Protein AF-A0A8J6IB52-F1 (afdb_monomer)

Structure (mmCIF, N/CA/C/O backbone):
data_AF-A0A8J6IB52-F1
#
_entry.id   AF-A0A8J6IB52-F1
#
loop_
_atom_site.group_PDB
_atom_site.id
_atom_site.type_symbol
_atom_site.label_atom_id
_atom_site.label_alt_id
_atom_site.label_comp_id
_atom_site.label_asym_id
_atom_site.label_entity_id
_atom_site.label_seq_id
_atom_site.pdbx_PDB_ins_code
_atom_site.Cartn_x
_atom_site.Cartn_y
_atom_site.Cartn_z
_atom_site.occupancy
_atom_site.B_iso_or_equiv
_atom_site.auth_seq_id
_atom_site.auth_comp_id
_atom_site.auth_asym_id
_atom_site.auth_atom_id
_atom_site.pdbx_PDB_model_num
ATOM 1 N N . MET A 1 1 ? -3.555 -7.331 21.446 1.00 65.62 1 MET A N 1
ATOM 2 C CA . MET A 1 1 ? -4.983 -6.975 21.257 1.00 65.62 1 MET A CA 1
ATOM 3 C C . MET A 1 1 ? -5.755 -6.921 22.577 1.00 65.62 1 MET A C 1
ATOM 5 O O . MET A 1 1 ? -5.400 -7.582 23.539 1.00 65.62 1 MET A O 1
ATOM 9 N N . CYS A 1 2 ? -6.743 -6.045 22.688 1.00 86.12 2 CYS A N 1
ATOM 10 C CA . CYS A 1 2 ? -7.159 -5.443 23.962 1.00 86.12 2 CYS A CA 1
ATOM 11 C C . CYS A 1 2 ? -8.428 -6.087 24.560 1.00 86.12 2 CYS A C 1
ATOM 13 O O . CYS A 1 2 ? -9.019 -6.990 23.967 1.00 86.12 2 CYS A O 1
ATOM 15 N N . ARG A 1 3 ? -8.868 -5.621 25.736 1.00 92.38 3 ARG A N 1
ATOM 16 C CA . ARG A 1 3 ? -10.199 -5.929 26.294 1.00 92.38 3 ARG A CA 1
ATOM 17 C C . ARG A 1 3 ? -10.956 -4.652 26.610 1.00 92.38 3 ARG A C 1
ATOM 19 O O . ARG A 1 3 ? -10.380 -3.710 27.149 1.00 92.38 3 ARG A O 1
ATOM 26 N N . LEU A 1 4 ? -12.233 -4.635 26.248 1.00 95.88 4 LEU A N 1
ATOM 27 C CA . LEU A 1 4 ? -13.137 -3.501 26.386 1.00 95.88 4 LEU A CA 1
ATOM 28 C C . LEU A 1 4 ? -14.213 -3.834 27.416 1.00 95.88 4 LEU A C 1
ATOM 30 O O . LEU A 1 4 ? -14.774 -4.928 27.388 1.00 95.88 4 LEU A O 1
ATOM 34 N N . VAL A 1 5 ? -14.522 -2.873 28.281 1.00 97.25 5 VAL A N 1
ATOM 35 C CA . VAL A 1 5 ? -15.704 -2.877 29.147 1.00 97.25 5 VAL A CA 1
ATOM 36 C C . VAL A 1 5 ? -16.289 -1.475 29.125 1.00 97.25 5 VAL A C 1
ATOM 38 O O . VAL A 1 5 ? -15.558 -0.502 29.265 1.00 97.25 5 VAL A O 1
ATOM 41 N N . GLY A 1 6 ? -17.597 -1.332 28.977 1.00 97.25 6 GLY A N 1
ATOM 42 C CA . GLY A 1 6 ? -18.240 -0.033 29.113 1.00 97.25 6 GLY A CA 1
ATOM 43 C C . GLY A 1 6 ? -19.701 -0.164 29.478 1.00 97.25 6 GLY A C 1
ATOM 44 O O . GLY A 1 6 ? -20.330 -1.174 29.180 1.00 97.25 6 GLY A O 1
ATOM 45 N N . TRP A 1 7 ? -20.244 0.844 30.146 1.00 97.12 7 TRP A N 1
ATOM 46 C CA . TRP A 1 7 ? -21.649 0.846 30.530 1.00 97.12 7 TRP A CA 1
ATOM 47 C C . TRP A 1 7 ? -22.233 2.250 30.540 1.00 97.12 7 TRP A C 1
ATOM 49 O O . TRP A 1 7 ? -21.508 3.243 30.629 1.00 97.12 7 TRP A O 1
ATOM 59 N N . VAL A 1 8 ? -23.562 2.295 30.507 1.00 97.69 8 VAL A N 1
ATOM 60 C CA . VAL A 1 8 ? -24.361 3.456 30.910 1.00 97.69 8 VAL A CA 1
ATOM 61 C C . VAL A 1 8 ? -25.344 3.036 31.997 1.00 97.69 8 VAL A C 1
ATOM 63 O O . VAL A 1 8 ? -25.776 1.883 32.026 1.00 97.69 8 VAL A O 1
ATOM 66 N N . SER A 1 9 ? -25.701 3.950 32.888 1.00 96.50 9 SER A N 1
ATOM 67 C CA . SER A 1 9 ? -26.606 3.714 34.009 1.00 96.50 9 SER A CA 1
ATOM 68 C C . SER A 1 9 ? -27.336 4.993 34.388 1.00 96.50 9 SER A C 1
ATOM 70 O O . SER A 1 9 ? -26.724 6.056 34.416 1.00 96.50 9 SER A O 1
ATOM 72 N N . THR A 1 10 ? -28.617 4.905 34.755 1.00 94.31 10 THR A N 1
ATOM 73 C CA . THR A 1 10 ? -29.342 6.091 35.252 1.00 94.31 10 THR A CA 1
ATOM 74 C C . THR A 1 10 ? -28.927 6.484 36.671 1.00 94.31 10 THR A C 1
ATOM 76 O O . THR A 1 10 ? -29.018 7.650 37.055 1.00 94.31 10 THR A O 1
ATOM 79 N N . THR A 1 11 ? -28.414 5.522 37.440 1.00 94.06 11 THR A N 1
ATOM 80 C CA . THR A 1 11 ? -27.810 5.743 38.753 1.00 94.06 11 THR A CA 1
ATOM 81 C C . THR A 1 11 ? -26.298 5.570 38.645 1.00 94.06 11 THR A C 1
ATOM 83 O O . THR A 1 11 ? -25.849 4.498 38.236 1.00 94.06 11 THR A O 1
ATOM 86 N N . PRO A 1 12 ? -25.477 6.559 39.047 1.00 95.62 12 PRO A N 1
ATOM 87 C CA . PRO A 1 12 ? -24.030 6.403 39.017 1.00 95.62 12 PRO A CA 1
ATOM 88 C C . PRO A 1 12 ? -23.572 5.189 39.829 1.00 95.62 12 PRO A C 1
ATOM 90 O O . PRO A 1 12 ? -23.943 5.050 41.000 1.00 95.62 12 PRO A O 1
ATOM 93 N N . ILE A 1 13 ? -22.741 4.348 39.217 1.00 95.94 13 ILE A N 1
ATOM 94 C CA . ILE A 1 13 ? -22.165 3.129 39.801 1.00 95.94 13 ILE A CA 1
ATOM 95 C C . ILE A 1 13 ? -20.666 3.052 39.502 1.00 95.94 13 ILE A C 1
ATOM 97 O O . ILE A 1 13 ? -20.137 3.775 38.658 1.00 95.94 13 ILE A O 1
ATOM 101 N N . THR A 1 14 ? -19.974 2.204 40.248 1.00 96.69 14 THR A N 1
ATOM 102 C CA . THR A 1 14 ? -18.549 1.896 40.084 1.00 96.69 14 THR A CA 1
ATOM 103 C C . THR A 1 14 ? -18.341 0.683 39.177 1.00 96.69 14 THR A C 1
ATOM 105 O O . THR A 1 14 ? -19.263 -0.107 38.981 1.00 96.69 14 THR A O 1
ATOM 108 N N . VAL A 1 15 ? -17.115 0.481 38.674 1.00 93.56 15 VAL A N 1
ATOM 109 C CA . VAL A 1 15 ? -16.757 -0.738 37.914 1.00 93.56 15 VAL A CA 1
ATOM 110 C C . VAL A 1 15 ? -17.035 -1.993 38.757 1.00 93.56 15 VAL A C 1
ATOM 112 O O . VAL A 1 15 ? -17.578 -2.974 38.255 1.00 93.56 15 VAL A O 1
ATOM 115 N N . ALA A 1 16 ? -16.691 -1.953 40.050 1.00 94.19 16 ALA A N 1
ATOM 116 C CA . ALA A 1 16 ? -16.903 -3.064 40.977 1.00 94.19 16 ALA A CA 1
ATOM 117 C C . ALA A 1 16 ? -18.391 -3.397 41.188 1.00 94.19 16 ALA A C 1
ATOM 119 O O . ALA A 1 16 ? -18.750 -4.567 41.280 1.00 94.19 16 ALA A O 1
ATOM 120 N N . GLU A 1 17 ? -19.262 -2.386 41.245 1.00 94.75 17 GLU A N 1
ATOM 121 C CA . GLU A 1 17 ? -20.716 -2.592 41.315 1.00 94.75 17 GLU A CA 1
ATOM 122 C C . GLU A 1 17 ? -21.280 -3.100 39.981 1.00 94.75 17 GLU A C 1
ATOM 124 O O . GLU A 1 17 ? -22.156 -3.961 39.987 1.00 94.75 17 GLU A O 1
ATOM 129 N N . ALA A 1 18 ? -20.763 -2.600 38.853 1.00 93.44 18 ALA A N 1
ATOM 130 C CA . ALA A 1 18 ? -21.229 -2.963 37.517 1.00 93.44 18 ALA A CA 1
ATOM 131 C C . ALA A 1 18 ? -20.901 -4.417 37.137 1.00 93.44 18 ALA A C 1
ATOM 133 O O . ALA A 1 18 ? -21.725 -5.066 36.505 1.00 93.44 18 ALA A O 1
ATOM 134 N N . LEU A 1 19 ? -19.725 -4.926 37.525 1.00 93.25 19 LEU A N 1
ATOM 135 C CA . LEU A 1 19 ? -19.269 -6.295 37.221 1.00 93.25 19 LEU A CA 1
ATOM 136 C C . LEU A 1 19 ? -19.490 -7.295 38.370 1.00 93.25 19 LEU A C 1
ATOM 138 O O . LEU A 1 19 ? -19.366 -8.510 38.186 1.00 93.25 19 LEU A O 1
ATOM 142 N N . GLY A 1 20 ? -19.733 -6.794 39.583 1.00 93.19 20 GLY A N 1
ATOM 143 C CA . GLY A 1 20 ? -19.617 -7.574 40.812 1.00 93.19 20 GLY A CA 1
ATOM 144 C C . GLY A 1 20 ? -18.170 -7.983 41.130 1.00 93.19 20 GLY A C 1
ATOM 145 O O . GLY A 1 20 ? -17.254 -7.862 40.317 1.00 93.19 20 GLY A O 1
ATOM 146 N N . GLU A 1 21 ? -17.944 -8.512 42.336 1.00 92.88 21 GLU A N 1
ATOM 147 C CA . GLU A 1 21 ? -16.590 -8.886 42.787 1.00 92.88 21 GLU A CA 1
ATOM 148 C C . GLU A 1 21 ? -15.972 -10.020 41.956 1.00 92.88 21 GLU A C 1
ATOM 150 O O . GLU A 1 21 ? -14.768 -10.009 41.707 1.00 92.88 21 GLU A O 1
ATOM 155 N N . SER A 1 22 ? -16.778 -10.984 41.495 1.00 93.12 22 SER A N 1
ATOM 156 C CA . SER A 1 22 ? -16.279 -12.071 40.646 1.00 93.12 22 SER A CA 1
ATOM 157 C C . SER A 1 22 ? -15.894 -11.572 39.253 1.00 93.12 22 SER A C 1
ATOM 159 O O . SER A 1 22 ? -14.798 -11.873 38.795 1.00 93.12 22 SER A O 1
ATOM 161 N N . GLY A 1 23 ? -16.739 -10.752 38.616 1.00 93.06 23 GLY A N 1
ATOM 162 C CA . GLY A 1 23 ? -16.446 -10.190 37.296 1.00 93.06 23 GLY A CA 1
ATOM 163 C C . GLY A 1 23 ? -15.264 -9.223 37.327 1.00 93.06 23 GLY A C 1
ATOM 164 O O . GLY A 1 23 ? -14.441 -9.220 36.414 1.00 93.06 23 GLY A O 1
ATOM 165 N N . LEU A 1 24 ? -15.109 -8.455 38.411 1.00 94.19 24 LEU A N 1
ATOM 166 C CA . LEU A 1 24 ? -13.927 -7.618 38.609 1.00 94.19 24 LEU A CA 1
ATOM 167 C C . LEU A 1 24 ? -12.650 -8.457 38.764 1.00 94.19 24 LEU A C 1
ATOM 169 O O . LEU A 1 24 ? -11.608 -8.085 38.220 1.00 94.19 24 LEU A O 1
ATOM 173 N N . ALA A 1 25 ? -12.709 -9.576 39.492 1.00 92.75 25 ALA A N 1
ATOM 174 C CA . ALA A 1 25 ? -11.572 -10.481 39.627 1.00 92.75 25 ALA A CA 1
ATOM 175 C C . ALA A 1 25 ? -11.190 -11.110 38.277 1.00 92.75 25 ALA A C 1
ATOM 177 O O . ALA A 1 25 ? -10.013 -11.107 37.925 1.00 92.75 25 ALA A O 1
ATOM 178 N N . GLU A 1 26 ? -12.172 -11.567 37.497 1.00 93.88 26 GLU A N 1
ATOM 179 C CA . GLU A 1 26 ? -11.974 -12.109 36.145 1.00 93.88 26 GLU A CA 1
ATOM 180 C C . GLU A 1 26 ? -11.337 -11.072 35.210 1.00 93.88 26 GLU A C 1
ATOM 182 O O . GLU A 1 26 ? -10.291 -11.337 34.617 1.00 93.88 26 GLU A O 1
ATOM 187 N N . LEU A 1 27 ? -11.881 -9.850 35.166 1.00 93.25 27 LEU A N 1
ATOM 188 C CA . LEU A 1 27 ? -11.310 -8.743 34.393 1.00 93.25 27 LEU A CA 1
ATOM 189 C C . LEU A 1 27 ? -9.864 -8.440 34.810 1.00 93.25 27 LEU A C 1
ATOM 191 O O . LEU A 1 27 ? -8.996 -8.200 33.971 1.00 93.25 27 LEU A O 1
ATOM 195 N N . THR A 1 28 ? -9.590 -8.445 36.114 1.00 92.44 28 THR A N 1
ATOM 196 C CA . THR A 1 28 ? -8.244 -8.191 36.637 1.00 92.44 28 THR A CA 1
ATOM 197 C C . THR A 1 28 ? -7.275 -9.291 36.204 1.00 92.44 28 THR A C 1
ATOM 199 O O . THR A 1 28 ? -6.150 -8.989 35.801 1.00 92.44 28 THR A O 1
ATOM 202 N N . GLU A 1 29 ? -7.700 -10.553 36.223 1.00 91.62 29 GLU A N 1
ATOM 203 C CA . GLU A 1 29 ? -6.886 -11.690 35.783 1.00 91.62 29 GLU A CA 1
ATOM 204 C C . GLU A 1 29 ? -6.581 -11.655 34.278 1.00 91.62 29 GLU A C 1
ATOM 206 O O . GLU A 1 29 ? -5.451 -11.964 33.890 1.00 91.62 29 GLU A O 1
ATOM 211 N N . LEU A 1 30 ? -7.497 -11.158 33.434 1.00 89.31 30 LEU A N 1
ATOM 212 C CA . LEU A 1 30 ? -7.218 -10.931 32.006 1.00 89.31 30 LEU A CA 1
ATOM 213 C C . LEU A 1 30 ? -5.992 -10.031 31.794 1.00 89.31 30 LEU A C 1
ATOM 215 O O . LEU A 1 30 ? -5.205 -10.252 30.872 1.00 89.31 30 LEU A O 1
ATOM 219 N N . SER A 1 31 ? -5.741 -9.064 32.680 1.00 90.38 31 SER A N 1
ATOM 220 C CA . SER A 1 31 ? -4.570 -8.181 32.568 1.00 90.38 31 SER A CA 1
ATOM 221 C C . SER A 1 31 ? -3.215 -8.865 32.801 1.00 90.38 31 SER A C 1
ATOM 223 O O . SER A 1 31 ? -2.177 -8.216 32.678 1.00 90.38 31 SER A O 1
ATOM 225 N N . ARG A 1 32 ? -3.176 -10.158 33.157 1.00 86.25 32 ARG A N 1
ATOM 226 C CA . ARG A 1 32 ? -1.926 -10.939 33.111 1.00 86.25 32 ARG A CA 1
ATOM 227 C C . ARG A 1 32 ? -1.480 -11.206 31.681 1.00 86.25 32 ARG A C 1
ATOM 229 O O . ARG A 1 32 ? -0.283 -11.287 31.429 1.00 86.25 32 ARG A O 1
ATOM 236 N N . LEU A 1 33 ? -2.444 -11.342 30.775 1.00 80.25 33 LEU A N 1
ATOM 237 C CA . LEU A 1 33 ? -2.215 -11.455 29.341 1.00 80.25 33 LEU A CA 1
ATOM 238 C C . LEU A 1 33 ? -2.199 -10.067 28.689 1.00 80.25 33 LEU A C 1
ATOM 240 O O . LEU A 1 33 ? -1.290 -9.744 27.933 1.00 80.25 33 LEU A O 1
ATOM 244 N N . HIS A 1 34 ? -3.172 -9.225 29.038 1.00 82.19 34 HIS A N 1
ATOM 245 C CA . HIS A 1 34 ? -3.288 -7.846 28.564 1.00 82.19 34 HIS A CA 1
ATOM 246 C C . HIS A 1 34 ? -2.534 -6.889 29.495 1.00 82.19 34 HIS A C 1
ATOM 248 O O . HIS A 1 34 ? -3.132 -6.102 30.232 1.00 82.19 34 HIS A O 1
ATOM 254 N N . ALA A 1 35 ? -1.209 -7.044 29.521 1.00 83.81 35 ALA A N 1
ATOM 255 C CA . ALA A 1 35 ? -0.340 -6.478 30.548 1.00 83.81 35 ALA A CA 1
ATOM 256 C C . ALA A 1 35 ? 0.307 -5.129 30.177 1.00 83.81 35 ALA A C 1
ATOM 258 O O . ALA A 1 35 ? 1.044 -4.573 30.986 1.00 83.81 35 ALA A O 1
ATOM 259 N N . ASP A 1 36 ? 0.025 -4.564 29.000 1.00 83.94 36 ASP A N 1
ATOM 260 C CA . ASP A 1 36 ? 0.714 -3.362 28.492 1.00 83.94 36 ASP A CA 1
ATOM 261 C C . ASP A 1 36 ? 0.037 -2.045 28.901 1.00 83.94 36 ASP A C 1
ATOM 263 O O . ASP A 1 36 ? 0.214 -1.000 28.266 1.00 83.94 36 ASP A O 1
ATOM 267 N N . GLY A 1 37 ? -0.774 -2.098 29.953 1.00 89.12 37 GLY A N 1
ATOM 268 C CA . GLY A 1 37 ? -1.442 -0.949 30.541 1.00 89.12 37 GLY A CA 1
ATOM 269 C C . GLY A 1 37 ? -2.953 -1.092 30.629 1.00 89.12 37 GLY A C 1
ATOM 270 O O . GLY A 1 37 ? -3.558 -2.066 30.179 1.00 89.12 37 GLY A O 1
ATOM 271 N N . TRP A 1 38 ? -3.569 -0.076 31.214 1.00 94.25 38 TRP A N 1
ATOM 272 C CA . TRP A 1 38 ? -5.014 0.059 31.320 1.00 94.25 38 TRP A CA 1
ATOM 273 C C . TRP A 1 38 ? -5.406 1.530 31.242 1.00 94.25 38 TRP A C 1
ATOM 275 O O . TRP A 1 38 ? -4.598 2.428 31.498 1.00 94.25 38 TRP A O 1
ATOM 285 N N . GLY A 1 39 ? -6.671 1.777 30.940 1.00 95.19 39 GLY A N 1
ATOM 286 C CA . GLY A 1 39 ? -7.246 3.099 31.088 1.00 95.19 39 GLY A CA 1
ATOM 287 C C . GLY A 1 39 ? -8.741 3.058 31.341 1.00 95.19 39 GLY A C 1
ATOM 288 O O . GLY A 1 39 ? -9.422 2.080 31.036 1.00 95.19 39 GLY A O 1
ATOM 289 N N . ILE A 1 40 ? -9.241 4.134 31.931 1.00 97.06 40 ILE A N 1
ATOM 290 C CA . ILE A 1 40 ? -10.653 4.348 32.228 1.00 97.06 40 ILE A CA 1
ATOM 291 C C . ILE A 1 40 ? -11.018 5.783 31.861 1.00 97.06 40 ILE A C 1
ATOM 293 O O . ILE A 1 40 ? -10.273 6.714 32.164 1.00 97.06 40 ILE A O 1
ATOM 297 N N . ALA A 1 41 ? -12.160 5.964 31.212 1.00 97.56 41 ALA A N 1
ATOM 298 C CA . ALA A 1 41 ? -12.778 7.252 30.949 1.00 97.56 41 ALA A CA 1
ATOM 299 C C . ALA A 1 41 ? -14.206 7.248 31.494 1.00 97.56 41 ALA A C 1
ATOM 301 O O . ALA A 1 41 ? -14.907 6.242 31.383 1.00 97.56 41 ALA A O 1
ATOM 302 N N . TRP A 1 42 ? -14.625 8.348 32.112 1.00 97.62 42 TRP A N 1
ATOM 303 C CA . TRP A 1 42 ? -15.931 8.458 32.758 1.00 97.62 42 TRP A CA 1
ATOM 304 C C . TRP A 1 42 ? -16.448 9.889 32.760 1.00 97.62 42 TRP A C 1
ATOM 306 O O . TRP A 1 42 ? -15.673 10.846 32.696 1.00 97.62 42 TRP A O 1
ATOM 316 N N . TRP A 1 43 ? -17.762 10.039 32.892 1.00 96.06 43 TRP A N 1
ATOM 317 C CA . TRP A 1 43 ? -18.381 11.348 33.068 1.00 96.06 43 TRP A CA 1
ATOM 318 C C . TRP A 1 43 ? -18.475 11.737 34.544 1.00 96.06 43 TRP A C 1
ATOM 320 O O . TRP A 1 43 ? -18.956 10.980 35.388 1.00 96.06 43 TRP A O 1
ATOM 330 N N . GLU A 1 44 ? -18.018 12.947 34.858 1.00 93.12 44 GLU A N 1
ATOM 331 C CA . GLU A 1 44 ? -18.155 13.602 36.157 1.00 93.12 44 GLU A CA 1
ATOM 332 C C . GLU A 1 44 ? -18.980 14.882 35.961 1.00 93.12 44 GLU A C 1
ATOM 334 O O . GLU A 1 44 ? -18.454 15.957 35.658 1.00 93.12 44 GLU A O 1
ATOM 339 N N . GLY A 1 45 ? -20.305 14.749 36.066 1.00 87.44 45 GLY A N 1
ATOM 340 C CA . GLY A 1 45 ? -21.228 15.806 35.650 1.00 87.44 45 GLY A CA 1
ATOM 341 C C . GLY A 1 45 ? -21.109 16.067 34.145 1.00 87.44 45 GLY A C 1
ATOM 342 O O . GLY A 1 45 ? -21.254 15.149 33.343 1.00 87.44 45 GLY A O 1
ATOM 343 N N . GLU A 1 46 ? -20.809 17.309 33.762 1.00 87.38 46 GLU A N 1
ATOM 344 C CA . GLU A 1 46 ? -20.635 17.728 32.359 1.00 87.38 46 GLU A CA 1
ATOM 345 C C . GLU A 1 46 ? -19.187 17.613 31.856 1.00 87.38 46 GLU A C 1
ATOM 347 O O . GLU A 1 46 ? -18.858 18.133 30.790 1.00 87.38 46 GLU A O 1
ATOM 352 N N . ARG A 1 47 ? -18.285 16.989 32.623 1.00 92.88 47 ARG A N 1
ATOM 353 C CA . ARG A 1 47 ? -16.878 16.846 32.233 1.00 92.88 47 ARG A CA 1
ATOM 354 C C . ARG A 1 47 ? -16.517 15.391 32.016 1.00 92.88 47 ARG A C 1
ATOM 356 O O . ARG A 1 47 ? -16.680 14.572 32.920 1.00 92.88 47 ARG A O 1
ATOM 363 N N . LEU A 1 48 ? -15.948 15.103 30.852 1.00 96.38 48 LEU A N 1
ATOM 364 C CA . LEU A 1 48 ? -15.291 13.836 30.597 1.00 96.38 48 LEU A CA 1
ATOM 365 C C . LEU A 1 48 ? -13.937 13.819 31.317 1.00 96.38 48 LEU A C 1
ATOM 367 O O . LEU A 1 48 ? -13.145 14.760 31.234 1.00 96.38 48 LEU A O 1
ATOM 371 N N . ARG A 1 49 ? -13.682 12.752 32.066 1.00 96.06 49 ARG A N 1
ATOM 372 C CA . ARG A 1 49 ? -12.425 12.493 32.768 1.00 96.06 49 ARG A CA 1
ATOM 373 C C . ARG A 1 49 ? -11.809 11.218 32.228 1.00 96.06 49 ARG A C 1
ATOM 375 O O . ARG A 1 49 ? -12.526 10.320 31.796 1.00 96.06 49 ARG A O 1
ATOM 382 N N . SER A 1 50 ? -10.489 11.116 32.306 1.00 95.31 50 SER A N 1
ATOM 383 C CA . SER A 1 50 ? -9.795 9.863 32.051 1.00 95.31 50 SER A CA 1
ATOM 384 C C . SER A 1 50 ? -8.592 9.681 32.963 1.00 95.31 50 SER A C 1
ATOM 386 O O . SER A 1 50 ? -8.054 10.631 33.537 1.00 95.31 50 SER A O 1
ATOM 388 N N . GLN A 1 51 ? -8.186 8.426 33.097 1.00 94.56 51 GLN A N 1
ATOM 389 C CA . GLN A 1 51 ? -6.959 8.014 33.747 1.00 94.56 51 GLN A CA 1
ATOM 390 C C . GLN A 1 51 ? -6.379 6.838 32.965 1.00 94.56 51 GLN A C 1
ATOM 392 O O . GLN A 1 51 ? -7.093 5.884 32.663 1.00 94.56 51 GLN A O 1
ATOM 397 N N . THR A 1 52 ? -5.087 6.900 32.655 1.00 92.38 52 THR A N 1
ATOM 398 C CA . THR A 1 52 ? -4.361 5.832 31.960 1.00 92.38 52 THR A CA 1
ATOM 399 C C . THR A 1 52 ? -3.096 5.464 32.728 1.00 92.38 52 THR A C 1
ATOM 401 O O . THR A 1 52 ? -2.520 6.277 33.453 1.00 92.38 52 THR A O 1
ATOM 404 N N . SER A 1 53 ? -2.665 4.214 32.595 1.00 90.31 53 SER A N 1
ATOM 405 C CA . SER A 1 53 ? -1.423 3.704 33.170 1.00 90.31 53 SER A CA 1
ATOM 406 C C . SER A 1 53 ? -0.794 2.685 32.231 1.00 90.31 53 SER A C 1
ATOM 408 O O . SER A 1 53 ? -1.487 1.949 31.535 1.00 90.31 53 SER A O 1
ATOM 410 N N . GLN A 1 54 ? 0.535 2.630 32.220 1.00 88.19 54 GLN A N 1
ATOM 411 C CA . GLN A 1 54 ? 1.298 1.608 31.495 1.00 88.19 54 GLN A CA 1
ATOM 412 C C . GLN A 1 54 ? 1.542 0.357 32.350 1.00 88.19 54 GLN A C 1
ATOM 414 O O . GLN A 1 54 ? 2.072 -0.630 31.854 1.00 88.19 54 GLN A O 1
ATOM 419 N N . GLN A 1 55 ? 1.187 0.388 33.641 1.00 88.88 55 GLN A N 1
ATOM 420 C CA . GLN A 1 55 ? 1.302 -0.787 34.499 1.00 88.88 55 GLN A CA 1
ATOM 421 C C . GLN A 1 55 ? 0.175 -1.786 34.206 1.00 88.88 55 GLN A C 1
ATOM 423 O O . GLN A 1 55 ? -0.960 -1.359 33.986 1.00 88.88 55 GLN A O 1
ATOM 428 N N . PRO A 1 56 ? 0.433 -3.101 34.287 1.00 89.88 56 PRO A N 1
ATOM 429 C CA . PRO A 1 56 ? -0.622 -4.104 34.228 1.00 89.88 56 PRO A CA 1
ATOM 430 C C . PRO A 1 56 ? -1.651 -3.898 35.347 1.00 89.88 56 PRO A C 1
ATOM 432 O O . PRO A 1 56 ? -1.276 -3.690 36.509 1.00 89.88 56 PRO A O 1
ATOM 435 N N . ALA A 1 57 ? -2.942 -4.020 35.026 1.00 91.75 57 ALA A N 1
ATOM 436 C CA . ALA A 1 57 ? -4.029 -3.764 35.976 1.00 91.75 57 ALA A CA 1
ATOM 437 C C . ALA A 1 57 ? -3.946 -4.643 37.242 1.00 91.75 57 ALA A C 1
ATOM 439 O O . ALA A 1 57 ? -4.113 -4.135 38.348 1.00 91.75 57 ALA A O 1
ATOM 440 N N . HIS A 1 58 ? -3.570 -5.921 37.109 1.00 91.81 58 HIS A N 1
ATOM 441 C CA . HIS A 1 58 ? -3.409 -6.867 38.226 1.00 91.81 58 HIS A CA 1
ATOM 442 C C . HIS A 1 58 ? -2.324 -6.474 39.235 1.00 91.81 58 HIS A C 1
ATOM 444 O O . HIS A 1 58 ? -2.294 -7.003 40.345 1.00 91.81 58 HIS A O 1
ATOM 450 N N . SER A 1 59 ? -1.416 -5.577 38.849 1.00 91.94 59 SER A N 1
ATOM 451 C CA . SER A 1 59 ? -0.323 -5.089 39.693 1.00 91.94 59 SER A CA 1
ATOM 452 C C . SER A 1 59 ? -0.429 -3.605 40.042 1.00 91.94 59 SER A C 1
ATOM 454 O O . SER A 1 59 ? 0.425 -3.113 40.772 1.00 91.94 59 SER A O 1
ATOM 456 N N . SER A 1 60 ? -1.450 -2.894 39.545 1.00 94.06 60 SER A N 1
ATOM 457 C CA . SER A 1 60 ? -1.584 -1.442 39.702 1.00 94.06 60 SER A CA 1
ATOM 458 C C . SER A 1 60 ? -2.482 -1.088 40.900 1.00 94.06 60 SER A C 1
ATOM 460 O O . SER A 1 60 ? -3.693 -1.356 40.883 1.00 94.06 60 SER A O 1
ATOM 462 N N . PRO A 1 61 ? -1.935 -0.442 41.949 1.00 92.81 61 PRO A N 1
ATOM 463 C CA . PRO A 1 61 ? -2.740 0.108 43.039 1.00 92.81 61 PRO A CA 1
ATOM 464 C C . PRO A 1 61 ? -3.724 1.173 42.546 1.00 92.81 61 PRO A C 1
ATOM 466 O O . PRO A 1 61 ? -4.837 1.274 43.060 1.00 92.81 61 PRO A O 1
ATOM 469 N N . GLU A 1 62 ? -3.335 1.942 41.527 1.00 94.25 62 GLU A N 1
ATOM 470 C CA . GLU A 1 62 ? -4.172 2.966 40.910 1.00 94.25 62 GLU A CA 1
ATOM 471 C C . GLU A 1 62 ? -5.396 2.350 40.230 1.00 94.25 62 GLU A C 1
ATOM 473 O O . GLU A 1 62 ? -6.492 2.880 40.393 1.00 94.25 62 GLU A O 1
ATOM 478 N N . PHE A 1 63 ? -5.242 1.208 39.546 1.00 95.19 63 PHE A N 1
ATOM 479 C CA . PHE A 1 63 ? -6.371 0.464 38.979 1.00 95.19 63 PHE A CA 1
ATOM 480 C C . PHE A 1 63 ? -7.336 0.022 40.077 1.00 95.19 63 PHE A C 1
ATOM 482 O O . PHE A 1 63 ? -8.530 0.300 40.011 1.00 95.19 63 PHE A O 1
ATOM 489 N N . THR A 1 64 ? -6.798 -0.606 41.128 1.00 93.06 64 THR A N 1
ATOM 490 C CA . THR A 1 64 ? -7.583 -1.108 42.268 1.00 93.06 64 THR A CA 1
ATOM 491 C C . THR A 1 64 ? -8.381 0.010 42.945 1.00 93.06 64 THR A C 1
ATOM 493 O O . THR A 1 64 ? -9.528 -0.196 43.349 1.00 93.06 64 THR A O 1
ATOM 496 N N . GLY A 1 65 ? -7.789 1.202 43.055 1.00 94.38 65 GLY A N 1
ATOM 497 C CA . GLY A 1 65 ? -8.473 2.397 43.537 1.00 94.38 65 GLY A CA 1
ATOM 498 C C . GLY A 1 65 ? -9.547 2.881 42.563 1.00 94.38 65 GLY A C 1
ATOM 499 O O . GLY A 1 65 ? -10.696 3.060 42.964 1.00 94.38 65 GLY A O 1
ATOM 500 N N . ALA A 1 66 ? -9.200 3.051 41.286 1.00 94.44 66 ALA A N 1
ATOM 501 C CA . ALA A 1 66 ? -10.090 3.601 40.266 1.00 94.44 66 ALA A CA 1
ATOM 502 C C . ALA A 1 66 ? -11.375 2.775 40.103 1.00 94.44 66 ALA A C 1
ATOM 504 O O . ALA A 1 66 ? -12.466 3.336 40.169 1.00 94.44 66 ALA A O 1
ATOM 505 N N . VAL A 1 67 ? -11.275 1.444 40.000 1.00 95.56 67 VAL A N 1
ATOM 506 C CA . VAL A 1 67 ? -12.437 0.553 39.794 1.00 95.56 67 VAL A CA 1
ATOM 507 C C . VAL A 1 67 ? -13.443 0.555 40.955 1.00 95.56 67 VAL A C 1
ATOM 509 O O . VAL A 1 67 ? -14.597 0.164 40.772 1.00 95.56 67 VAL A O 1
ATOM 512 N N . ARG A 1 68 ? -13.031 1.012 42.145 1.00 95.94 68 ARG A N 1
ATOM 513 C CA . ARG A 1 68 ? -13.878 1.109 43.348 1.00 95.94 68 ARG A CA 1
ATOM 514 C C . ARG A 1 68 ? -14.278 2.542 43.703 1.00 95.94 68 ARG A C 1
ATOM 516 O O . ARG A 1 68 ? -15.246 2.726 44.433 1.00 95.94 68 ARG A O 1
ATOM 523 N N . ALA A 1 69 ? -13.535 3.543 43.233 1.00 94.88 69 ALA A N 1
ATOM 524 C CA . ALA A 1 69 ? -13.751 4.948 43.578 1.00 94.88 69 ALA A CA 1
ATOM 525 C C . ALA A 1 69 ? -14.465 5.740 42.476 1.00 94.88 69 ALA A C 1
ATOM 527 O O . ALA A 1 69 ? -15.249 6.636 42.786 1.00 94.88 69 ALA A O 1
ATOM 528 N N . VAL A 1 70 ? -14.207 5.427 41.202 1.00 94.88 70 VAL A N 1
ATOM 529 C CA . VAL A 1 70 ? -14.845 6.106 40.070 1.00 94.88 70 VAL A CA 1
ATOM 530 C C . VAL A 1 70 ? -16.307 5.692 40.022 1.00 94.88 70 VAL A C 1
ATOM 532 O O . VAL A 1 70 ? -16.623 4.556 39.675 1.00 94.88 70 VAL A O 1
ATOM 535 N N . ARG A 1 71 ? -17.195 6.620 40.387 1.00 96.44 71 ARG A N 1
ATOM 536 C CA . ARG A 1 71 ? -18.645 6.440 40.346 1.00 96.44 71 ARG A CA 1
ATOM 537 C C . ARG A 1 71 ? -19.227 7.347 39.271 1.00 96.44 71 ARG A C 1
ATOM 539 O O . ARG A 1 71 ? -19.119 8.565 39.381 1.00 96.44 71 ARG A O 1
ATOM 546 N N . SER A 1 72 ? -19.828 6.758 38.245 1.00 96.88 72 SER A N 1
ATOM 547 C CA . SER A 1 72 ? -20.323 7.497 37.082 1.00 96.88 72 SER A CA 1
ATOM 548 C C . SER A 1 72 ? -21.540 6.817 36.461 1.00 96.88 72 SER A C 1
ATOM 550 O O . SER A 1 72 ? -21.771 5.620 36.649 1.00 96.88 72 SER A O 1
ATOM 552 N N . ASP A 1 73 ? -22.336 7.611 35.757 1.00 95.75 73 ASP A N 1
ATOM 553 C CA . ASP A 1 73 ? -23.455 7.175 34.928 1.00 95.75 73 ASP A CA 1
ATOM 554 C C . ASP A 1 73 ? -22.988 6.601 33.583 1.00 95.75 73 ASP A C 1
ATOM 556 O O . ASP A 1 73 ? -23.748 5.885 32.944 1.00 95.75 73 ASP A O 1
ATOM 560 N N . ALA A 1 74 ? -21.752 6.866 33.147 1.00 97.12 74 ALA A N 1
ATOM 561 C CA . ALA A 1 74 ? -21.202 6.261 31.939 1.00 97.12 74 ALA A CA 1
ATOM 562 C C . ALA A 1 74 ? -19.679 6.114 31.997 1.00 97.12 74 ALA A C 1
ATOM 564 O O . ALA A 1 74 ? -18.959 7.063 32.319 1.00 97.12 74 ALA A O 1
ATOM 565 N N . VAL A 1 75 ? -19.190 4.921 31.655 1.00 97.69 75 VAL A N 1
ATOM 566 C CA . VAL A 1 75 ? -17.767 4.569 31.735 1.00 97.69 75 VAL A CA 1
ATOM 567 C C . VAL A 1 75 ? -17.334 3.739 30.535 1.00 97.69 75 VAL A C 1
ATOM 569 O O . VAL A 1 75 ? -18.086 2.908 30.029 1.00 97.69 75 VAL A O 1
ATOM 572 N N . LEU A 1 76 ? -16.082 3.938 30.131 1.00 97.75 76 LEU A N 1
ATOM 573 C CA . LEU A 1 76 ? -15.332 3.101 29.204 1.00 97.75 76 LEU A CA 1
ATOM 574 C C . LEU A 1 76 ? -14.012 2.708 29.879 1.00 97.75 76 LEU A C 1
ATOM 576 O O . LEU A 1 76 ? -13.231 3.567 30.277 1.00 97.75 76 LEU A O 1
ATOM 580 N N . LEU A 1 77 ? -13.756 1.413 29.995 1.00 97.00 77 LEU A N 1
ATOM 581 C CA . LEU A 1 77 ? -12.543 0.819 30.537 1.00 97.00 77 LEU A CA 1
ATOM 582 C C . LEU A 1 77 ? -11.868 -0.061 29.480 1.00 97.00 77 LEU A C 1
ATOM 584 O O . LEU A 1 77 ? -12.519 -0.792 28.732 1.00 97.00 77 LEU A O 1
ATOM 588 N N . HIS A 1 78 ? -10.543 0.020 29.422 1.00 95.56 78 HIS A N 1
ATOM 589 C CA . HIS A 1 78 ? -9.715 -0.647 28.425 1.00 95.56 78 HIS A CA 1
ATOM 590 C C . HIS A 1 78 ? -8.508 -1.314 29.087 1.00 95.56 78 HIS A C 1
ATOM 592 O O . HIS A 1 78 ? -7.805 -0.678 29.873 1.00 95.56 78 HIS A O 1
ATOM 598 N N . LEU A 1 79 ? -8.265 -2.588 28.769 1.00 91.00 79 LEU A N 1
ATOM 599 C CA . LEU A 1 79 ? -7.016 -3.288 29.082 1.00 91.00 79 LEU A CA 1
ATOM 600 C C . LEU A 1 79 ? -6.195 -3.448 27.806 1.00 91.00 79 LEU A C 1
ATOM 602 O O . LEU A 1 79 ? -6.682 -3.988 26.807 1.00 91.00 79 LEU A O 1
ATOM 606 N N . ARG A 1 80 ? -4.939 -3.006 27.841 1.00 83.62 80 ARG A N 1
ATOM 607 C CA . ARG A 1 80 ? -4.073 -2.929 26.667 1.00 83.62 80 ARG A CA 1
ATOM 608 C C . ARG A 1 80 ? -3.185 -4.163 26.539 1.00 83.62 80 ARG A C 1
ATOM 610 O O . ARG A 1 80 ? -2.586 -4.631 27.499 1.00 83.62 80 ARG A O 1
ATOM 617 N N . TRP A 1 81 ? -3.028 -4.626 25.304 1.00 78.75 81 TRP A N 1
ATOM 618 C CA . TRP A 1 81 ? -1.973 -5.562 24.916 1.00 78.75 81 TRP A CA 1
ATOM 619 C C . TRP A 1 81 ? -1.366 -5.062 23.604 1.00 78.75 81 TRP A C 1
ATOM 621 O O . TRP A 1 81 ? -2.045 -5.062 22.571 1.00 78.75 81 TRP A O 1
ATOM 631 N N . ALA A 1 82 ? -0.141 -4.553 23.676 1.00 64.44 82 ALA A N 1
ATOM 632 C CA . ALA A 1 82 ? 0.565 -3.899 22.591 1.00 64.44 82 ALA A CA 1
ATOM 633 C C . ALA A 1 82 ? 1.037 -4.915 21.545 1.00 64.44 82 ALA A C 1
ATOM 635 O O . ALA A 1 82 ? 1.503 -6.008 21.863 1.00 64.44 82 ALA A O 1
ATOM 636 N N . THR A 1 83 ? 0.943 -4.530 20.275 1.00 55.50 83 THR A N 1
ATOM 637 C CA . THR A 1 83 ? 1.526 -5.300 19.177 1.00 55.50 83 THR A CA 1
ATOM 638 C C . THR A 1 83 ? 3.055 -5.307 19.320 1.00 55.50 83 THR A C 1
ATOM 640 O O . THR A 1 83 ? 3.636 -4.241 19.561 1.00 55.50 83 THR A O 1
ATOM 643 N N . PRO A 1 84 ? 3.734 -6.460 19.165 1.00 44.56 84 PRO A N 1
ATOM 644 C CA . PRO A 1 84 ? 5.191 -6.531 19.227 1.00 44.56 84 PRO A CA 1
ATOM 645 C C . PRO A 1 84 ? 5.852 -5.513 18.285 1.00 44.56 84 PRO A C 1
ATOM 647 O O . PRO A 1 84 ? 5.549 -5.484 17.095 1.00 44.56 84 PRO A O 1
ATOM 650 N N . GLY A 1 85 ? 6.751 -4.678 18.815 1.00 40.06 85 GLY A N 1
ATOM 651 C CA . GLY A 1 85 ? 7.476 -3.655 18.046 1.00 40.06 85 GLY A CA 1
ATOM 652 C C . GLY A 1 85 ? 6.927 -2.225 18.148 1.00 40.06 85 GLY A C 1
ATOM 653 O O . GLY A 1 85 ? 7.615 -1.305 17.717 1.00 40.06 85 GLY A O 1
ATOM 654 N N . ILE A 1 86 ? 5.756 -2.004 18.760 1.00 55.28 86 ILE A N 1
ATOM 655 C CA . ILE A 1 86 ? 5.238 -0.652 19.041 1.00 55.28 86 ILE A CA 1
ATOM 656 C C . ILE A 1 86 ? 5.701 -0.191 20.428 1.00 55.28 86 ILE A C 1
ATOM 658 O O . ILE A 1 86 ? 5.543 -0.904 21.419 1.00 55.28 86 ILE A O 1
ATOM 662 N N . THR A 1 87 ? 6.228 1.033 20.522 1.00 50.03 87 THR A N 1
ATOM 663 C CA . THR A 1 87 ? 6.616 1.636 21.805 1.00 50.03 87 THR A CA 1
ATOM 664 C C . THR A 1 87 ? 5.394 1.810 22.713 1.00 50.03 87 THR A C 1
ATOM 666 O O . THR A 1 87 ? 4.425 2.504 22.379 1.00 50.03 87 THR A O 1
ATOM 669 N N . VAL A 1 88 ? 5.442 1.203 23.902 1.00 58.88 88 VAL A N 1
ATOM 670 C CA . VAL A 1 88 ? 4.449 1.426 24.959 1.00 58.88 88 VAL A CA 1
ATOM 671 C C . VAL A 1 88 ? 4.701 2.808 25.564 1.00 58.88 88 VAL A C 1
ATOM 673 O O . VAL A 1 88 ? 5.656 3.019 26.304 1.00 58.88 88 VAL A O 1
ATOM 676 N N . GLY A 1 89 ? 3.857 3.772 25.201 1.00 59.88 89 GLY A N 1
ATOM 677 C CA . GLY A 1 89 ? 3.874 5.136 25.728 1.00 59.88 89 GLY A CA 1
ATOM 678 C C . GLY A 1 89 ? 2.478 5.597 26.139 1.00 59.88 89 GLY A C 1
ATOM 679 O O . GLY A 1 89 ? 1.482 5.022 25.696 1.00 59.88 89 GLY A O 1
ATOM 680 N N . ALA A 1 90 ? 2.408 6.647 26.967 1.00 60.56 90 ALA A N 1
ATOM 681 C CA . ALA A 1 90 ? 1.150 7.218 27.461 1.00 60.56 90 ALA A CA 1
ATOM 682 C C . ALA A 1 90 ? 0.266 7.746 26.320 1.00 60.56 90 ALA A C 1
ATOM 684 O O . ALA A 1 90 ? -0.947 7.590 26.376 1.00 60.56 90 ALA A O 1
ATOM 685 N N . ALA A 1 91 ? 0.889 8.272 25.260 1.00 60.00 91 ALA A N 1
ATOM 686 C CA . ALA A 1 91 ? 0.214 8.722 24.044 1.00 60.00 91 ALA A CA 1
ATOM 687 C C . ALA A 1 91 ? -0.478 7.591 23.263 1.00 60.00 91 ALA A C 1
ATOM 689 O O . ALA A 1 91 ? -1.328 7.879 22.442 1.00 60.00 91 ALA A O 1
ATOM 690 N N . ASN A 1 92 ? -0.152 6.321 23.536 1.00 68.19 92 ASN A N 1
ATOM 691 C CA . ASN A 1 92 ? -0.692 5.158 22.820 1.00 68.19 92 ASN A CA 1
ATOM 692 C C . ASN A 1 92 ? -1.551 4.255 23.729 1.00 68.19 92 ASN A C 1
ATOM 694 O O . ASN A 1 92 ? -1.910 3.141 23.339 1.00 68.19 92 ASN A O 1
ATOM 698 N N . THR A 1 93 ? -1.830 4.682 24.968 1.00 77.56 93 THR A N 1
ATOM 699 C CA . THR A 1 93 ? -2.668 3.934 25.914 1.00 77.56 93 THR A CA 1
ATOM 700 C C . THR A 1 93 ? -4.089 4.473 25.871 1.00 77.56 93 THR A C 1
ATOM 702 O O . THR A 1 93 ? -4.343 5.606 26.263 1.00 77.56 93 THR A O 1
ATOM 705 N N . HIS A 1 94 ? -5.010 3.628 25.420 1.00 80.69 94 HIS A N 1
ATOM 706 C CA . HIS A 1 94 ? -6.439 3.905 25.418 1.00 80.69 94 HIS A CA 1
ATOM 707 C C . HIS A 1 94 ? -6.976 4.143 26.844 1.00 80.69 94 HIS A C 1
ATOM 709 O O . HIS A 1 94 ? -6.424 3.588 27.798 1.00 80.69 94 HIS A O 1
ATOM 715 N N . PRO A 1 95 ? -8.092 4.876 27.001 1.00 89.19 95 PRO A N 1
ATOM 716 C CA . PRO A 1 95 ? -8.920 5.460 25.939 1.00 89.19 95 PRO A CA 1
ATOM 717 C C . PRO A 1 95 ? -8.323 6.733 25.329 1.00 89.19 95 PRO A C 1
ATOM 719 O O . PRO A 1 95 ? -7.783 7.568 26.052 1.00 89.19 95 PRO A O 1
ATOM 722 N N . PHE A 1 96 ? -8.456 6.899 24.011 1.00 89.38 96 PHE A N 1
ATOM 723 C CA . PHE A 1 96 ? -8.137 8.163 23.342 1.00 89.38 96 PHE A CA 1
ATOM 724 C C . PHE A 1 96 ? -9.223 9.195 23.626 1.00 89.38 96 PHE A C 1
ATOM 726 O O . PHE A 1 96 ? -10.395 8.832 23.729 1.00 89.38 96 PHE A O 1
ATOM 733 N N . LEU A 1 97 ? -8.836 10.464 23.759 1.00 90.06 97 LEU A N 1
ATOM 734 C CA . LEU A 1 97 ? -9.760 11.570 23.994 1.00 90.06 97 LEU A CA 1
ATOM 735 C C . LEU A 1 97 ? -9.821 12.493 22.779 1.00 90.06 97 LEU A C 1
ATOM 737 O O . LEU A 1 97 ? -8.787 12.791 22.186 1.00 90.06 97 LEU A O 1
ATOM 741 N N . ALA A 1 98 ? -11.014 12.995 22.464 1.00 86.94 98 ALA A N 1
ATOM 742 C CA . ALA A 1 98 ? -11.211 14.039 21.461 1.00 86.94 98 ALA A CA 1
ATOM 743 C C . ALA A 1 98 ? -12.174 15.125 21.963 1.00 86.94 98 ALA A C 1
ATOM 745 O O . ALA A 1 98 ? -13.238 14.832 22.522 1.00 86.94 98 ALA A O 1
ATOM 746 N N . ASP A 1 99 ? -11.787 16.386 21.749 1.00 82.69 99 ASP A N 1
ATOM 747 C CA . ASP A 1 99 ? -12.545 17.601 22.085 1.00 82.69 99 ASP A CA 1
ATOM 748 C C . ASP A 1 99 ? -13.093 17.658 23.525 1.00 82.69 99 ASP A C 1
ATOM 750 O O . ASP A 1 99 ? -14.157 18.235 23.746 1.00 82.69 99 ASP A O 1
ATOM 754 N N . ASP A 1 100 ? -12.433 17.010 24.495 1.00 83.44 100 ASP A N 1
ATOM 755 C CA . ASP A 1 100 ? -12.902 16.848 25.887 1.00 83.44 100 ASP A CA 1
ATOM 756 C C . ASP A 1 100 ? -14.341 16.296 26.026 1.00 83.44 100 ASP A C 1
ATOM 758 O O . ASP A 1 100 ? -14.981 16.429 27.073 1.00 83.44 100 ASP A O 1
ATOM 762 N N . ARG A 1 101 ? -14.872 15.670 24.969 1.00 90.19 101 ARG A N 1
ATOM 763 C CA . ARG A 1 101 ? -16.263 15.186 24.889 1.00 90.19 101 ARG A CA 1
ATOM 764 C C . ARG A 1 101 ? -16.382 13.728 24.485 1.00 90.19 101 ARG A C 1
ATOM 766 O O . ARG A 1 101 ? -17.435 13.137 24.709 1.00 90.19 101 ARG A O 1
ATOM 773 N N . TRP A 1 102 ? -15.331 13.164 23.902 1.00 93.94 102 TRP A N 1
ATOM 774 C CA . TRP A 1 102 ? -15.338 11.805 23.384 1.00 93.94 102 TRP A CA 1
ATOM 775 C C . TRP A 1 102 ? -14.199 10.996 23.983 1.00 93.94 102 TRP A C 1
ATOM 777 O O . TRP A 1 102 ? -13.069 11.480 24.040 1.00 93.94 102 TRP A O 1
ATOM 787 N N . ALA A 1 103 ? -14.501 9.767 24.401 1.00 96.00 103 ALA A N 1
ATOM 788 C CA . ALA A 1 103 ? -13.505 8.761 24.746 1.00 96.00 103 ALA A CA 1
ATOM 789 C C . ALA A 1 103 ? -13.647 7.548 23.826 1.00 96.00 103 ALA A C 1
ATOM 791 O O . ALA A 1 103 ? -14.762 7.091 23.577 1.00 96.00 103 ALA A O 1
ATOM 792 N N . PHE A 1 104 ? -12.529 6.996 23.363 1.00 96.06 104 PHE A N 1
ATOM 793 C CA . PHE A 1 104 ? -12.526 5.887 22.417 1.00 96.06 104 PHE A CA 1
ATOM 794 C C . PHE A 1 104 ? -11.613 4.747 22.855 1.00 96.06 104 PHE A C 1
ATOM 796 O O . PHE A 1 104 ? -10.450 4.956 23.202 1.00 96.06 104 PHE A O 1
ATOM 803 N N . GLY A 1 105 ? -12.139 3.526 22.814 1.00 95.00 105 GLY A N 1
ATOM 804 C CA . GLY A 1 105 ? -11.415 2.285 23.068 1.00 95.00 105 GLY A CA 1
ATOM 805 C C . GLY A 1 105 ? -11.512 1.362 21.863 1.00 95.00 105 GLY A C 1
ATOM 806 O O . GLY A 1 105 ? -12.622 1.043 21.458 1.00 95.00 105 GLY A O 1
ATOM 807 N N . HIS A 1 106 ? -10.385 0.891 21.329 1.00 93.62 106 HIS A N 1
ATOM 808 C CA . HIS A 1 106 ? -10.342 -0.034 20.194 1.00 93.62 106 HIS A CA 1
ATOM 809 C C . HIS A 1 106 ? -9.752 -1.390 20.604 1.00 93.62 106 HIS A C 1
ATOM 811 O O . HIS A 1 106 ? -8.760 -1.467 21.342 1.00 93.62 106 HIS A O 1
ATOM 817 N N . ASN A 1 107 ? -10.374 -2.467 20.128 1.00 91.44 107 ASN A N 1
ATOM 818 C CA . ASN A 1 107 ? -9.852 -3.827 20.167 1.00 91.44 107 ASN A CA 1
ATOM 819 C C . ASN A 1 107 ? -9.803 -4.369 18.737 1.00 91.44 107 ASN A C 1
ATOM 821 O O . ASN A 1 107 ? -10.728 -5.027 18.260 1.00 91.44 107 ASN A O 1
ATOM 825 N N . GLY A 1 108 ? -8.717 -4.053 18.052 1.00 85.75 108 GLY A N 1
ATOM 826 C CA . GLY A 1 108 ? -8.612 -4.259 16.624 1.00 85.75 108 GLY A CA 1
ATOM 827 C C . GLY A 1 108 ? -7.294 -3.730 16.093 1.00 85.75 108 GLY A C 1
ATOM 828 O O . GLY A 1 108 ? -6.521 -3.111 16.826 1.00 85.75 108 GLY A O 1
ATOM 829 N N . ALA A 1 109 ? -7.031 -4.049 14.834 1.00 81.25 109 ALA A N 1
ATOM 830 C CA . ALA A 1 109 ? -5.918 -3.510 14.084 1.00 81.25 109 ALA A CA 1
ATOM 831 C C . ALA A 1 109 ? -6.404 -3.233 12.665 1.00 81.25 109 ALA A C 1
ATOM 833 O O . ALA A 1 109 ? -6.958 -4.134 12.034 1.00 81.25 109 ALA A O 1
ATOM 834 N N . VAL A 1 110 ? -6.173 -2.026 12.158 1.00 79.38 110 VAL A N 1
ATOM 835 C CA . VAL A 1 110 ? -6.400 -1.671 10.751 1.00 79.38 110 VAL A CA 1
ATOM 836 C C . VAL A 1 110 ? -5.051 -1.558 10.054 1.00 79.38 110 VAL A C 1
ATOM 838 O O . VAL A 1 110 ? -4.151 -0.880 10.550 1.00 79.38 110 VAL A O 1
ATOM 841 N N . ARG A 1 111 ? -4.888 -2.262 8.928 1.00 66.25 111 ARG A N 1
ATOM 842 C CA . ARG A 1 111 ? -3.628 -2.301 8.175 1.00 66.25 111 ARG A CA 1
ATOM 843 C C . ARG A 1 111 ? -3.858 -1.989 6.686 1.00 66.25 111 ARG A C 1
ATOM 845 O O . ARG A 1 111 ? -4.782 -2.578 6.114 1.00 66.25 111 ARG A O 1
ATOM 852 N N . PRO A 1 112 ? -3.007 -1.160 6.056 1.00 64.88 112 PRO A N 1
ATOM 853 C CA . PRO A 1 112 ? -2.014 -0.272 6.676 1.00 64.88 112 PRO A CA 1
ATOM 854 C C . PRO A 1 112 ? -2.686 0.802 7.548 1.00 64.88 112 PRO A C 1
ATOM 856 O O . PRO A 1 112 ? -3.827 1.192 7.306 1.00 64.88 112 PRO A O 1
ATOM 859 N N . ALA A 1 113 ? -2.014 1.245 8.610 1.00 66.75 113 ALA A N 1
ATOM 860 C CA . ALA A 1 113 ? -2.599 2.185 9.570 1.00 66.75 113 ALA A CA 1
ATOM 861 C C . ALA A 1 113 ? -2.612 3.623 9.025 1.00 66.75 113 ALA A C 1
ATOM 863 O O . ALA A 1 113 ? -3.430 4.444 9.435 1.00 66.75 113 ALA A O 1
ATOM 864 N N . GLU A 1 114 ? -1.659 3.937 8.157 1.00 71.44 114 GLU A N 1
ATOM 865 C CA . GLU A 1 114 ? -1.437 5.211 7.486 1.00 71.44 114 GLU A CA 1
ATOM 866 C C . GLU A 1 114 ? -2.519 5.525 6.454 1.00 71.44 114 GLU A C 1
ATOM 868 O O . GLU A 1 114 ? -2.899 6.684 6.313 1.00 71.44 114 GLU A O 1
ATOM 873 N N . ASP A 1 115 ? -3.103 4.509 5.825 1.00 71.06 115 ASP A N 1
ATOM 874 C CA . ASP A 1 115 ? -4.134 4.694 4.803 1.00 71.06 115 ASP A CA 1
ATOM 875 C C . ASP A 1 115 ? -5.450 5.208 5.407 1.00 71.06 115 ASP A C 1
ATOM 877 O O . ASP A 1 115 ? -6.247 5.859 4.731 1.00 71.06 115 ASP A O 1
ATOM 881 N N . LEU A 1 116 ? -5.642 5.054 6.727 1.00 75.12 116 LEU A N 1
ATOM 882 C CA . LEU A 1 116 ? -6.727 5.734 7.439 1.00 75.12 116 LEU A CA 1
ATOM 883 C C . LEU A 1 116 ? -6.638 7.266 7.316 1.00 75.12 116 LEU A C 1
ATOM 885 O O . LEU A 1 116 ? -7.663 7.940 7.411 1.00 75.12 116 LEU A O 1
ATOM 889 N N . LEU A 1 117 ? -5.446 7.831 7.069 1.00 74.31 117 LEU A N 1
ATOM 890 C CA . LEU A 1 117 ? -5.263 9.271 6.858 1.00 74.31 117 LEU A CA 1
ATOM 891 C C . LEU A 1 117 ? -5.978 9.765 5.601 1.00 74.31 117 LEU A C 1
ATOM 893 O O . LEU A 1 117 ? -6.408 10.918 5.591 1.00 74.31 117 LEU A O 1
ATOM 897 N N . ALA A 1 118 ? -6.138 8.928 4.570 1.00 68.38 118 ALA A N 1
ATOM 898 C CA . ALA A 1 118 ? -6.846 9.300 3.345 1.00 68.38 118 ALA A CA 1
ATOM 899 C C . ALA A 1 118 ? -8.304 9.697 3.630 1.00 68.38 118 ALA A C 1
ATOM 901 O O . ALA A 1 118 ? -8.843 10.596 2.984 1.00 68.38 118 ALA A O 1
ATOM 902 N N . PHE A 1 119 ? -8.907 9.108 4.666 1.00 67.62 119 PHE A N 1
ATOM 903 C CA . PHE A 1 119 ? -10.274 9.405 5.082 1.00 67.62 119 PHE A CA 1
ATOM 904 C C . PHE A 1 119 ? -10.398 10.603 6.038 1.00 67.62 119 PHE A C 1
ATOM 906 O O . PHE A 1 119 ? -11.517 11.007 6.360 1.00 67.62 119 PHE A O 1
ATOM 913 N N . LEU A 1 120 ? -9.278 11.170 6.503 1.00 74.38 120 LEU A N 1
ATOM 914 C CA . LEU A 1 120 ? -9.259 12.308 7.424 1.00 74.38 120 LEU A CA 1
ATOM 915 C C . LEU A 1 120 ? -9.031 13.628 6.681 1.00 74.38 120 LEU A C 1
ATOM 917 O O . LEU A 1 120 ? -8.177 13.743 5.792 1.00 74.38 120 LEU A O 1
ATOM 921 N N . THR A 1 121 ? -9.748 14.666 7.103 1.00 73.31 121 THR A N 1
ATOM 922 C CA . THR A 1 121 ? -9.516 16.047 6.652 1.00 73.31 121 THR A CA 1
ATOM 923 C C . THR A 1 121 ? -8.181 16.588 7.175 1.00 73.31 121 THR A C 1
ATOM 925 O O . THR A 1 121 ? -7.608 16.058 8.128 1.00 73.31 121 THR A O 1
ATOM 928 N N . GLN A 1 122 ? -7.670 17.664 6.571 1.00 71.31 122 GLN A N 1
ATOM 929 C CA . GLN A 1 122 ? -6.395 18.271 6.971 1.00 71.31 122 GLN A CA 1
ATOM 930 C C . GLN A 1 122 ? -6.374 18.689 8.453 1.00 71.31 122 GLN A C 1
ATOM 932 O O . GLN A 1 122 ? -5.396 18.414 9.147 1.00 71.31 122 GLN A O 1
ATOM 937 N N . ASP A 1 123 ? -7.464 19.277 8.950 1.00 69.75 123 ASP A N 1
ATOM 938 C CA . ASP A 1 123 ? -7.582 19.702 10.351 1.00 69.75 123 ASP A CA 1
ATOM 939 C C . ASP A 1 123 ? -7.556 18.509 11.315 1.00 69.75 123 ASP A C 1
ATOM 941 O O . ASP A 1 123 ? -6.962 18.574 12.387 1.00 69.75 123 ASP A O 1
ATOM 945 N N . GLN A 1 124 ? -8.137 17.378 10.910 1.00 69.69 124 GLN A N 1
ATOM 946 C CA . GLN A 1 124 ? -8.138 16.151 11.709 1.00 69.69 124 GLN A CA 1
ATOM 947 C C . GLN A 1 124 ? -6.766 15.497 11.747 1.00 69.69 124 GLN A C 1
ATOM 949 O O . GLN A 1 124 ? -6.350 15.036 12.803 1.00 69.69 124 GLN A O 1
ATOM 954 N N . ARG A 1 125 ? -6.034 15.507 10.627 1.00 78.25 125 ARG A N 1
ATOM 955 C CA . ARG A 1 125 ? -4.642 15.035 10.601 1.00 78.25 125 ARG A CA 1
ATOM 956 C C . ARG A 1 125 ? -3.757 15.871 11.525 1.00 78.25 125 ARG A C 1
ATOM 958 O O . ARG A 1 125 ? -2.876 15.317 12.168 1.00 78.25 125 ARG A O 1
ATOM 965 N N . ALA A 1 126 ? -4.011 17.177 11.617 1.00 77.44 126 ALA A N 1
ATOM 966 C CA . ALA A 1 126 ? -3.289 18.075 12.516 1.00 77.44 126 ALA A CA 1
ATOM 967 C C . ALA A 1 126 ? -3.646 17.882 14.004 1.00 77.44 126 ALA A C 1
ATOM 969 O O . ALA A 1 126 ? -2.862 18.275 14.864 1.00 77.44 126 ALA A O 1
ATOM 970 N N . ALA A 1 127 ? -4.808 17.292 14.305 1.00 73.25 127 ALA A N 1
ATOM 971 C CA . ALA A 1 127 ? -5.275 17.023 15.666 1.00 73.25 127 ALA A CA 1
ATOM 972 C C . ALA A 1 127 ? -4.814 15.663 16.230 1.00 73.25 127 ALA A C 1
ATOM 974 O O . ALA A 1 127 ? -5.033 15.404 17.413 1.00 73.25 127 ALA A O 1
ATOM 975 N N . LEU A 1 128 ? -4.188 14.809 15.409 1.00 80.12 128 LEU A N 1
ATOM 976 C CA . LEU A 1 128 ? -3.634 13.527 15.849 1.00 80.12 128 LEU A CA 1
ATOM 977 C C . LEU A 1 128 ? -2.458 13.753 16.809 1.00 80.12 128 LEU A C 1
ATOM 979 O O . LEU A 1 128 ? -1.530 14.503 16.504 1.00 80.12 128 LEU A O 1
ATOM 983 N N . ASN A 1 129 ? -2.479 13.075 17.954 1.00 73.00 129 ASN A N 1
ATOM 984 C CA . ASN A 1 129 ? -1.408 13.124 18.950 1.00 73.00 129 ASN A CA 1
ATOM 985 C C . ASN A 1 129 ? -0.394 11.985 18.779 1.00 73.00 129 ASN A C 1
ATOM 987 O O . ASN A 1 129 ? 0.730 12.083 19.278 1.00 73.00 129 ASN A O 1
ATOM 991 N N . GLY A 1 130 ? -0.779 10.912 18.093 1.00 71.00 130 GLY A N 1
ATOM 992 C CA . GLY A 1 130 ? 0.033 9.740 17.814 1.00 71.00 130 GLY A CA 1
ATOM 993 C C . GLY A 1 130 ? -0.131 9.224 16.385 1.00 71.00 130 GLY A C 1
ATOM 994 O O . GLY A 1 130 ? -0.701 9.858 15.497 1.00 71.00 130 GLY A O 1
ATOM 995 N N . ASP A 1 131 ? 0.439 8.046 16.150 1.00 70.81 131 ASP A N 1
ATOM 996 C CA . ASP A 1 131 ? 0.520 7.388 14.847 1.00 70.81 131 ASP A CA 1
ATOM 997 C C . ASP A 1 131 ? -0.225 6.045 14.810 1.00 70.81 131 ASP A C 1
ATOM 999 O O . ASP A 1 131 ? -0.055 5.253 13.877 1.00 70.81 131 ASP A O 1
ATOM 1003 N N . THR A 1 132 ? -1.065 5.790 15.815 1.00 80.50 132 THR A N 1
ATOM 1004 C CA . THR A 1 132 ? -1.814 4.537 15.920 1.00 80.50 132 THR A CA 1
ATOM 1005 C C . THR A 1 132 ? -2.999 4.516 14.958 1.00 80.50 132 THR A C 1
ATOM 1007 O O . THR A 1 132 ? -3.689 5.514 14.749 1.00 80.50 132 THR A O 1
ATOM 1010 N N . ASP A 1 133 ? -3.273 3.341 14.398 1.00 81.31 133 ASP A N 1
ATOM 1011 C CA . ASP A 1 133 ? -4.490 3.058 13.633 1.00 81.31 133 ASP A CA 1
ATOM 1012 C C . ASP A 1 133 ? -5.765 3.396 14.422 1.00 81.31 133 ASP A C 1
ATOM 1014 O O . ASP A 1 133 ? -6.733 3.923 13.884 1.00 81.31 133 ASP A O 1
ATOM 1018 N N . SER A 1 134 ? -5.732 3.140 15.725 1.00 87.44 134 SER A N 1
ATOM 1019 C CA . SER A 1 134 ? -6.849 3.286 16.646 1.00 87.44 134 SER A CA 1
ATOM 1020 C C . SER A 1 134 ? -7.254 4.752 16.844 1.00 87.44 134 SER A C 1
ATOM 1022 O O . SER A 1 134 ? -8.442 5.070 16.831 1.00 87.44 134 SER A O 1
ATOM 1024 N N . GLU A 1 135 ? -6.287 5.666 16.967 1.00 87.69 135 GLU A N 1
ATOM 1025 C CA . GLU A 1 135 ? -6.567 7.106 17.030 1.00 87.69 135 GLU A CA 1
ATOM 1026 C C . GLU A 1 135 ? -7.117 7.622 15.692 1.00 87.69 135 GLU A C 1
ATOM 1028 O O . GLU A 1 135 ? -8.103 8.360 15.660 1.00 87.69 135 GLU A O 1
ATOM 1033 N N . ARG A 1 136 ? -6.553 7.173 14.565 1.00 88.56 136 ARG A N 1
ATOM 1034 C CA . ARG A 1 136 ? -7.059 7.547 13.234 1.00 88.56 136 ARG A CA 1
ATOM 1035 C C . ARG A 1 136 ? -8.490 7.050 13.010 1.00 88.56 136 ARG A C 1
ATOM 1037 O O . ARG A 1 136 ? -9.324 7.806 12.511 1.00 88.56 136 ARG A O 1
ATOM 1044 N N . LEU A 1 137 ? -8.798 5.823 13.435 1.00 90.25 137 LEU A N 1
ATOM 1045 C CA . LEU A 1 137 ? -10.146 5.254 13.388 1.00 90.25 137 LEU A CA 1
ATOM 1046 C C . LEU A 1 137 ? -11.133 6.055 14.253 1.00 90.25 137 LEU A C 1
ATOM 1048 O O . LEU A 1 137 ? -12.255 6.301 13.810 1.00 90.25 137 LEU A O 1
ATOM 1052 N N . MET A 1 138 ? -10.719 6.518 15.442 1.00 92.50 138 MET A N 1
ATOM 1053 C CA . MET A 1 138 ? -11.537 7.405 16.283 1.00 92.50 138 MET A CA 1
ATOM 1054 C C . MET A 1 138 ? -11.941 8.668 15.521 1.00 92.50 138 MET A C 1
ATOM 1056 O O . MET A 1 138 ? -13.126 8.999 15.453 1.00 92.50 138 MET A O 1
ATOM 1060 N N . HIS A 1 139 ? -10.970 9.373 14.934 1.00 89.44 139 HIS A N 1
ATOM 1061 C CA . HIS A 1 139 ? -11.251 10.603 14.197 1.00 89.44 139 HIS A CA 1
ATOM 1062 C C . HIS A 1 139 ? -12.137 10.344 12.980 1.00 89.44 139 HIS A C 1
ATOM 1064 O O . HIS A 1 139 ? -13.060 11.120 12.729 1.00 89.44 139 HIS A O 1
ATOM 1070 N N . LEU A 1 140 ? -11.931 9.236 12.266 1.00 88.62 140 LEU A N 1
ATOM 1071 C CA . LEU A 1 140 ? -12.776 8.850 11.139 1.00 88.62 140 LEU A CA 1
ATOM 1072 C C . LEU A 1 140 ? -14.236 8.649 11.566 1.00 88.62 140 LEU A C 1
ATOM 1074 O O . LEU A 1 140 ? -15.145 9.218 10.954 1.00 88.62 140 LEU A O 1
ATOM 1078 N N . LEU A 1 141 ? -14.452 7.896 12.648 1.00 91.12 141 LEU A N 1
ATOM 1079 C CA . LEU A 1 141 ? -15.776 7.658 13.215 1.00 91.12 141 LEU A CA 1
ATOM 1080 C C . LEU A 1 141 ? -16.447 8.971 13.614 1.00 91.12 141 LEU A C 1
ATOM 1082 O O . LEU A 1 141 ? -17.550 9.240 13.150 1.00 91.12 141 LEU A O 1
ATOM 1086 N N . LEU A 1 142 ? -15.774 9.817 14.399 1.00 90.94 142 LEU A N 1
ATOM 1087 C CA . LEU A 1 142 ? -16.311 11.112 14.836 1.00 90.94 142 LEU A CA 1
ATOM 1088 C C . LEU A 1 142 ? -16.672 12.027 13.661 1.00 90.94 142 LEU A C 1
ATOM 1090 O O . LEU A 1 142 ? -17.683 12.727 13.693 1.00 90.94 142 LEU A O 1
ATOM 1094 N N . THR A 1 143 ? -15.868 11.999 12.599 1.00 85.38 143 THR A N 1
ATOM 1095 C CA . THR A 1 143 ? -16.122 12.778 11.382 1.00 85.38 143 THR A CA 1
ATOM 1096 C C . THR A 1 143 ? -17.400 12.331 10.702 1.00 85.38 143 THR A C 1
ATOM 1098 O O . THR A 1 143 ? -18.266 13.145 10.385 1.00 85.38 143 THR A O 1
ATOM 1101 N N . ARG A 1 144 ? -17.518 11.025 10.463 1.00 86.25 144 ARG A N 1
ATOM 1102 C CA . ARG A 1 144 ? -18.619 10.461 9.688 1.00 86.25 144 ARG A CA 1
ATOM 1103 C C . ARG A 1 144 ? -19.919 10.502 10.465 1.00 86.25 144 ARG A C 1
ATOM 1105 O O . ARG A 1 144 ? -20.946 10.843 9.887 1.00 86.25 144 ARG A O 1
ATOM 1112 N N . THR A 1 145 ? -19.879 10.226 11.765 1.00 89.38 145 THR A N 1
ATOM 1113 C CA . THR A 1 145 ? -21.062 10.335 12.625 1.00 89.38 145 THR A CA 1
ATOM 1114 C C . THR A 1 145 ? -21.492 11.789 12.799 1.00 89.38 145 THR A C 1
ATOM 1116 O O . THR A 1 145 ? -22.688 12.072 12.787 1.00 89.38 145 THR A O 1
ATOM 1119 N N . GLY A 1 146 ? -20.545 12.731 12.858 1.00 85.38 146 GLY A N 1
ATOM 1120 C CA . GLY A 1 146 ? -20.840 14.164 12.856 1.00 85.38 146 GLY A CA 1
ATOM 1121 C C . GLY A 1 146 ? -21.446 14.664 11.538 1.00 85.38 146 GLY A C 1
ATOM 1122 O O . GLY A 1 146 ? -22.349 15.497 11.559 1.00 85.38 146 GLY A O 1
ATOM 1123 N N . ALA A 1 147 ? -20.982 14.151 10.394 1.00 78.50 147 ALA A N 1
ATOM 1124 C CA . ALA A 1 147 ? -21.425 14.587 9.068 1.00 78.50 147 ALA A CA 1
ATOM 1125 C C . ALA A 1 147 ? -22.729 13.921 8.592 1.00 78.50 147 ALA A C 1
ATOM 1127 O O . ALA A 1 147 ? -23.536 14.564 7.921 1.00 78.50 147 ALA A O 1
ATOM 1128 N N . HIS A 1 148 ? -22.935 12.644 8.923 1.00 79.31 148 HIS A N 1
ATOM 1129 C CA . HIS A 1 148 ? -24.024 11.820 8.384 1.00 79.31 148 HIS A CA 1
ATOM 1130 C C . HIS A 1 148 ? -25.016 11.339 9.453 1.00 79.31 148 HIS A C 1
ATOM 1132 O O . HIS A 1 148 ? -26.007 10.696 9.123 1.00 79.31 148 HIS A O 1
ATOM 1138 N N . GLY A 1 149 ? -24.784 11.664 10.727 1.00 90.25 149 GLY A N 1
ATOM 1139 C CA . GLY A 1 149 ? -25.490 11.054 11.851 1.00 90.25 149 GLY A CA 1
ATOM 1140 C C . GLY A 1 149 ? -24.858 9.720 12.253 1.00 90.25 149 GLY A C 1
ATOM 1141 O O . GLY A 1 149 ? -24.110 9.112 11.487 1.00 90.25 149 GLY A O 1
ATOM 1142 N N . LEU A 1 150 ? -25.142 9.264 13.477 1.00 91.31 150 LEU A N 1
ATOM 1143 C CA . LEU A 1 150 ? -24.478 8.098 14.065 1.00 91.31 150 LEU A CA 1
ATOM 1144 C C . LEU A 1 150 ? -24.594 6.843 13.184 1.00 91.31 150 LEU A C 1
ATOM 1146 O O . LEU A 1 150 ? -23.581 6.254 12.824 1.00 91.31 150 LEU A O 1
ATOM 1150 N N . ASP A 1 151 ? -25.815 6.451 12.818 1.00 91.19 151 ASP A N 1
ATOM 1151 C CA . ASP A 1 151 ? -26.072 5.180 12.131 1.00 91.19 151 ASP A CA 1
ATOM 1152 C C . ASP A 1 151 ? -25.390 5.114 10.763 1.00 91.19 151 ASP A C 1
ATOM 1154 O O . ASP A 1 151 ? -24.689 4.148 10.456 1.00 91.19 151 ASP A O 1
ATOM 1158 N N . ASP A 1 152 ? -25.568 6.154 9.950 1.00 84.44 152 ASP A N 1
ATOM 1159 C CA . ASP A 1 152 ? -24.980 6.208 8.613 1.00 84.44 152 ASP A CA 1
ATOM 1160 C C . ASP A 1 152 ? -23.470 6.430 8.680 1.00 84.44 152 ASP A C 1
ATOM 1162 O O . ASP A 1 152 ? -22.729 5.828 7.907 1.00 84.44 152 ASP A O 1
ATOM 1166 N N . GLY A 1 153 ? -22.986 7.200 9.657 1.00 88.69 153 GLY A N 1
ATOM 1167 C CA . GLY A 1 153 ? -21.558 7.362 9.899 1.00 88.69 153 GLY A CA 1
ATOM 1168 C C . GLY A 1 153 ? -20.862 6.043 10.246 1.00 88.69 153 GLY A C 1
ATOM 1169 O O . GLY A 1 153 ? -19.789 5.755 9.709 1.00 88.69 153 GLY A O 1
ATOM 1170 N N . LEU A 1 154 ? -21.488 5.207 11.081 1.00 92.12 154 LEU A N 1
ATOM 1171 C CA . LEU A 1 154 ? -20.996 3.868 11.413 1.00 92.12 154 LEU A CA 1
ATOM 1172 C C . LEU A 1 154 ? -20.986 2.953 10.184 1.00 92.12 154 LEU A C 1
ATOM 1174 O O . LEU A 1 154 ? -19.952 2.356 9.886 1.00 92.12 154 LEU A O 1
ATOM 1178 N N . ARG A 1 155 ? -22.102 2.883 9.442 1.00 89.56 155 ARG A N 1
ATOM 1179 C CA . ARG A 1 155 ? -22.215 2.074 8.213 1.00 89.56 155 ARG A CA 1
ATOM 1180 C C . ARG A 1 155 ? -21.168 2.453 7.183 1.00 89.56 155 ARG A C 1
ATOM 1182 O O . ARG A 1 155 ? -20.485 1.578 6.664 1.00 89.56 155 ARG A O 1
ATOM 1189 N N . LEU A 1 156 ? -21.023 3.749 6.909 1.00 80.69 156 LEU A N 1
ATOM 1190 C CA . LEU A 1 156 ? -20.023 4.245 5.972 1.00 80.69 156 LEU A CA 1
ATOM 1191 C C . LEU A 1 156 ? -18.630 3.832 6.434 1.00 80.69 156 LEU A C 1
ATOM 1193 O O . LEU A 1 156 ? -17.853 3.329 5.632 1.00 80.69 156 LEU A O 1
ATOM 1197 N N . THR A 1 157 ? -18.304 4.031 7.718 1.00 87.94 157 THR A N 1
ATOM 1198 C CA . THR A 1 157 ? -16.990 3.658 8.275 1.00 87.94 157 THR A CA 1
ATOM 1199 C C . THR A 1 157 ? -16.692 2.180 8.071 1.00 87.94 157 THR A C 1
ATOM 1201 O O . THR A 1 157 ? -15.646 1.854 7.521 1.00 87.94 157 THR A O 1
ATOM 1204 N N . VAL A 1 158 ? -17.614 1.295 8.454 1.00 88.38 158 VAL A N 1
ATOM 1205 C CA . VAL A 1 158 ? -17.449 -0.155 8.276 1.00 88.38 158 VAL A CA 1
ATOM 1206 C C . VAL A 1 158 ? -17.321 -0.521 6.797 1.00 88.38 158 VAL A C 1
ATOM 1208 O O . VAL A 1 158 ? -16.450 -1.313 6.447 1.00 88.38 158 VAL A O 1
ATOM 1211 N N . ALA A 1 159 ? -18.143 0.073 5.931 1.00 78.38 159 ALA A N 1
ATOM 1212 C CA . ALA A 1 159 ? -18.136 -0.213 4.503 1.00 78.38 159 ALA A CA 1
ATOM 1213 C C . ALA A 1 159 ? -16.832 0.214 3.819 1.00 78.38 159 ALA A C 1
ATOM 1215 O O . ALA A 1 159 ? -16.285 -0.568 3.053 1.00 78.38 159 ALA A O 1
ATOM 1216 N N . ASP A 1 160 ? -16.328 1.419 4.085 1.00 72.81 160 ASP A N 1
ATOM 1217 C CA . ASP A 1 160 ? -15.130 1.924 3.403 1.00 72.81 160 ASP A CA 1
ATOM 1218 C C . ASP A 1 160 ? -13.850 1.341 4.001 1.00 72.81 160 ASP A C 1
ATOM 1220 O O . ASP A 1 160 ? -13.002 0.854 3.264 1.00 72.81 160 ASP A O 1
ATOM 1224 N N . VAL A 1 161 ? -13.733 1.270 5.334 1.00 80.88 161 VAL A N 1
ATOM 1225 C CA . VAL A 1 161 ? -12.575 0.612 5.967 1.00 80.88 161 VAL A CA 1
ATOM 1226 C C . VAL A 1 161 ? -12.536 -0.874 5.602 1.00 80.88 161 VAL A C 1
ATOM 1228 O O . VAL A 1 161 ? -11.465 -1.430 5.395 1.00 80.88 161 VAL A O 1
ATOM 1231 N N . GLY A 1 162 ? -13.698 -1.519 5.488 1.00 71.75 162 GLY A N 1
ATOM 1232 C CA . GLY A 1 162 ? -13.808 -2.909 5.057 1.00 71.75 162 GLY A CA 1
ATOM 1233 C C . GLY A 1 162 ? -13.596 -3.145 3.558 1.00 71.75 162 GLY A C 1
ATOM 1234 O O . GLY A 1 162 ? -13.290 -4.273 3.175 1.00 71.75 162 GLY A O 1
ATOM 1235 N N . ARG A 1 163 ? -13.778 -2.119 2.715 1.00 64.56 163 ARG A N 1
ATOM 1236 C CA . ARG A 1 163 ? -13.541 -2.182 1.264 1.00 64.56 163 ARG A CA 1
ATOM 1237 C C . ARG A 1 163 ? -12.078 -1.921 0.932 1.00 64.56 163 ARG A C 1
ATOM 1239 O O . ARG A 1 163 ? -11.495 -2.663 0.149 1.00 64.56 163 ARG A O 1
ATOM 1246 N N . ASP A 1 164 ? -11.520 -0.877 1.531 1.00 57.00 164 ASP A N 1
ATOM 1247 C CA . ASP A 1 164 ? -10.273 -0.270 1.076 1.00 57.00 164 ASP A CA 1
ATOM 1248 C C . ASP A 1 164 ? -9.073 -0.702 1.939 1.00 57.00 164 ASP A C 1
ATOM 1250 O O . ASP A 1 164 ? -7.934 -0.606 1.491 1.00 57.00 164 ASP A O 1
ATOM 1254 N N . LEU A 1 165 ? -9.306 -1.219 3.157 1.00 72.44 165 LEU A N 1
ATOM 1255 C CA . LEU A 1 165 ? -8.263 -1.612 4.117 1.00 72.44 165 LEU A CA 1
ATOM 1256 C C . LEU A 1 165 ? -8.415 -3.065 4.595 1.00 72.44 165 LEU A C 1
ATOM 1258 O O . LEU A 1 165 ? -9.379 -3.764 4.287 1.00 72.44 165 LEU A O 1
ATOM 1262 N N . THR A 1 166 ? -7.446 -3.540 5.388 1.00 71.44 166 THR A N 1
ATOM 1263 C CA . THR A 1 166 ? -7.464 -4.889 5.982 1.00 71.44 166 THR A CA 1
ATOM 1264 C C . THR A 1 166 ? -7.574 -4.852 7.512 1.00 71.44 166 THR A C 1
ATOM 1266 O O . THR A 1 166 ? -6.572 -5.008 8.217 1.00 71.44 166 THR A O 1
ATOM 1269 N N . PRO A 1 167 ? -8.780 -4.632 8.071 1.00 79.31 167 PRO A N 1
ATOM 1270 C CA . PRO A 1 167 ? -8.990 -4.702 9.511 1.00 79.31 167 PRO A CA 1
ATOM 1271 C C . PRO A 1 167 ? -9.041 -6.152 10.023 1.00 79.31 167 PRO A C 1
ATOM 1273 O O . PRO A 1 167 ? -9.726 -7.000 9.453 1.00 79.31 167 PRO A O 1
ATOM 1276 N N . SER A 1 168 ? -8.366 -6.445 11.140 1.00 80.19 168 SER A N 1
ATOM 1277 C CA . SER A 1 168 ? -8.612 -7.681 11.907 1.00 80.19 168 SER A CA 1
ATOM 1278 C C . SER A 1 168 ? -9.922 -7.588 12.695 1.00 80.19 168 SER A C 1
ATOM 1280 O O . SER A 1 168 ? -10.696 -8.541 12.778 1.00 80.19 168 SER A O 1
ATOM 1282 N N . SER A 1 169 ? -10.185 -6.405 13.241 1.00 89.44 169 SER A N 1
ATOM 1283 C CA . SER A 1 169 ? -11.389 -6.039 13.972 1.00 89.44 169 SER A CA 1
ATOM 1284 C C . SER A 1 169 ? -11.507 -4.518 13.982 1.00 89.44 169 SER A C 1
ATOM 1286 O O . SER A 1 169 ? -10.492 -3.826 14.020 1.00 89.44 169 SER A O 1
ATOM 1288 N N . LEU A 1 170 ? -12.739 -4.018 13.937 1.00 92.69 170 LEU A N 1
ATOM 1289 C CA . LEU A 1 170 ? -13.117 -2.622 14.173 1.00 92.69 170 LEU A CA 1
ATOM 1290 C C . LEU A 1 170 ? -13.828 -2.460 15.522 1.00 92.69 170 LEU A C 1
ATOM 1292 O O . LEU A 1 170 ? -14.437 -1.418 15.790 1.00 92.69 170 LEU A O 1
ATOM 1296 N N . ASN A 1 171 ? -13.784 -3.494 16.372 1.00 95.31 171 ASN A N 1
ATOM 1297 C CA . ASN A 1 171 ? -14.477 -3.478 17.646 1.00 95.31 171 ASN A CA 1
ATOM 1298 C C . ASN A 1 171 ? -14.041 -2.290 18.479 1.00 95.31 171 ASN A C 1
ATOM 1300 O O . ASN A 1 171 ? -12.861 -2.137 18.809 1.00 95.31 171 ASN A O 1
ATOM 1304 N N . SER A 1 172 ? -15.005 -1.469 18.858 1.00 96.62 172 SER A N 1
ATOM 1305 C CA . SER A 1 172 ? -14.700 -0.250 19.577 1.00 96.62 172 SER A CA 1
ATOM 1306 C C . SER A 1 172 ? -15.835 0.203 20.473 1.00 96.62 172 SER A C 1
ATOM 1308 O O . SER A 1 172 ? -17.005 -0.085 20.231 1.00 96.62 172 SER A O 1
ATOM 1310 N N . LEU A 1 173 ? -15.456 0.912 21.530 1.00 98.06 173 LEU A N 1
ATOM 1311 C CA . LEU A 1 173 ? -16.355 1.663 22.387 1.00 98.06 173 LEU A CA 1
ATOM 1312 C C . LEU A 1 173 ? -16.108 3.151 22.140 1.00 98.06 173 LEU A C 1
ATOM 1314 O O . LEU A 1 173 ? -14.970 3.607 22.246 1.00 98.06 173 LEU A O 1
ATOM 1318 N N . LEU A 1 174 ? -17.165 3.896 21.837 1.00 97.38 174 LEU A N 1
ATOM 1319 C CA . LEU A 1 174 ? -17.154 5.348 21.700 1.00 97.38 174 LEU A CA 1
ATOM 1320 C C . LEU A 1 174 ? -18.094 5.945 22.748 1.00 97.38 174 LEU A C 1
ATOM 1322 O O . LEU A 1 174 ? -19.315 5.855 22.623 1.00 97.38 174 LEU A O 1
ATOM 1326 N N . LEU A 1 175 ? -17.517 6.522 23.799 1.00 97.69 175 LEU A N 1
ATOM 1327 C CA . LEU A 1 175 ? -18.240 7.188 24.876 1.00 97.69 175 LEU A CA 1
ATOM 1328 C C . LEU A 1 175 ? -18.381 8.676 24.552 1.00 97.69 175 LEU A C 1
ATOM 1330 O O . LEU A 1 175 ? -17.379 9.383 24.466 1.00 97.69 175 LEU A O 1
ATOM 1334 N N . GLY A 1 176 ? -19.619 9.136 24.399 1.00 95.81 176 GLY A N 1
ATOM 1335 C CA . GLY A 1 176 ? -19.968 10.525 24.122 1.00 95.81 176 GLY A CA 1
ATOM 1336 C C . GLY A 1 176 ? -20.810 11.180 25.220 1.00 95.81 176 GLY A C 1
ATOM 1337 O O . GLY A 1 176 ? -21.052 10.580 26.274 1.00 95.81 176 GLY A O 1
ATOM 1338 N N . PRO A 1 177 ? -21.279 12.419 24.983 1.00 94.38 177 PRO A N 1
ATOM 1339 C CA . PRO A 1 177 ? -22.105 13.162 25.931 1.00 94.38 177 PRO A CA 1
ATOM 1340 C C . PRO A 1 177 ? -23.502 12.566 26.119 1.00 94.38 177 PRO A C 1
ATOM 1342 O O . PRO A 1 177 ? -24.029 12.637 27.222 1.00 94.38 177 PRO A O 1
ATOM 1345 N N . ASP A 1 178 ? -24.077 11.921 25.109 1.00 94.94 178 ASP A N 1
ATOM 1346 C CA . ASP A 1 178 ? -25.464 11.439 25.180 1.00 94.94 178 ASP A CA 1
ATOM 1347 C C . ASP A 1 178 ? -25.570 9.909 25.201 1.00 94.94 178 ASP A C 1
ATOM 1349 O O . ASP A 1 178 ? -26.584 9.352 25.628 1.00 94.94 178 ASP A O 1
ATOM 1353 N N . GLU A 1 179 ? -24.520 9.208 24.772 1.00 96.19 179 GLU A N 1
ATOM 1354 C CA . GLU A 1 179 ? -24.556 7.764 24.550 1.00 96.19 179 GLU A CA 1
ATOM 1355 C C . GLU A 1 179 ? -23.170 7.110 24.614 1.00 96.19 179 GLU A C 1
ATOM 1357 O O . GLU A 1 179 ? -22.133 7.760 24.463 1.00 96.19 179 GLU A O 1
ATOM 1362 N N . LEU A 1 180 ? -23.175 5.794 24.818 1.00 98.06 180 LEU A N 1
ATOM 1363 C CA . LEU A 1 180 ? -22.044 4.901 24.601 1.00 98.06 180 LEU A CA 1
ATOM 1364 C C . LEU A 1 180 ? -22.361 4.019 23.389 1.00 98.06 180 LEU A C 1
ATOM 1366 O O . LEU A 1 180 ? -23.347 3.285 23.393 1.00 98.06 180 LEU A O 1
ATOM 1370 N N . THR A 1 181 ? -21.521 4.063 22.363 1.00 98.25 181 THR A N 1
ATOM 1371 C CA . THR A 1 181 ? -21.658 3.198 21.186 1.00 98.25 181 THR A CA 1
ATOM 1372 C C . THR A 1 181 ? -20.649 2.062 21.256 1.00 98.25 181 THR A C 1
ATOM 1374 O O . THR A 1 181 ? -19.456 2.311 21.397 1.00 98.25 181 THR A O 1
ATOM 1377 N N . ALA A 1 182 ? -21.116 0.824 21.132 1.00 98.19 182 ALA A N 1
ATOM 1378 C CA . ALA A 1 182 ? -20.298 -0.375 21.038 1.00 98.19 182 ALA A CA 1
ATOM 1379 C C . ALA A 1 182 ? -20.396 -0.978 19.637 1.00 98.19 182 ALA A C 1
ATOM 1381 O O . ALA A 1 182 ? -21.385 -1.631 19.309 1.00 98.19 182 ALA A O 1
ATOM 1382 N N . LEU A 1 183 ? -19.375 -0.764 18.812 1.00 97.62 183 LEU A N 1
ATOM 1383 C CA . LEU A 1 183 ? -19.269 -1.345 17.478 1.00 97.62 183 LEU A CA 1
ATOM 1384 C C . LEU A 1 183 ? -18.720 -2.771 17.591 1.00 97.62 183 LEU A C 1
ATOM 1386 O O . LEU A 1 183 ? -17.618 -2.954 18.101 1.00 97.62 183 LEU A O 1
ATOM 1390 N N . CYS A 1 184 ? -19.469 -3.766 17.111 1.00 96.19 184 CYS A N 1
ATOM 1391 C CA . CYS A 1 184 ? -19.029 -5.151 16.956 1.00 96.19 184 CYS A CA 1
ATOM 1392 C C . CYS A 1 184 ? -18.913 -5.469 15.464 1.00 96.19 184 CYS A C 1
ATOM 1394 O O . CYS A 1 184 ? -19.909 -5.743 14.792 1.00 96.19 184 CYS A O 1
ATOM 1396 N N . CYS A 1 185 ? -17.700 -5.387 14.927 1.00 93.25 185 CYS A N 1
ATOM 1397 C CA . CYS A 1 185 ? -17.436 -5.722 13.535 1.00 93.25 185 CYS A CA 1
ATOM 1398 C C . CYS A 1 185 ? -16.012 -6.252 13.402 1.00 93.25 185 CYS A C 1
ATOM 1400 O O . CYS A 1 185 ? -15.047 -5.502 13.538 1.00 93.25 185 CYS A O 1
ATOM 1402 N N . HIS A 1 186 ? -15.877 -7.551 13.173 1.00 89.25 186 HIS A N 1
ATOM 1403 C CA . HIS A 1 186 ? -14.589 -8.223 13.113 1.00 89.25 186 HIS A CA 1
ATOM 1404 C C . HIS A 1 186 ? -14.562 -9.328 12.064 1.00 89.25 186 HIS A C 1
ATOM 1406 O O . HIS A 1 186 ? -15.594 -9.805 11.581 1.00 89.25 186 HIS A O 1
ATOM 1412 N N . TYR A 1 187 ? -13.347 -9.741 11.720 1.00 76.31 187 TYR A N 1
ATOM 1413 C CA . TYR A 1 187 ? -13.131 -10.826 10.784 1.00 76.31 187 TYR A CA 1
ATOM 1414 C C . TYR A 1 187 ? -13.591 -12.171 11.371 1.00 76.31 187 TYR A C 1
ATOM 1416 O O . TYR A 1 187 ? -13.105 -12.598 12.416 1.00 76.31 187 TYR A O 1
ATOM 1424 N N . VAL A 1 188 ? -14.481 -12.870 10.655 1.00 71.06 188 VAL A N 1
ATOM 1425 C CA . VAL A 1 188 ? -14.866 -14.258 10.954 1.00 71.06 188 VAL A CA 1
ATOM 1426 C C . VAL A 1 188 ? -14.378 -15.174 9.824 1.00 71.06 188 VAL A C 1
ATOM 1428 O O . VAL A 1 188 ? -14.768 -14.970 8.669 1.00 71.06 188 VAL A O 1
ATOM 1431 N N . PRO A 1 189 ? -13.529 -16.180 10.111 1.00 58.66 189 PRO A N 1
ATOM 1432 C CA . PRO A 1 189 ? -13.075 -17.129 9.101 1.00 58.66 189 PRO A CA 1
ATOM 1433 C C . PRO A 1 189 ? -14.241 -17.974 8.554 1.00 58.66 189 PRO A C 1
ATOM 1435 O O . PRO A 1 189 ? -15.172 -18.292 9.299 1.00 58.66 189 PRO A O 1
ATOM 1438 N N . PRO A 1 190 ? -14.213 -18.372 7.268 1.00 57.38 190 PRO A N 1
ATOM 1439 C CA . PRO A 1 190 ? -15.245 -19.224 6.683 1.00 57.38 190 PRO A CA 1
ATOM 1440 C C . PRO A 1 190 ? -15.448 -20.551 7.436 1.00 57.38 190 PRO A C 1
ATOM 1442 O O . PRO A 1 190 ? -14.508 -21.112 8.007 1.00 57.38 190 PRO A O 1
ATOM 1445 N N . PRO A 1 191 ? -16.654 -21.141 7.388 1.00 52.78 191 PRO A N 1
ATOM 1446 C CA . PRO A 1 191 ? -16.873 -22.483 7.913 1.00 52.78 191 PRO A CA 1
ATOM 1447 C C . PRO A 1 191 ? -15.946 -23.498 7.221 1.00 52.78 191 PRO A C 1
ATOM 1449 O O . PRO A 1 191 ? -15.940 -23.599 5.996 1.00 52.78 191 PRO A O 1
ATOM 1452 N N . GLY A 1 192 ? -15.176 -24.268 7.995 1.00 51.81 192 GLY A N 1
ATOM 1453 C CA . GLY A 1 192 ? -14.290 -25.318 7.473 1.00 51.81 192 GLY A CA 1
ATOM 1454 C C . GLY A 1 192 ? -12.840 -24.896 7.204 1.00 51.81 192 GLY A C 1
ATOM 1455 O O . GLY A 1 192 ? -12.020 -25.763 6.911 1.00 51.81 192 GLY A O 1
ATOM 1456 N N . THR A 1 193 ? -12.485 -23.615 7.360 1.00 51.53 193 THR A N 1
ATOM 1457 C CA . THR A 1 193 ? -11.072 -23.220 7.474 1.00 51.53 193 THR A CA 1
ATOM 1458 C C . THR A 1 193 ? -10.571 -23.503 8.884 1.00 51.53 193 THR A C 1
ATOM 1460 O O . THR A 1 193 ? -11.007 -22.867 9.840 1.00 51.53 193 THR A O 1
ATOM 1463 N N . THR A 1 194 ? -9.649 -24.454 9.022 1.00 44.31 194 THR A N 1
ATOM 1464 C CA . THR A 1 194 ? -8.877 -24.625 10.255 1.00 44.31 194 THR A CA 1
ATOM 1465 C C . THR A 1 194 ? -7.764 -23.578 10.231 1.00 44.31 194 THR A C 1
ATOM 1467 O O . THR A 1 194 ? -6.877 -23.698 9.379 1.00 44.31 194 THR A O 1
ATOM 1470 N N . PRO A 1 195 ? -7.781 -22.539 11.087 1.00 46.50 195 PRO A N 1
ATOM 1471 C CA . PRO A 1 195 ? -6.618 -21.672 11.208 1.00 46.50 195 PRO A CA 1
ATOM 1472 C C . PRO A 1 195 ? -5.405 -22.543 11.550 1.00 46.50 195 PRO A C 1
ATOM 1474 O O . PRO A 1 195 ? -5.516 -23.504 12.321 1.00 46.50 195 PRO A O 1
ATOM 1477 N N . ALA A 1 196 ? -4.256 -22.252 10.935 1.00 40.88 196 ALA A N 1
ATOM 1478 C CA . ALA A 1 196 ? -3.007 -22.873 11.355 1.00 40.88 196 ALA A CA 1
ATOM 1479 C C . ALA A 1 196 ? -2.861 -22.659 12.872 1.00 40.88 196 ALA A C 1
ATOM 1481 O O . ALA A 1 196 ? -3.249 -21.592 13.353 1.00 40.88 196 ALA A O 1
ATOM 1482 N N . PRO A 1 197 ? -2.358 -23.641 13.640 1.00 40.19 197 PRO A N 1
ATOM 1483 C CA . PRO A 1 197 ? -2.182 -23.473 15.074 1.00 40.19 197 PRO A CA 1
ATOM 1484 C C . PRO A 1 197 ? -1.252 -22.283 15.326 1.00 40.19 197 PRO A C 1
ATOM 1486 O O . PRO A 1 197 ? -0.035 -22.385 15.181 1.00 40.19 197 PRO A O 1
ATOM 1489 N N . SER A 1 198 ? -1.849 -21.147 15.669 1.00 45.62 198 SER A N 1
ATOM 1490 C CA . SER A 1 198 ? -1.152 -19.958 16.120 1.00 45.62 198 SER A CA 1
ATOM 1491 C C . SER A 1 198 ? -1.122 -19.960 17.639 1.00 45.62 198 SER A C 1
ATOM 1493 O O . SER A 1 198 ? -2.070 -20.373 18.309 1.00 45.62 198 SER A O 1
ATOM 1495 N N . LEU A 1 199 ? 0.003 -19.513 18.186 1.00 43.81 199 LEU A N 1
ATOM 1496 C CA . LEU A 1 199 ? 0.190 -19.335 19.622 1.00 43.81 199 LEU A CA 1
ATOM 1497 C C . LEU A 1 199 ? -0.329 -17.971 20.104 1.00 43.81 199 LEU A C 1
ATOM 1499 O O . LEU A 1 199 ? -0.256 -17.693 21.301 1.00 43.81 199 LEU A O 1
ATOM 1503 N N . LEU A 1 200 ? -0.820 -17.112 19.203 1.00 53.72 200 LEU A N 1
ATOM 1504 C CA . LEU A 1 200 ? -1.298 -15.779 19.552 1.00 53.72 200 LEU A CA 1
ATOM 1505 C C . LEU A 1 200 ? -2.777 -15.823 19.981 1.00 53.72 200 LEU A C 1
ATOM 1507 O O . LEU A 1 200 ? -3.611 -16.364 19.258 1.00 53.72 200 LEU A O 1
ATOM 1511 N N . PRO A 1 201 ? -3.130 -15.232 21.139 1.00 58.25 201 PRO A N 1
ATOM 1512 C CA . PRO A 1 201 ? -4.509 -15.157 21.620 1.00 58.25 201 PRO A CA 1
ATOM 1513 C C . PRO A 1 201 ? -5.536 -14.624 20.610 1.00 58.25 201 PRO A C 1
ATOM 1515 O O . PRO A 1 201 ? -6.666 -15.098 20.612 1.00 58.25 201 PRO A O 1
ATOM 1518 N N . GLU A 1 202 ? -5.156 -13.673 19.750 1.00 61.62 202 GLU A N 1
ATOM 1519 C CA . GLU A 1 202 ? -6.046 -13.063 18.744 1.00 61.62 202 GLU A CA 1
ATOM 1520 C C . GLU A 1 202 ? -6.510 -14.019 17.637 1.00 61.62 202 GLU A C 1
ATOM 1522 O O . GLU A 1 202 ? -7.513 -13.748 16.983 1.00 61.62 202 GLU A O 1
ATOM 1527 N N . ASP A 1 203 ? -5.832 -15.157 17.476 1.00 60.03 203 ASP A N 1
ATOM 1528 C CA . ASP A 1 203 ? -6.191 -16.198 16.512 1.00 60.03 203 ASP A CA 1
ATOM 1529 C C . ASP A 1 203 ? -7.161 -17.243 17.098 1.00 60.03 203 ASP A C 1
ATOM 1531 O O . ASP A 1 203 ? -7.567 -18.183 16.407 1.00 60.03 203 ASP A O 1
ATOM 1535 N N . GLN A 1 204 ? -7.541 -17.110 18.377 1.00 65.75 204 GLN A N 1
ATOM 1536 C CA . GLN A 1 204 ? -8.531 -17.990 18.994 1.00 65.75 204 GLN A CA 1
ATOM 1537 C C . GLN A 1 204 ? -9.957 -17.631 18.536 1.00 65.75 204 GLN A C 1
ATOM 1539 O O . GLN A 1 204 ? -10.316 -16.451 18.496 1.00 65.75 204 GLN A O 1
ATOM 1544 N N . PRO A 1 205 ? -10.813 -18.627 18.232 1.00 67.12 205 PRO A N 1
ATOM 1545 C CA . PRO A 1 205 ? -12.216 -18.383 17.910 1.00 67.12 205 PRO A CA 1
ATOM 1546 C C . PRO A 1 205 ? -12.924 -17.583 19.009 1.00 67.12 205 PRO A C 1
ATOM 1548 O O . PRO A 1 205 ? -12.780 -17.893 20.190 1.00 67.12 205 PRO A O 1
ATOM 1551 N N . GLY A 1 206 ? -13.697 -16.571 18.612 1.00 74.94 206 GLY A N 1
ATOM 1552 C CA . GLY A 1 206 ? -14.458 -15.719 19.531 1.00 74.94 206 GLY A CA 1
ATOM 1553 C C . GLY A 1 206 ? -13.633 -14.654 20.261 1.00 74.94 206 GLY A C 1
ATOM 1554 O O . GLY A 1 206 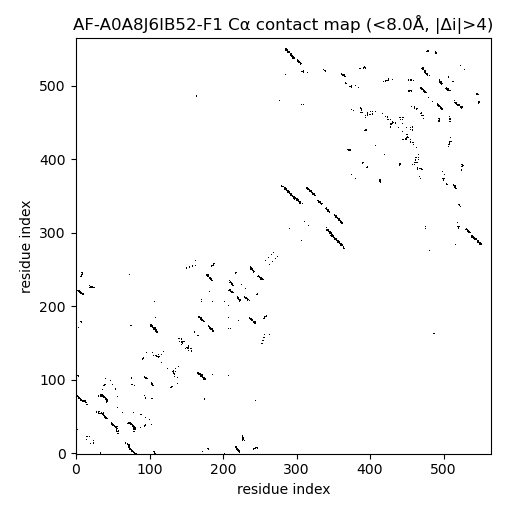? -14.166 -13.933 21.096 1.00 74.94 206 GLY A O 1
ATOM 1555 N N . TYR A 1 207 ? -12.341 -14.493 19.946 1.00 82.75 207 TYR A N 1
ATOM 1556 C CA . TYR A 1 207 ? -11.497 -13.483 20.598 1.00 82.75 207 TYR A CA 1
ATOM 1557 C C . TYR A 1 207 ? -12.010 -12.039 20.435 1.00 82.75 207 TYR A C 1
ATOM 1559 O O . TYR A 1 207 ? -11.797 -11.199 21.315 1.00 82.75 207 TYR A O 1
ATOM 1567 N N . PHE A 1 208 ? -12.652 -11.749 19.300 1.00 88.75 208 PHE A N 1
ATOM 1568 C CA . PHE A 1 208 ? -13.269 -10.459 18.987 1.00 88.75 208 PHE A CA 1
ATOM 1569 C C . PHE A 1 208 ? -14.787 -10.465 19.193 1.00 88.75 208 PHE A C 1
ATOM 1571 O O . PHE A 1 208 ? -15.471 -9.563 18.714 1.00 88.75 208 PHE A O 1
ATOM 1578 N N . ASP A 1 209 ? -15.351 -11.435 19.904 1.00 91.38 209 ASP A N 1
ATOM 1579 C CA . ASP A 1 209 ? -16.759 -11.328 20.264 1.00 91.38 209 ASP A CA 1
ATOM 1580 C C . ASP A 1 209 ? -16.960 -10.135 21.210 1.00 91.38 209 ASP A C 1
ATOM 1582 O O . ASP A 1 209 ? -16.071 -9.738 21.967 1.00 91.38 209 ASP A O 1
ATOM 1586 N N . LEU A 1 210 ? -18.136 -9.519 21.136 1.00 96.25 210 LEU A N 1
ATOM 1587 C CA . LEU A 1 210 ? -18.614 -8.610 22.168 1.00 96.25 210 LEU A CA 1
ATOM 1588 C C . LEU A 1 210 ? -19.914 -9.176 22.724 1.00 96.25 210 LEU A C 1
ATOM 1590 O O . LEU A 1 210 ? -20.692 -9.820 22.020 1.00 96.25 210 LEU A O 1
ATOM 1594 N N . CYS A 1 211 ? -20.171 -8.908 23.992 1.00 96.94 211 CYS A N 1
ATOM 1595 C CA . CYS A 1 211 ? -21.403 -9.284 24.660 1.00 96.94 211 CYS A CA 1
ATOM 1596 C C . CYS A 1 211 ? -21.941 -8.101 25.455 1.00 96.94 211 CYS A C 1
ATOM 1598 O O . CYS A 1 211 ? -21.203 -7.178 25.803 1.00 96.94 211 CYS A O 1
ATOM 1600 N N . TRP A 1 212 ? -23.238 -8.115 25.726 1.00 98.06 212 TRP A N 1
ATOM 1601 C CA . TRP A 1 212 ? -23.894 -7.096 26.527 1.00 98.06 212 TRP A CA 1
ATOM 1602 C C . TRP A 1 212 ? -24.834 -7.725 27.552 1.00 98.06 212 TRP A C 1
ATOM 1604 O O . TRP A 1 212 ? -25.246 -8.873 27.406 1.00 98.06 212 TRP A O 1
ATOM 1614 N N . ALA A 1 213 ? -25.154 -6.989 28.610 1.00 97.12 213 ALA A N 1
ATOM 1615 C CA . ALA A 1 213 ? -26.098 -7.422 29.628 1.00 97.12 213 ALA A CA 1
ATOM 1616 C C . ALA A 1 213 ? -26.891 -6.239 30.191 1.00 97.12 213 ALA A C 1
ATOM 1618 O O . ALA A 1 213 ? -26.449 -5.085 30.187 1.00 97.12 213 ALA A O 1
ATOM 1619 N N . ARG A 1 214 ? -28.075 -6.548 30.725 1.00 95.44 214 ARG A N 1
ATOM 1620 C CA . ARG A 1 214 ? -28.916 -5.614 31.478 1.00 95.44 214 ARG A CA 1
ATOM 1621 C C . ARG A 1 214 ? -28.693 -5.816 32.978 1.00 95.44 214 ARG A C 1
ATOM 1623 O O . ARG A 1 214 ? -28.869 -6.922 33.485 1.00 95.44 214 ARG A O 1
ATOM 1630 N N . LEU A 1 215 ? -28.368 -4.743 33.696 1.00 89.81 215 LEU A N 1
ATOM 1631 C CA . LEU A 1 215 ? -28.185 -4.741 35.149 1.00 89.81 215 LEU A CA 1
ATOM 1632 C C . LEU A 1 215 ? -29.091 -3.681 35.776 1.00 89.81 215 LEU A C 1
ATOM 1634 O O . LEU A 1 215 ? -28.682 -2.541 35.953 1.00 89.81 215 LEU A O 1
ATOM 1638 N N .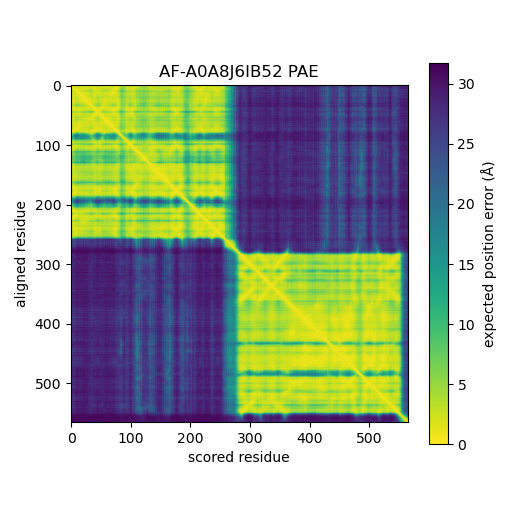 GLY A 1 216 ? -30.333 -4.044 36.101 1.00 88.94 216 GLY A N 1
ATOM 1639 C CA . GLY A 1 216 ? -31.291 -3.085 36.658 1.00 88.94 216 GLY A CA 1
ATOM 1640 C C . GLY A 1 216 ? -31.489 -1.888 35.724 1.00 88.94 216 GLY A C 1
ATOM 1641 O O . GLY A 1 216 ? -32.008 -2.050 34.619 1.00 88.94 216 GLY A O 1
ATOM 1642 N N . ASP A 1 217 ? -31.053 -0.710 36.166 1.00 92.38 217 ASP A N 1
ATOM 1643 C CA . ASP A 1 217 ? -31.091 0.555 35.430 1.00 92.38 217 ASP A CA 1
ATOM 1644 C C . ASP A 1 217 ? -29.813 0.861 34.619 1.00 92.38 217 ASP A C 1
ATOM 1646 O O . ASP A 1 217 ? -29.647 1.977 34.125 1.00 92.38 217 ASP A O 1
ATOM 1650 N N . ALA A 1 218 ? -28.932 -0.131 34.448 1.00 94.81 218 ALA A N 1
ATOM 1651 C CA . ALA A 1 218 ? -27.703 -0.050 33.666 1.00 94.81 218 ALA A CA 1
ATOM 1652 C C . ALA A 1 218 ? -27.685 -1.026 32.478 1.00 94.81 218 ALA A C 1
ATOM 1654 O O . ALA A 1 218 ? -28.261 -2.116 32.528 1.00 94.81 218 ALA A O 1
ATOM 1655 N N . ALA A 1 219 ? -26.982 -0.651 31.411 1.00 97.38 219 ALA A N 1
ATOM 1656 C CA . ALA A 1 219 ? -26.622 -1.521 30.294 1.00 97.38 219 ALA A CA 1
ATOM 1657 C C . ALA A 1 219 ? -25.099 -1.581 30.185 1.00 97.38 219 ALA A C 1
ATOM 1659 O O . ALA A 1 219 ? -24.452 -0.536 30.138 1.00 97.38 219 ALA A O 1
ATOM 1660 N N . ILE A 1 220 ? -24.540 -2.788 30.136 1.00 97.62 220 ILE A N 1
ATOM 1661 C CA . ILE A 1 220 ? -23.094 -3.024 30.088 1.00 97.62 220 ILE A CA 1
ATOM 1662 C C . ILE A 1 220 ? -22.718 -3.808 28.835 1.00 97.62 220 ILE A C 1
ATOM 1664 O O . ILE A 1 220 ? -23.463 -4.684 28.408 1.00 97.62 220 ILE A O 1
ATOM 1668 N N . VAL A 1 221 ? -21.558 -3.495 28.264 1.00 97.94 221 VAL A N 1
ATOM 1669 C CA . VAL A 1 221 ? -20.917 -4.190 27.146 1.00 97.94 221 VAL A CA 1
ATOM 1670 C C . VAL A 1 221 ? -19.510 -4.607 27.563 1.00 97.94 221 VAL A C 1
ATOM 1672 O O . VAL A 1 221 ? -18.801 -3.837 28.214 1.00 97.94 221 VAL A O 1
ATOM 1675 N N . ALA A 1 222 ? -19.088 -5.806 27.170 1.00 97.00 222 ALA A N 1
ATOM 1676 C CA . ALA A 1 222 ? -17.745 -6.315 27.417 1.00 97.00 222 ALA A CA 1
ATOM 1677 C C . ALA A 1 222 ? -17.231 -7.179 26.254 1.00 97.00 222 ALA A C 1
ATOM 1679 O O . ALA A 1 222 ? -18.012 -7.731 25.479 1.00 97.00 222 ALA A O 1
ATOM 1680 N N . SER A 1 223 ? -15.906 -7.313 26.143 1.00 94.31 223 SER A N 1
ATOM 1681 C CA . SER A 1 223 ? -15.264 -8.231 25.183 1.00 94.31 223 SER A CA 1
ATOM 1682 C C . SER A 1 223 ? -15.454 -9.711 25.505 1.00 94.31 223 SER A C 1
ATOM 1684 O O . SER A 1 223 ? -15.236 -10.552 24.648 1.00 94.31 223 SER A O 1
ATOM 1686 N N . GLU A 1 224 ? -15.842 -10.044 26.729 1.00 92.38 224 GLU A N 1
ATOM 1687 C CA . GLU A 1 224 ? -16.189 -11.406 27.116 1.00 92.38 224 GLU A CA 1
ATOM 1688 C C . GLU A 1 224 ? -17.159 -11.371 28.303 1.00 92.38 224 GLU A C 1
ATOM 1690 O O . GLU A 1 224 ? -17.202 -10.361 29.015 1.00 92.38 224 GLU A O 1
ATOM 1695 N N . PRO A 1 225 ? -17.962 -12.427 28.514 1.00 93.50 225 PRO A N 1
ATOM 1696 C CA . PRO A 1 225 ? -18.836 -12.519 29.674 1.00 93.50 225 PRO A CA 1
ATOM 1697 C C . PRO A 1 225 ? -18.029 -12.445 30.972 1.00 93.50 225 PRO A C 1
ATOM 1699 O O . PRO A 1 225 ? -17.154 -13.273 31.207 1.00 93.50 225 PRO A O 1
ATOM 1702 N N . LEU A 1 226 ? -18.348 -11.468 31.819 1.00 92.25 226 LEU A N 1
ATOM 1703 C CA . LEU A 1 226 ? -17.713 -11.269 33.122 1.00 92.25 226 LEU A CA 1
ATOM 1704 C C . LEU A 1 226 ? -18.740 -11.424 34.246 1.00 92.25 226 LEU A C 1
ATOM 1706 O O . LEU A 1 226 ? -19.852 -10.894 34.177 1.00 92.25 226 LEU A O 1
ATOM 1710 N N . GLY A 1 227 ? -18.371 -12.128 35.308 1.00 91.06 227 GLY A N 1
ATOM 1711 C CA . GLY A 1 227 ? -19.205 -12.333 36.482 1.00 91.06 227 GLY A CA 1
ATOM 1712 C C . GLY A 1 227 ? -20.451 -13.178 36.201 1.00 91.06 227 GLY A C 1
ATOM 1713 O O . GLY A 1 227 ? -20.438 -14.115 35.410 1.00 91.06 227 GLY A O 1
ATOM 1714 N N . GLN A 1 228 ? -21.544 -12.877 36.906 1.00 87.25 228 GLN A N 1
ATOM 1715 C CA . GLN A 1 228 ? -22.765 -13.702 36.901 1.00 87.25 228 GLN A CA 1
ATOM 1716 C C . GLN A 1 228 ? -23.937 -13.070 36.140 1.00 87.25 228 GLN A C 1
ATOM 1718 O O . GLN A 1 228 ? -25.086 -13.479 36.319 1.00 87.25 228 GLN A O 1
ATOM 1723 N N . HIS A 1 229 ? -23.674 -12.057 35.315 1.00 90.81 229 HIS A N 1
ATOM 1724 C CA . HIS A 1 229 ? -24.726 -11.432 34.521 1.00 90.81 229 HIS A CA 1
ATOM 1725 C C . HIS A 1 229 ? -25.240 -12.385 33.434 1.00 90.81 229 HIS A C 1
ATOM 1727 O O . HIS A 1 229 ? -24.538 -13.288 32.975 1.00 90.81 229 HIS A O 1
ATOM 1733 N N . GLN A 1 230 ? -26.485 -12.173 33.010 1.00 93.38 230 GLN A N 1
ATOM 1734 C CA . GLN A 1 230 ? -27.031 -12.837 31.830 1.00 93.38 230 GLN A CA 1
ATOM 1735 C C . GLN A 1 230 ? -26.534 -12.094 30.591 1.00 93.38 230 GLN A C 1
ATOM 1737 O O . GLN A 1 230 ? -27.123 -11.096 30.184 1.00 93.38 230 GLN A O 1
ATOM 1742 N N . TRP A 1 231 ? -25.405 -12.555 30.058 1.00 96.00 231 TRP A N 1
ATOM 1743 C CA . TRP A 1 231 ? -24.777 -11.977 28.877 1.00 96.00 231 TRP A CA 1
ATOM 1744 C C . TRP A 1 231 ? -25.429 -12.481 27.595 1.00 96.00 231 TRP A C 1
ATOM 1746 O O . TRP A 1 231 ? -25.628 -13.682 27.406 1.00 96.00 231 TRP A O 1
ATOM 1756 N N . GLU A 1 232 ? -25.702 -11.550 26.695 1.00 96.81 232 GLU A N 1
ATOM 1757 C CA . GLU A 1 232 ? -26.166 -11.800 25.341 1.00 96.81 232 GLU A CA 1
ATOM 1758 C C . GLU A 1 232 ? -25.051 -11.427 24.352 1.00 96.81 232 GLU A C 1
ATOM 1760 O O . GLU A 1 232 ? -24.436 -10.365 24.495 1.00 96.81 232 GLU A O 1
ATOM 1765 N N . PRO A 1 233 ? -24.754 -12.267 23.346 1.00 96.69 233 PRO A N 1
ATOM 1766 C CA . PRO A 1 233 ? -23.767 -11.922 22.332 1.00 96.69 233 PRO A CA 1
ATOM 1767 C C . PRO A 1 233 ? -24.271 -10.759 21.472 1.00 96.69 233 PRO A C 1
ATOM 1769 O O . PRO A 1 233 ? -25.439 -10.719 21.081 1.00 96.69 233 PRO A O 1
ATOM 1772 N N . ILE A 1 234 ? -23.378 -9.830 21.140 1.00 96.81 234 ILE A N 1
ATOM 1773 C CA . ILE A 1 234 ? -23.631 -8.818 20.115 1.00 96.81 234 ILE A CA 1
ATOM 1774 C C . ILE A 1 234 ? -23.325 -9.469 18.761 1.00 96.81 234 ILE A C 1
ATOM 1776 O O . ILE A 1 234 ? -22.199 -9.930 18.563 1.00 96.81 234 ILE A O 1
ATOM 1780 N N . PRO A 1 235 ? -24.285 -9.540 17.821 1.00 95.38 235 PRO A N 1
ATOM 1781 C CA . PRO A 1 235 ? -24.020 -10.127 16.515 1.00 95.38 235 PRO A CA 1
ATOM 1782 C C . PRO A 1 235 ? -22.935 -9.349 15.765 1.00 95.38 235 PRO A C 1
ATOM 1784 O O . PRO A 1 235 ? -22.966 -8.117 15.727 1.00 95.38 235 PRO A O 1
ATOM 1787 N N . ASN A 1 236 ? -22.009 -10.060 15.120 1.00 93.38 236 ASN A N 1
ATOM 1788 C CA . ASN A 1 236 ? -21.007 -9.428 14.265 1.00 93.38 236 ASN A CA 1
ATOM 1789 C C . ASN A 1 236 ? -21.684 -8.607 13.149 1.00 93.38 236 ASN A C 1
ATOM 1791 O O . ASN A 1 236 ? -22.657 -9.060 12.545 1.00 93.38 236 ASN A O 1
ATOM 1795 N N . GLY A 1 237 ? -21.171 -7.408 12.883 1.00 93.75 237 GLY A N 1
ATOM 1796 C CA . GLY A 1 237 ? -21.774 -6.436 11.971 1.00 93.75 237 GLY A CA 1
ATOM 1797 C C . GLY A 1 237 ? -22.895 -5.600 12.594 1.00 93.75 237 GLY A C 1
ATOM 1798 O O . GLY A 1 237 ? -23.755 -5.073 11.880 1.00 93.75 237 GLY A O 1
ATOM 1799 N N . THR A 1 238 ? -22.881 -5.459 13.921 1.00 97.25 238 THR A N 1
ATOM 1800 C CA . THR A 1 238 ? -23.857 -4.675 14.690 1.00 97.25 238 THR A CA 1
ATOM 1801 C C . THR A 1 238 ? -23.148 -3.661 15.578 1.00 97.25 238 THR A C 1
ATOM 1803 O O . THR A 1 238 ? -22.137 -3.969 16.202 1.00 97.25 238 THR A O 1
ATOM 1806 N N . ALA A 1 239 ? -23.707 -2.460 15.698 1.00 97.81 239 ALA A N 1
ATOM 1807 C CA . ALA A 1 239 ? -23.369 -1.531 16.768 1.00 97.81 239 ALA A CA 1
ATOM 1808 C C . ALA A 1 239 ? -24.516 -1.447 17.783 1.00 97.81 239 ALA A C 1
ATOM 1810 O O . ALA A 1 239 ? -25.672 -1.282 17.396 1.00 97.81 239 ALA A O 1
ATOM 1811 N N . LEU A 1 240 ? -24.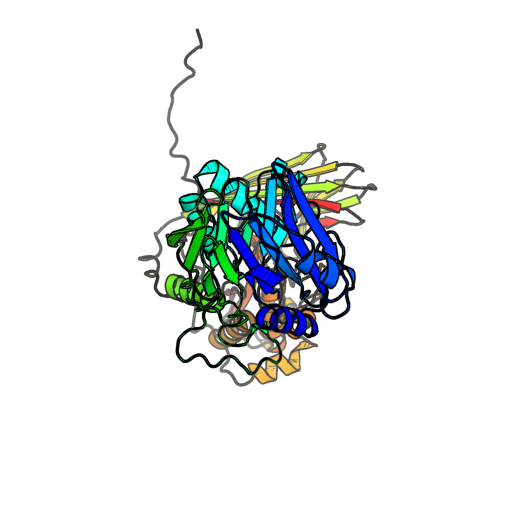215 -1.544 19.079 1.00 98.31 240 LEU A N 1
ATOM 1812 C CA . LEU A 1 240 ? -25.171 -1.215 20.136 1.00 98.31 240 LEU A CA 1
ATOM 1813 C C . LEU A 1 240 ? -24.986 0.229 20.574 1.00 98.31 240 LEU A C 1
ATOM 1815 O O . LEU A 1 240 ? -23.874 0.658 20.861 1.00 98.31 240 LEU A O 1
ATOM 1819 N N . VAL A 1 241 ? -26.087 0.962 20.663 1.00 98.12 241 VAL A N 1
ATOM 1820 C CA . VAL A 1 241 ? -26.112 2.357 21.096 1.00 98.12 241 VAL A CA 1
ATOM 1821 C C . VAL A 1 241 ? -26.867 2.419 22.413 1.00 98.12 241 VAL A C 1
ATOM 1823 O O . VAL A 1 241 ? -28.061 2.117 22.472 1.00 98.12 241 VAL A O 1
ATOM 1826 N N . LEU A 1 242 ? -26.135 2.757 23.469 1.00 98.06 242 LEU A N 1
ATOM 1827 C CA . LEU A 1 242 ? -26.586 2.810 24.853 1.00 98.06 242 LEU A CA 1
ATOM 1828 C C . LEU A 1 242 ? -26.821 4.273 25.227 1.00 98.06 242 LEU A C 1
ATOM 1830 O O . LEU A 1 242 ? -25.862 5.018 25.431 1.00 98.06 242 LEU A O 1
ATOM 1834 N N . ARG A 1 243 ? -28.081 4.703 25.326 1.00 97.06 243 ARG A N 1
ATOM 1835 C CA . ARG A 1 243 ? -28.410 6.094 25.664 1.00 97.06 243 ARG A CA 1
ATOM 1836 C C . ARG A 1 243 ? -28.196 6.350 27.155 1.00 97.06 243 ARG A C 1
ATOM 1838 O O . ARG A 1 243 ? -28.682 5.600 27.996 1.00 97.06 243 ARG A O 1
ATOM 1845 N N . ARG A 1 244 ? -27.514 7.439 27.508 1.00 94.88 244 ARG A N 1
ATOM 1846 C CA . ARG A 1 244 ? -27.190 7.762 28.908 1.00 94.88 244 ARG A CA 1
ATOM 1847 C C . ARG A 1 244 ? -28.400 8.163 29.751 1.00 94.88 244 ARG A C 1
ATOM 1849 O O . ARG A 1 244 ? -28.422 7.879 30.940 1.00 94.88 244 ARG A O 1
ATOM 1856 N N . SER A 1 245 ? -29.408 8.805 29.158 1.00 94.12 245 SER A N 1
ATOM 1857 C CA . SER A 1 245 ? -30.543 9.363 29.911 1.00 94.12 245 SER A CA 1
ATOM 1858 C C . SER A 1 245 ? -31.452 8.315 30.559 1.00 94.12 245 SER A C 1
ATOM 1860 O O . SER A 1 245 ? -32.102 8.609 31.558 1.00 94.12 245 SER A O 1
ATOM 1862 N N . ASP A 1 246 ? -31.541 7.122 29.974 1.00 94.88 246 ASP A N 1
ATOM 1863 C CA . ASP A 1 246 ? -32.495 6.069 30.355 1.00 94.88 246 ASP A CA 1
ATOM 1864 C C . ASP A 1 246 ? -31.914 4.645 30.252 1.00 94.88 246 ASP A C 1
ATOM 1866 O O . ASP A 1 246 ? -32.624 3.669 30.501 1.00 94.88 246 ASP A O 1
ATOM 1870 N N . ALA A 1 247 ? -30.633 4.514 29.890 1.00 95.44 247 ALA A N 1
ATOM 1871 C CA . ALA A 1 247 ? -29.972 3.251 29.579 1.00 95.44 247 ALA A CA 1
ATOM 1872 C C . ALA A 1 247 ? -30.676 2.429 28.479 1.00 95.44 247 ALA A C 1
ATOM 1874 O O . ALA A 1 247 ? -30.494 1.207 28.403 1.00 95.44 247 ALA A O 1
ATOM 1875 N N . GLU A 1 248 ? -31.483 3.050 27.614 1.00 96.50 248 GLU A N 1
ATOM 1876 C CA . GLU A 1 248 ? -32.094 2.356 26.483 1.00 96.50 248 GLU A CA 1
ATOM 1877 C C . GLU A 1 248 ? -30.998 1.851 25.532 1.00 96.50 248 GLU A C 1
ATOM 1879 O O . GLU A 1 248 ? -30.039 2.560 25.223 1.00 96.50 248 GLU A O 1
ATOM 1884 N N . VAL A 1 249 ? -31.134 0.602 25.084 1.00 97.44 249 VAL A N 1
ATOM 1885 C CA . VAL A 1 249 ? -30.217 -0.028 24.128 1.00 97.44 249 VAL A CA 1
ATOM 1886 C C . VAL A 1 249 ? -30.953 -0.182 22.814 1.00 97.44 249 VAL A C 1
ATOM 1888 O O . VAL A 1 249 ? -32.015 -0.804 22.771 1.00 97.44 249 VAL A O 1
ATOM 1891 N N . ARG A 1 250 ? -30.363 0.324 21.735 1.00 97.06 250 ARG A N 1
ATOM 1892 C CA . ARG A 1 250 ? -30.800 0.011 20.372 1.00 97.06 250 ARG A CA 1
ATOM 1893 C C . ARG A 1 250 ? -29.655 -0.595 19.578 1.00 97.06 250 ARG A C 1
ATOM 1895 O O . ARG A 1 250 ? -28.498 -0.242 19.785 1.00 97.06 250 ARG A O 1
ATOM 1902 N N . ALA A 1 251 ? -29.994 -1.475 18.648 1.00 97.12 251 ALA A N 1
ATOM 1903 C CA . ALA A 1 251 ? -29.044 -2.051 17.709 1.00 97.12 251 ALA A CA 1
ATOM 1904 C C . ALA A 1 251 ? -29.086 -1.301 16.373 1.00 97.12 251 ALA A C 1
ATOM 1906 O O . ALA A 1 251 ? -30.155 -0.908 15.900 1.00 97.12 251 ALA A O 1
ATOM 1907 N N . VAL A 1 252 ? -27.919 -1.137 15.763 1.00 95.75 252 VAL A N 1
ATOM 1908 C CA . VAL A 1 252 ? -27.728 -0.600 14.417 1.00 95.75 252 VAL A CA 1
ATOM 1909 C C . VAL A 1 252 ? -27.007 -1.653 13.601 1.00 95.75 252 VAL A C 1
ATOM 1911 O O . VAL A 1 252 ? -25.890 -2.044 13.931 1.00 95.75 252 VAL A O 1
ATOM 1914 N N . GLU A 1 253 ? -27.634 -2.104 12.523 1.00 95.31 253 GLU A N 1
ATOM 1915 C CA . GLU A 1 253 ? -26.967 -2.956 11.546 1.00 95.31 253 GLU A CA 1
ATOM 1916 C C . GLU A 1 253 ? -25.983 -2.108 10.732 1.00 95.31 253 GLU A C 1
ATOM 1918 O O . GLU A 1 253 ? -26.373 -1.122 10.089 1.00 95.31 253 GLU A O 1
ATOM 1923 N N . VAL A 1 254 ? -24.704 -2.477 10.811 1.00 90.81 254 VAL A N 1
ATOM 1924 C CA . VAL A 1 254 ? -23.588 -1.766 10.167 1.00 90.81 254 VAL A CA 1
ATOM 1925 C C . VAL A 1 254 ? -22.947 -2.571 9.035 1.00 90.81 254 VAL A C 1
ATOM 1927 O O . VAL A 1 254 ? -22.152 -2.022 8.278 1.00 90.81 254 VAL A O 1
ATOM 1930 N N . GLY A 1 255 ? -23.331 -3.842 8.889 1.00 85.94 255 GLY A N 1
ATOM 1931 C CA . GLY A 1 255 ? -22.767 -4.768 7.911 1.00 85.94 255 GLY A CA 1
ATOM 1932 C C . GLY A 1 255 ? -21.450 -5.389 8.377 1.00 85.94 255 GLY A C 1
ATOM 1933 O O . GLY A 1 255 ? -20.901 -5.032 9.417 1.00 85.94 255 GLY A O 1
ATOM 1934 N N . THR A 1 256 ? -20.947 -6.346 7.604 1.00 82.88 256 THR A N 1
ATOM 1935 C CA . THR A 1 256 ? -19.652 -6.999 7.831 1.00 82.88 256 THR A CA 1
ATOM 1936 C C . THR A 1 256 ? -18.724 -6.748 6.648 1.00 82.88 256 THR A C 1
ATOM 1938 O O . THR A 1 256 ? -19.169 -6.374 5.562 1.00 82.88 256 THR A O 1
ATOM 1941 N N . PHE A 1 257 ? -17.427 -6.964 6.852 1.00 66.62 257 PHE A N 1
ATOM 1942 C CA . PHE A 1 257 ? -16.432 -6.964 5.784 1.00 66.62 257 PHE A CA 1
ATOM 1943 C C . PHE A 1 257 ? -15.926 -8.391 5.525 1.00 66.62 257 PHE A C 1
ATOM 1945 O O . PHE A 1 257 ? -15.826 -9.188 6.467 1.00 66.62 257 PHE A O 1
ATOM 1952 N N . PRO A 1 258 ? -15.644 -8.758 4.259 1.00 51.72 258 PRO A N 1
ATOM 1953 C CA . PRO A 1 258 ? -15.134 -10.080 3.941 1.00 51.72 258 PRO A CA 1
ATOM 1954 C C . PRO A 1 258 ? -13.731 -10.286 4.542 1.00 51.72 258 PRO A C 1
ATOM 1956 O O . PRO A 1 258 ? -13.011 -9.323 4.811 1.00 51.72 258 PRO A O 1
ATOM 1959 N N . PRO A 1 259 ? -13.308 -11.543 4.752 1.00 50.19 259 PRO A N 1
ATOM 1960 C CA . PRO A 1 259 ? -11.972 -11.867 5.262 1.00 50.19 259 PRO A CA 1
ATOM 1961 C C . PRO A 1 259 ? -10.879 -11.168 4.461 1.00 50.19 259 PRO A C 1
ATOM 1963 O O . PRO A 1 259 ? -10.962 -11.204 3.247 1.00 50.19 259 PRO A O 1
ATOM 1966 N N . ALA A 1 260 ? -9.802 -10.645 5.054 1.00 44.19 260 ALA A N 1
ATOM 1967 C CA . ALA A 1 260 ? -8.714 -10.021 4.277 1.00 44.19 260 ALA A CA 1
ATOM 1968 C C . ALA A 1 260 ? -8.166 -10.934 3.148 1.00 44.19 260 ALA A C 1
ATOM 1970 O O . ALA A 1 260 ? -7.751 -10.461 2.093 1.00 44.19 260 ALA A O 1
ATOM 1971 N N . ALA A 1 261 ? -8.229 -12.259 3.329 1.00 38.72 261 ALA A N 1
ATOM 1972 C CA . ALA A 1 261 ? -7.912 -13.251 2.301 1.00 38.72 261 ALA A CA 1
ATOM 1973 C C . ALA A 1 261 ? -9.047 -13.494 1.281 1.00 38.72 261 ALA A C 1
ATOM 1975 O O . ALA A 1 261 ? -8.746 -13.731 0.118 1.00 38.72 261 ALA A O 1
ATOM 1976 N N . LEU A 1 262 ? -10.325 -13.389 1.667 1.00 38.25 262 LEU A N 1
ATOM 1977 C CA . LEU A 1 262 ? -11.487 -13.476 0.765 1.00 38.25 262 LEU A CA 1
ATOM 1978 C C . LEU A 1 262 ? -11.852 -12.142 0.121 1.00 38.25 262 LEU A C 1
ATOM 1980 O O . LEU A 1 262 ? -12.458 -12.181 -0.922 1.00 38.25 262 LEU A O 1
ATOM 1984 N N . ALA A 1 263 ? -11.458 -10.984 0.635 1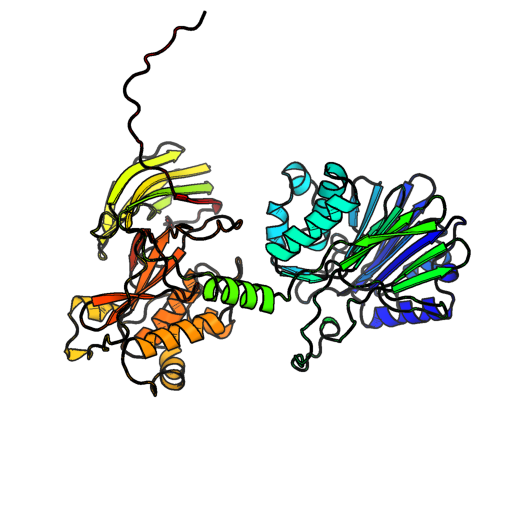.00 39.97 263 ALA A N 1
ATOM 1985 C CA . ALA A 1 263 ? -11.463 -9.730 -0.105 1.00 39.97 263 ALA A CA 1
ATOM 1986 C C . ALA A 1 263 ? -10.447 -9.831 -1.248 1.00 39.97 263 ALA A C 1
ATOM 1988 O O . ALA A 1 263 ? -10.744 -9.441 -2.368 1.00 39.97 263 ALA A O 1
ATOM 1989 N N . ARG A 1 264 ? -9.291 -10.471 -1.005 1.00 45.09 264 ARG A N 1
ATOM 1990 C CA . ARG A 1 264 ? -8.297 -10.815 -2.036 1.00 45.09 264 ARG A CA 1
ATOM 1991 C C . ARG A 1 264 ? -8.774 -11.936 -2.962 1.00 45.09 264 ARG A C 1
ATOM 1993 O O . ARG A 1 264 ? -8.521 -11.867 -4.156 1.00 45.09 264 ARG A O 1
ATOM 2000 N N . GLU A 1 265 ? -9.467 -12.957 -2.453 1.00 35.91 265 GLU A N 1
ATOM 2001 C CA . GLU A 1 265 ? -9.975 -14.084 -3.249 1.00 35.91 265 GLU A CA 1
ATOM 2002 C C . GLU A 1 265 ? -11.289 -13.761 -3.974 1.00 35.91 265 GLU A C 1
ATOM 2004 O O . GLU A 1 265 ? -11.473 -14.248 -5.075 1.00 35.91 265 GLU A O 1
ATOM 2009 N N . GLN A 1 266 ? -12.174 -12.928 -3.420 1.00 35.66 266 GLN A N 1
ATOM 2010 C CA . GLN A 1 266 ? -13.354 -12.354 -4.078 1.00 35.66 266 GLN A CA 1
ATOM 2011 C C . GLN A 1 266 ? -12.936 -11.241 -5.011 1.00 35.66 266 GLN A C 1
ATOM 2013 O O . GLN A 1 266 ? -13.407 -11.282 -6.120 1.00 35.66 266 GLN A O 1
ATOM 2018 N N . SER A 1 267 ? -11.989 -10.356 -4.687 1.00 38.00 267 SER A N 1
ATOM 2019 C CA . SER A 1 267 ? -11.436 -9.455 -5.711 1.00 38.00 267 SER A CA 1
ATOM 2020 C C . SER A 1 267 ? -10.737 -10.251 -6.811 1.00 38.00 267 SER A C 1
ATOM 2022 O O . SER A 1 267 ? -10.929 -9.934 -7.970 1.00 38.00 267 SER A O 1
ATOM 2024 N N . ARG A 1 268 ? -10.014 -11.348 -6.513 1.00 41.66 268 ARG A N 1
ATOM 2025 C CA . ARG A 1 268 ? -9.481 -12.268 -7.544 1.00 41.66 268 ARG A CA 1
ATOM 2026 C C . ARG A 1 268 ? -10.573 -13.008 -8.302 1.00 41.66 268 ARG A C 1
ATOM 2028 O O . ARG A 1 268 ? -10.422 -13.183 -9.498 1.00 41.66 268 ARG A O 1
ATOM 2035 N N . ARG A 1 269 ? -11.631 -13.486 -7.643 1.00 35.59 269 ARG A N 1
ATOM 2036 C CA . ARG A 1 269 ? -12.746 -14.223 -8.262 1.00 35.59 269 ARG A CA 1
ATOM 2037 C C . ARG A 1 269 ? -13.715 -13.293 -8.963 1.00 35.59 269 ARG A C 1
ATOM 2039 O O . ARG A 1 269 ? -14.343 -13.745 -9.889 1.00 35.59 269 ARG A O 1
ATOM 2046 N N . GLU A 1 270 ? -13.831 -12.035 -8.584 1.00 35.84 270 GLU A N 1
ATOM 2047 C CA . GLU A 1 270 ? -14.604 -10.991 -9.251 1.00 35.84 270 GLU A CA 1
ATOM 2048 C C . GLU A 1 270 ? -13.759 -10.352 -10.352 1.00 35.84 270 GLU A C 1
ATOM 2050 O O . GLU A 1 270 ? -14.324 -10.030 -11.377 1.00 35.84 270 GLU A O 1
ATOM 2055 N N . LEU A 1 271 ? -12.422 -10.298 -10.261 1.00 36.84 271 LEU A N 1
ATOM 2056 C CA . LEU A 1 271 ? -11.550 -10.070 -11.427 1.00 36.84 271 LEU A CA 1
ATOM 2057 C C . LEU A 1 271 ? -11.563 -11.270 -12.391 1.00 36.84 271 LEU A C 1
ATOM 2059 O O . LEU A 1 271 ? -11.517 -11.076 -13.601 1.00 36.84 271 LEU A O 1
ATOM 2063 N N . ALA A 1 272 ? -11.616 -12.505 -11.879 1.00 35.75 272 ALA A N 1
ATOM 2064 C CA . ALA A 1 272 ? -11.592 -13.728 -12.689 1.00 35.75 272 ALA A CA 1
ATOM 2065 C C . ALA A 1 272 ? -12.979 -14.165 -13.199 1.00 35.75 272 ALA A C 1
ATOM 2067 O O . ALA A 1 272 ? -13.054 -14.884 -14.194 1.00 35.75 272 ALA A O 1
ATOM 2068 N N . ALA A 1 273 ? -14.064 -13.762 -12.528 1.00 31.98 273 ALA A N 1
ATOM 2069 C CA . ALA A 1 273 ? -15.461 -14.046 -12.876 1.00 31.98 273 ALA A CA 1
ATOM 2070 C C . ALA A 1 273 ? -16.265 -12.791 -13.235 1.00 31.98 273 ALA A C 1
ATOM 2072 O O . ALA A 1 273 ? -17.418 -12.928 -13.655 1.00 31.98 273 ALA A O 1
ATOM 2073 N N . ALA A 1 274 ? -15.675 -11.588 -13.167 1.00 29.33 274 ALA A N 1
ATOM 2074 C CA . ALA A 1 274 ? -16.089 -10.523 -14.070 1.00 29.33 274 ALA A CA 1
ATOM 2075 C C . ALA A 1 274 ? -16.090 -11.142 -15.466 1.00 29.33 274 ALA A C 1
ATOM 2077 O O . ALA A 1 274 ? -15.153 -11.879 -15.808 1.00 29.33 274 ALA A O 1
ATOM 2078 N N . PRO A 1 275 ? -17.141 -10.914 -16.270 1.00 28.62 275 PRO A N 1
ATOM 2079 C CA . PRO A 1 275 ? -17.066 -11.302 -17.661 1.00 28.62 275 PRO A CA 1
ATOM 2080 C C . PRO A 1 275 ? -15.750 -10.740 -18.192 1.00 28.62 275 PRO A C 1
ATOM 2082 O O . PRO A 1 275 ? -15.491 -9.544 -18.034 1.00 28.62 275 PRO A O 1
ATOM 2085 N N . HIS A 1 276 ? -14.909 -11.613 -18.763 1.00 35.38 276 HIS A N 1
ATOM 2086 C CA . HIS A 1 276 ? -13.792 -11.171 -19.591 1.00 35.38 276 HIS A CA 1
ATOM 2087 C C . HIS A 1 276 ? -14.295 -9.989 -20.419 1.00 35.38 276 HIS A C 1
ATOM 2089 O O . HIS A 1 276 ? -15.408 -10.115 -20.957 1.00 35.38 276 HIS A O 1
ATOM 2095 N N . PRO A 1 277 ? -13.549 -8.868 -20.504 1.00 33.25 277 PRO A N 1
ATOM 2096 C CA . PRO A 1 277 ? -13.955 -7.749 -21.337 1.00 33.25 277 PRO A CA 1
ATOM 2097 C C . PRO A 1 277 ? -14.430 -8.321 -22.668 1.00 33.25 277 PRO A C 1
ATOM 2099 O O . PRO A 1 277 ? -13.742 -9.122 -23.308 1.00 33.25 277 PRO A O 1
ATOM 2102 N N . THR A 1 278 ? -15.694 -8.041 -22.969 1.00 36.22 278 THR A N 1
ATOM 2103 C CA . THR A 1 278 ? -16.446 -8.598 -24.087 1.00 36.22 278 THR A CA 1
ATOM 2104 C C . THR A 1 278 ? -15.744 -8.229 -25.381 1.00 36.22 278 THR A C 1
ATOM 2106 O O . THR A 1 278 ? -16.050 -7.189 -25.947 1.00 36.22 278 THR A O 1
ATOM 2109 N N . ALA A 1 279 ? -14.810 -9.074 -25.824 1.00 41.28 279 ALA A N 1
ATOM 2110 C CA . ALA A 1 279 ? -13.829 -8.771 -26.862 1.00 41.28 279 ALA A CA 1
ATOM 2111 C C . ALA A 1 279 ? -12.997 -7.491 -26.570 1.00 41.28 279 ALA A C 1
ATOM 2113 O O . ALA A 1 279 ? -13.477 -6.534 -25.963 1.00 41.28 279 ALA A O 1
ATOM 2114 N N . PRO A 1 280 ? -11.725 -7.418 -26.998 1.00 44.94 280 PRO A N 1
ATOM 2115 C CA . PRO A 1 280 ? -11.015 -6.144 -26.994 1.00 44.94 280 PRO A CA 1
ATOM 2116 C C . PRO A 1 280 ? -11.837 -5.132 -27.797 1.00 44.94 280 PRO A C 1
ATOM 2118 O O . PRO A 1 280 ? -12.184 -5.398 -28.949 1.00 44.94 280 PRO A O 1
ATOM 2121 N N . THR A 1 281 ? -12.164 -3.982 -27.200 1.00 48.19 281 THR A N 1
ATOM 2122 C CA . THR A 1 281 ? -12.762 -2.880 -27.961 1.00 48.19 281 THR A CA 1
ATOM 2123 C C . THR A 1 281 ? -11.728 -2.468 -29.012 1.00 48.19 281 THR A C 1
ATOM 2125 O O . THR A 1 281 ? -10.636 -2.044 -28.628 1.00 48.19 281 THR A O 1
ATOM 2128 N N . PRO A 1 2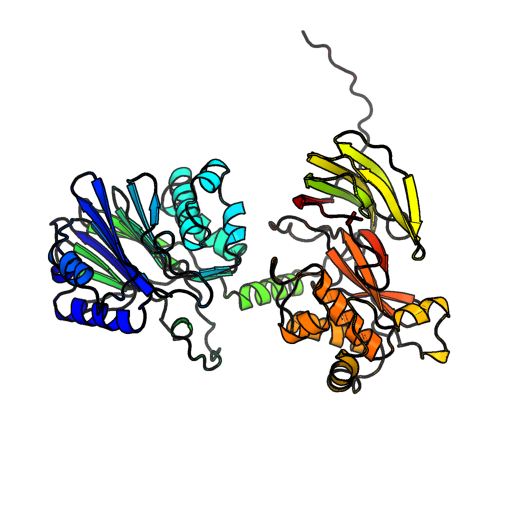82 ? -11.996 -2.615 -30.323 1.00 58.34 282 PRO A N 1
ATOM 2129 C CA . PRO A 1 282 ? -11.015 -2.263 -31.339 1.00 58.34 282 PRO A CA 1
ATOM 2130 C C . PRO A 1 282 ? -10.673 -0.773 -31.250 1.00 58.34 282 PRO A C 1
ATOM 2132 O O . PRO A 1 282 ? -11.572 0.059 -31.139 1.00 58.34 282 PRO A O 1
ATOM 2135 N N . GLY A 1 283 ? -9.386 -0.437 -31.338 1.00 82.31 283 GLY A N 1
ATOM 2136 C CA . GLY A 1 283 ? -8.913 0.946 -31.408 1.00 82.31 283 GLY A CA 1
ATOM 2137 C C . GLY A 1 283 ? -7.910 1.321 -30.320 1.00 82.31 283 GLY A C 1
ATOM 2138 O O . GLY A 1 283 ? -7.312 0.470 -29.657 1.00 82.31 283 GLY A O 1
ATOM 2139 N N . THR A 1 284 ? -7.714 2.626 -30.178 1.00 88.38 284 THR A N 1
ATOM 2140 C CA . THR A 1 284 ? -6.802 3.237 -29.214 1.00 88.38 284 THR A CA 1
ATOM 2141 C C . THR A 1 284 ? -7.580 3.977 -28.123 1.00 88.38 284 THR A C 1
ATOM 2143 O O . THR A 1 284 ? -8.747 4.333 -28.301 1.00 88.38 284 THR A O 1
ATOM 2146 N N . ALA A 1 285 ? -6.947 4.173 -26.973 1.00 89.88 285 ALA A N 1
ATOM 2147 C CA . ALA A 1 285 ? -7.395 5.049 -25.898 1.00 89.88 285 ALA A CA 1
ATOM 2148 C C . ALA A 1 285 ? -6.360 6.156 -25.688 1.00 89.88 285 ALA A C 1
ATOM 2150 O O . ALA A 1 285 ? -5.172 5.950 -25.938 1.00 89.88 285 ALA A O 1
ATOM 2151 N N . HIS A 1 286 ? -6.812 7.324 -25.236 1.00 92.88 286 HIS A N 1
ATOM 2152 C CA . HIS A 1 286 ? -5.936 8.413 -24.812 1.00 92.88 286 HIS A CA 1
ATOM 2153 C C . HIS A 1 286 ? -5.896 8.421 -23.291 1.00 92.88 286 HIS A C 1
ATOM 2155 O O . HIS A 1 286 ? -6.938 8.406 -22.640 1.00 92.88 286 HIS A O 1
ATOM 2161 N N . ILE A 1 287 ? -4.694 8.406 -22.733 1.00 93.38 287 ILE A N 1
ATOM 2162 C CA . ILE A 1 287 ? -4.453 8.355 -21.295 1.00 93.38 287 ILE A CA 1
ATOM 2163 C C . ILE A 1 287 ? -3.674 9.606 -20.919 1.00 93.38 287 ILE A C 1
ATOM 2165 O O . ILE A 1 287 ? -2.621 9.879 -21.499 1.00 93.38 287 ILE A O 1
ATOM 2169 N N . ARG A 1 288 ? -4.188 10.367 -19.956 1.00 94.25 288 ARG A N 1
ATOM 2170 C CA . ARG A 1 288 ? -3.452 11.447 -19.317 1.00 94.25 288 ARG A CA 1
ATOM 2171 C C . ARG A 1 288 ? -2.596 10.863 -18.206 1.00 94.25 288 ARG A C 1
ATOM 2173 O O . ARG A 1 288 ? -3.128 10.407 -17.200 1.00 94.25 288 ARG A O 1
ATOM 2180 N N . VAL A 1 289 ? -1.286 10.899 -18.385 1.00 95.94 289 VAL A N 1
ATOM 2181 C CA . VAL A 1 289 ? -0.315 10.437 -17.392 1.00 95.94 289 VAL A CA 1
ATOM 2182 C C . VAL A 1 289 ? 0.507 11.596 -16.870 1.00 95.94 289 VAL A C 1
ATOM 2184 O O . VAL A 1 289 ? 0.722 12.581 -17.578 1.00 95.94 289 VAL A O 1
ATOM 2187 N N . GLY A 1 290 ? 0.996 11.477 -15.648 1.00 94.81 290 GLY A N 1
ATOM 2188 C CA . GLY A 1 290 ? 1.897 12.476 -15.109 1.00 94.81 290 GLY A CA 1
ATOM 2189 C C . GLY A 1 290 ? 2.249 12.256 -13.654 1.00 94.81 290 GLY A C 1
ATOM 2190 O O . GLY A 1 290 ? 1.779 11.314 -13.013 1.00 94.81 290 GLY A O 1
ATOM 2191 N N . CYS A 1 291 ? 3.115 13.128 -13.155 1.00 95.62 291 CYS A N 1
ATOM 2192 C CA . CYS A 1 291 ? 3.556 13.097 -11.776 1.00 95.62 291 CYS A CA 1
ATOM 2193 C C . CYS A 1 291 ? 3.955 14.477 -11.253 1.00 95.62 291 CYS A C 1
ATOM 2195 O O . CYS A 1 291 ? 4.474 15.318 -11.993 1.00 95.62 291 CYS A O 1
ATOM 2197 N N . ASP A 1 292 ? 3.797 14.643 -9.943 1.00 91.94 292 ASP A N 1
ATOM 2198 C CA . ASP A 1 292 ? 4.365 15.727 -9.156 1.00 91.94 292 ASP A CA 1
ATOM 2199 C C . ASP A 1 292 ? 5.374 15.158 -8.164 1.00 91.94 292 ASP A C 1
ATOM 2201 O O . ASP A 1 292 ? 5.043 14.281 -7.364 1.00 91.94 292 ASP A O 1
ATOM 2205 N N . PHE A 1 293 ? 6.589 15.700 -8.170 1.00 93.06 293 PHE A N 1
ATOM 2206 C CA . PHE A 1 293 ? 7.565 15.472 -7.111 1.00 93.06 293 PHE A CA 1
ATOM 2207 C C . PHE A 1 293 ? 7.903 16.786 -6.422 1.00 93.06 293 PHE A C 1
ATOM 2209 O O . PHE A 1 293 ? 8.170 17.786 -7.086 1.00 93.06 293 PHE A O 1
ATOM 2216 N N . VAL A 1 294 ? 7.964 16.771 -5.093 1.00 90.94 294 VAL A N 1
ATOM 2217 C CA . VAL A 1 294 ? 8.453 17.885 -4.276 1.00 90.94 294 VAL A CA 1
ATOM 2218 C C . VAL A 1 294 ? 9.617 17.393 -3.438 1.00 90.94 294 VAL A C 1
ATOM 2220 O O . VAL A 1 294 ? 9.481 16.449 -2.664 1.00 90.94 294 VAL A O 1
ATOM 2223 N N . PHE A 1 295 ? 10.748 18.068 -3.565 1.00 91.44 295 PHE A N 1
ATOM 2224 C CA . PHE A 1 295 ? 11.980 17.790 -2.851 1.00 91.44 295 PHE A CA 1
ATOM 2225 C C . PHE A 1 295 ? 12.374 18.974 -1.973 1.00 91.44 295 PHE A C 1
ATOM 2227 O O . PHE A 1 295 ? 12.131 20.134 -2.313 1.00 91.44 295 PHE A O 1
ATOM 2234 N N . ASN A 1 296 ? 13.065 18.680 -0.880 1.00 92.25 296 ASN A N 1
ATOM 2235 C CA . ASN A 1 296 ? 13.887 19.644 -0.170 1.00 92.25 296 ASN A CA 1
ATOM 2236 C C . ASN A 1 296 ? 15.363 19.333 -0.447 1.00 92.25 296 ASN A C 1
ATOM 2238 O O . ASN A 1 296 ? 15.844 18.234 -0.166 1.00 92.25 296 ASN A O 1
ATOM 2242 N N . VAL A 1 297 ? 16.074 20.300 -1.029 1.00 94.88 297 VAL A N 1
ATOM 2243 C CA . VAL A 1 297 ? 17.453 20.131 -1.495 1.00 94.88 297 VAL A CA 1
ATOM 2244 C C . VAL A 1 297 ? 18.393 20.920 -0.574 1.00 94.88 297 VAL A C 1
ATOM 2246 O O . VAL A 1 297 ? 18.416 22.148 -0.630 1.00 94.88 297 VAL A O 1
ATOM 2249 N N . PRO A 1 298 ? 19.169 20.269 0.311 1.00 90.88 298 PRO A N 1
ATOM 2250 C CA . PRO A 1 298 ? 19.985 20.974 1.305 1.00 90.88 298 PRO A CA 1
ATOM 2251 C C . PRO A 1 298 ? 21.241 21.630 0.710 1.00 90.88 298 PRO A C 1
ATOM 2253 O O . PRO A 1 298 ? 21.700 22.662 1.198 1.00 90.88 298 PRO A O 1
ATOM 2256 N N . VAL A 1 299 ? 21.810 21.034 -0.338 1.00 93.88 299 VAL A N 1
ATOM 2257 C CA . VAL A 1 299 ? 23.017 21.497 -1.043 1.00 93.88 299 VAL A CA 1
ATOM 2258 C C . VAL A 1 299 ? 22.835 21.296 -2.547 1.00 93.88 299 VAL A C 1
ATOM 2260 O O . VAL A 1 299 ? 22.019 20.456 -2.921 1.00 93.88 299 VAL A O 1
ATOM 2263 N N . PRO A 1 300 ? 23.568 22.020 -3.419 1.00 95.56 300 PRO A N 1
ATOM 2264 C CA . PRO A 1 300 ? 23.412 21.848 -4.858 1.00 95.56 300 PRO A CA 1
ATOM 2265 C C . PRO A 1 300 ? 23.633 20.385 -5.252 1.00 95.56 300 PRO A C 1
ATOM 2267 O O . PRO A 1 300 ? 24.631 19.789 -4.836 1.00 95.56 300 PRO A O 1
ATOM 2270 N N . VAL A 1 301 ? 22.719 19.816 -6.037 1.00 96.69 301 VAL A N 1
ATOM 2271 C CA . VAL A 1 301 ? 22.774 18.405 -6.434 1.00 96.69 301 VAL A CA 1
ATOM 2272 C C . VAL A 1 301 ? 22.580 18.260 -7.935 1.00 96.69 301 VAL A C 1
ATOM 2274 O O . VAL A 1 301 ? 21.701 18.893 -8.512 1.00 96.69 301 VAL A O 1
ATOM 2277 N N . ALA A 1 302 ? 23.366 17.395 -8.571 1.00 97.19 302 ALA A N 1
ATOM 2278 C CA . ALA A 1 302 ? 23.042 16.932 -9.914 1.00 97.19 302 ALA A CA 1
ATOM 2279 C C . ALA A 1 302 ? 21.959 15.850 -9.812 1.00 97.19 302 ALA A C 1
ATOM 2281 O O . ALA A 1 302 ? 22.053 14.953 -8.965 1.00 97.19 302 ALA A O 1
ATOM 2282 N N . ALA A 1 303 ? 20.946 15.917 -10.669 1.00 97.19 303 ALA A N 1
ATOM 2283 C CA . ALA A 1 303 ? 19.851 14.958 -10.704 1.00 97.19 303 ALA A CA 1
ATOM 2284 C C . ALA A 1 303 ? 19.559 14.492 -12.134 1.00 97.19 303 ALA A C 1
ATOM 2286 O O . ALA A 1 303 ? 19.700 15.248 -13.098 1.00 97.19 303 ALA A O 1
ATOM 2287 N N . VAL A 1 304 ? 19.139 13.235 -12.258 1.00 97.31 304 VAL A N 1
ATOM 2288 C CA . VAL A 1 304 ? 18.625 12.635 -13.492 1.00 97.31 304 VAL A CA 1
ATOM 2289 C C . VAL A 1 304 ? 17.223 12.116 -13.216 1.00 97.31 304 VAL A C 1
ATOM 2291 O O . VAL A 1 304 ? 17.032 11.355 -12.272 1.00 97.31 304 VAL A O 1
ATOM 2294 N N . PHE A 1 305 ? 16.266 12.508 -14.047 1.00 96.69 305 PHE A N 1
ATOM 2295 C CA . PHE A 1 305 ? 14.871 12.096 -13.968 1.00 96.69 305 PHE A CA 1
ATOM 2296 C C . PHE A 1 305 ? 14.491 11.224 -15.166 1.00 96.69 305 PHE A C 1
ATOM 2298 O O . PHE A 1 305 ? 14.846 11.537 -16.307 1.00 96.69 305 PHE A O 1
ATOM 2305 N N . GLN A 1 306 ? 13.735 10.162 -14.895 1.00 96.56 306 GLN A N 1
ATOM 2306 C CA . GLN A 1 306 ? 13.085 9.300 -15.880 1.00 96.56 306 GLN A CA 1
ATOM 2307 C C . GLN A 1 306 ? 11.599 9.190 -15.517 1.00 96.56 306 GLN A C 1
ATOM 2309 O O . GLN A 1 306 ? 11.196 8.336 -14.738 1.00 96.56 306 GLN A O 1
ATOM 2314 N N . VAL A 1 307 ? 10.783 10.101 -16.045 1.00 96.00 307 VAL A N 1
ATOM 2315 C CA . VAL A 1 307 ? 9.322 10.136 -15.805 1.00 96.00 307 VAL A CA 1
ATOM 2316 C C . VAL A 1 307 ? 8.510 10.238 -17.097 1.00 96.00 307 VAL A C 1
ATOM 2318 O O . VAL A 1 307 ? 7.285 10.121 -17.089 1.00 96.00 307 VAL A O 1
ATOM 2321 N N . GLU A 1 308 ? 9.203 10.466 -18.213 1.00 95.25 308 GLU A N 1
ATOM 2322 C CA . GLU A 1 308 ? 8.615 10.746 -19.517 1.00 95.25 308 GLU A CA 1
ATOM 2323 C C . GLU A 1 308 ? 8.440 9.427 -20.293 1.00 95.25 308 GLU A C 1
ATOM 2325 O O . GLU A 1 308 ? 9.440 8.737 -20.517 1.00 95.25 308 GLU A O 1
ATOM 2330 N N . PRO A 1 309 ? 7.219 9.058 -20.727 1.00 95.12 309 PRO A N 1
ATOM 2331 C CA . PRO A 1 309 ? 6.989 7.888 -21.559 1.00 95.12 309 PRO A CA 1
ATOM 2332 C C . PRO A 1 309 ? 7.834 7.872 -22.833 1.00 95.12 309 PRO A C 1
ATOM 2334 O O . PRO A 1 309 ? 8.145 8.916 -23.416 1.00 95.12 309 PRO A O 1
ATOM 2337 N N . GLN A 1 310 ? 8.153 6.663 -23.289 1.00 88.06 310 GLN A N 1
ATOM 2338 C CA . GLN A 1 310 ? 8.757 6.442 -24.602 1.00 88.06 310 GLN A CA 1
ATOM 2339 C C . GLN A 1 310 ? 7.746 6.701 -25.733 1.00 88.06 310 GLN A C 1
ATOM 2341 O O . GLN A 1 310 ? 6.535 6.619 -25.532 1.00 88.06 310 GLN A O 1
ATOM 2346 N N . ASP A 1 311 ? 8.242 6.985 -26.935 1.00 87.31 311 ASP A N 1
ATOM 2347 C CA . ASP A 1 311 ? 7.434 6.983 -28.159 1.00 87.31 311 ASP A CA 1
ATOM 2348 C C . ASP A 1 311 ? 7.805 5.726 -28.959 1.00 87.31 311 ASP A C 1
ATOM 2350 O O . ASP A 1 311 ? 8.921 5.612 -29.470 1.00 87.31 311 ASP A O 1
ATOM 2354 N N . GLU A 1 312 ? 6.918 4.728 -28.985 1.00 88.06 312 GLU A N 1
ATOM 2355 C CA . GLU A 1 312 ? 7.195 3.401 -29.551 1.00 88.06 312 GLU A CA 1
ATOM 2356 C C . GLU A 1 312 ? 5.927 2.759 -30.156 1.00 88.06 312 GLU A C 1
ATOM 2358 O O . GLU A 1 312 ? 4.821 3.238 -29.934 1.00 88.06 312 GLU A O 1
ATOM 2363 N N . PRO A 1 313 ? 6.003 1.662 -30.938 1.00 84.94 313 PRO A N 1
ATOM 2364 C CA . PRO A 1 313 ? 4.850 1.176 -31.711 1.00 84.94 313 PRO A CA 1
ATOM 2365 C C . PRO A 1 313 ? 3.560 0.894 -30.919 1.00 84.94 313 PRO A C 1
ATOM 2367 O O . PRO A 1 313 ? 2.475 0.932 -31.496 1.00 84.94 313 PRO A O 1
ATOM 2370 N N . ARG A 1 314 ? 3.663 0.599 -29.615 1.00 87.19 314 ARG A N 1
ATOM 2371 C CA . ARG A 1 314 ? 2.520 0.324 -28.726 1.00 87.19 314 ARG A CA 1
ATOM 2372 C C . ARG A 1 314 ? 2.114 1.509 -27.837 1.00 87.19 314 ARG A C 1
ATOM 2374 O O . ARG A 1 314 ? 1.184 1.354 -27.055 1.00 87.19 314 ARG A O 1
ATOM 2381 N N . GLN A 1 315 ? 2.755 2.670 -27.962 1.00 93.12 315 GLN A N 1
ATOM 2382 C CA . GLN A 1 315 ? 2.369 3.903 -27.269 1.00 93.12 315 GLN A CA 1
ATOM 2383 C C . GLN A 1 315 ? 2.855 5.135 -28.036 1.00 93.12 315 GLN A C 1
ATOM 2385 O O . GLN A 1 315 ? 4.032 5.251 -28.360 1.00 93.12 315 GLN A O 1
ATOM 2390 N N . ARG A 1 316 ? 1.964 6.087 -28.298 1.00 94.75 316 ARG A N 1
ATOM 2391 C CA . ARG A 1 316 ? 2.307 7.305 -29.034 1.00 94.75 316 ARG A CA 1
ATOM 2392 C C . ARG A 1 316 ? 2.127 8.529 -28.156 1.00 94.75 316 ARG A C 1
ATOM 2394 O O . ARG A 1 316 ? 1.019 8.798 -27.691 1.00 94.75 316 ARG A O 1
ATOM 2401 N N . LEU A 1 317 ? 3.201 9.282 -27.941 1.00 93.88 317 LEU A N 1
ATOM 2402 C CA . LEU A 1 317 ? 3.162 10.499 -27.129 1.00 93.88 317 LEU A CA 1
ATOM 2403 C C . LEU A 1 317 ? 2.518 11.637 -27.939 1.00 93.88 317 LEU A C 1
ATOM 2405 O O . LEU A 1 317 ? 3.091 12.112 -28.917 1.00 93.88 317 LEU A O 1
ATOM 2409 N N . LEU A 1 318 ? 1.308 12.060 -27.567 1.00 92.62 318 LEU A N 1
ATOM 2410 C CA . LEU A 1 318 ? 0.550 13.069 -28.320 1.00 92.62 318 LEU A CA 1
ATOM 2411 C C . LEU A 1 318 ? 0.887 14.495 -27.887 1.00 92.62 318 LEU A C 1
ATOM 2413 O O . LEU A 1 318 ? 1.034 15.388 -28.719 1.00 92.62 318 LEU A O 1
ATOM 2417 N N . ALA A 1 319 ? 0.986 14.7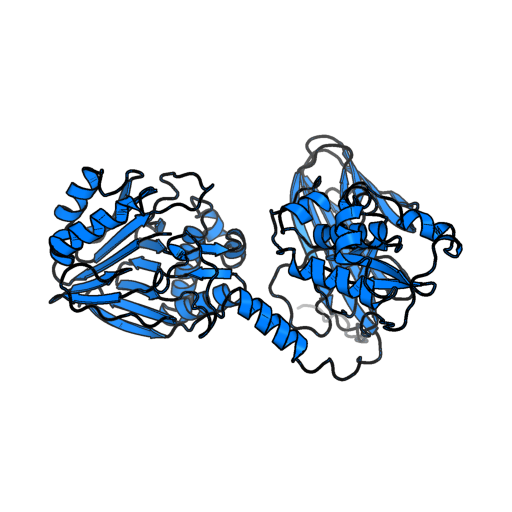05 -26.578 1.00 90.19 319 ALA A N 1
ATOM 2418 C CA . ALA A 1 319 ? 1.340 15.976 -25.967 1.00 90.19 319 ALA A CA 1
ATOM 2419 C C . ALA A 1 319 ? 2.059 15.697 -24.651 1.00 90.19 319 ALA A C 1
ATOM 2421 O O . ALA A 1 319 ? 1.721 14.734 -23.969 1.00 90.19 319 ALA A O 1
ATOM 2422 N N . HIS A 1 320 ? 3.031 16.529 -24.288 1.00 94.12 320 HIS A N 1
ATOM 2423 C CA . HIS A 1 320 ? 3.667 16.452 -22.980 1.00 94.12 320 HIS A CA 1
ATOM 2424 C C . HIS A 1 320 ? 4.252 17.796 -22.558 1.00 94.12 320 HIS A C 1
ATOM 2426 O O . HIS A 1 320 ? 4.590 18.640 -23.391 1.00 94.12 320 HIS A O 1
ATOM 2432 N N . SER A 1 321 ? 4.412 17.967 -21.252 1.00 91.88 321 SER A N 1
ATOM 2433 C CA . SER A 1 321 ? 5.140 19.072 -20.648 1.00 91.88 321 SER A CA 1
ATOM 2434 C C . SER A 1 321 ? 5.923 18.577 -19.442 1.00 91.88 321 SER A C 1
ATOM 2436 O O . SER A 1 321 ? 5.394 17.835 -18.620 1.00 91.88 321 SER A O 1
ATOM 2438 N N . LEU A 1 322 ? 7.177 19.009 -19.344 1.00 94.88 322 LEU A N 1
ATOM 2439 C CA . LEU A 1 322 ? 8.022 18.834 -18.171 1.00 94.88 322 LEU A CA 1
ATOM 2440 C C . LEU A 1 322 ? 8.403 20.224 -17.672 1.00 94.88 322 LEU A C 1
ATOM 2442 O O . LEU A 1 322 ? 8.918 21.041 -18.439 1.00 94.88 322 LEU A O 1
ATOM 2446 N N . SER A 1 323 ? 8.129 20.503 -16.404 1.00 91.44 323 SER A N 1
ATOM 2447 C CA . SER A 1 323 ? 8.399 21.803 -15.800 1.00 91.44 323 SER A CA 1
ATOM 2448 C C . SER A 1 323 ? 8.973 21.659 -14.398 1.00 91.44 323 SER A C 1
ATOM 2450 O O . SER A 1 323 ? 8.753 20.660 -13.715 1.00 91.44 323 SER A O 1
ATOM 2452 N N . PHE A 1 324 ? 9.729 22.675 -13.990 1.00 93.12 324 PHE A N 1
ATOM 2453 C CA . PHE A 1 324 ? 10.430 22.704 -12.714 1.00 93.12 324 PHE A CA 1
ATOM 2454 C C . PHE A 1 324 ? 10.124 23.997 -11.967 1.00 93.12 324 PHE A C 1
ATOM 2456 O O . PHE A 1 324 ? 9.985 25.058 -12.586 1.00 93.12 324 PHE A O 1
ATOM 2463 N N . LEU A 1 325 ? 10.055 23.916 -10.641 1.00 90.50 325 LEU A N 1
ATOM 2464 C CA . LEU A 1 325 ? 9.892 25.066 -9.761 1.00 90.50 325 LEU A CA 1
ATOM 2465 C C . LEU A 1 325 ? 10.909 25.002 -8.606 1.00 90.50 325 LEU A C 1
ATOM 2467 O O . LEU A 1 325 ? 10.847 24.061 -7.824 1.00 90.50 325 LEU A O 1
ATOM 2471 N N . PRO A 1 326 ? 11.803 25.993 -8.435 1.00 90.75 326 PRO A N 1
ATOM 2472 C CA . PRO A 1 326 ? 12.082 27.104 -9.344 1.00 90.75 326 PRO A CA 1
ATOM 2473 C C . PRO A 1 326 ? 12.443 26.640 -10.759 1.00 90.75 326 PRO A C 1
ATOM 2475 O O . PRO A 1 326 ? 12.923 25.524 -10.950 1.00 90.75 326 PRO A O 1
ATOM 2478 N N . ALA A 1 327 ? 12.208 27.505 -11.747 1.00 92.62 327 ALA A N 1
ATOM 2479 C CA . ALA A 1 327 ? 12.544 27.202 -13.132 1.00 92.62 327 ALA A CA 1
ATOM 2480 C C . ALA A 1 327 ? 14.036 26.853 -13.251 1.00 92.62 327 ALA A C 1
ATOM 2482 O O . ALA A 1 327 ? 14.894 27.630 -12.828 1.00 92.62 327 ALA A O 1
ATOM 2483 N N . ALA A 1 328 ? 14.319 25.690 -13.831 1.00 90.88 328 ALA A N 1
ATOM 2484 C CA . ALA A 1 328 ? 15.662 25.163 -14.012 1.00 90.88 328 ALA A CA 1
ATOM 2485 C C . ALA A 1 328 ? 15.864 24.730 -15.466 1.00 90.88 328 ALA A C 1
ATOM 2487 O O . ALA A 1 328 ? 14.961 24.171 -16.097 1.00 90.88 328 ALA A O 1
ATOM 2488 N N . GLU A 1 329 ? 17.055 24.991 -16.000 1.00 93.38 329 GLU A N 1
ATOM 2489 C CA . GLU A 1 329 ? 17.458 24.434 -17.287 1.00 93.38 329 GLU A CA 1
ATOM 2490 C C . GLU A 1 329 ? 17.810 22.955 -17.121 1.00 93.38 329 GLU A C 1
ATOM 2492 O O . GLU A 1 329 ? 18.407 22.548 -16.125 1.00 93.38 329 GLU A O 1
ATOM 2497 N N . HIS A 1 330 ? 17.455 22.147 -18.116 1.00 95.94 330 HIS A N 1
ATOM 2498 C CA . HIS A 1 330 ? 17.781 20.728 -18.148 1.00 95.94 330 HIS A CA 1
ATOM 2499 C C . HIS A 1 330 ? 18.256 20.331 -19.544 1.00 95.94 330 HIS A C 1
ATOM 2501 O O . HIS A 1 330 ? 17.976 20.997 -20.540 1.00 95.94 330 HIS A O 1
ATOM 2507 N N . THR A 1 331 ? 18.991 19.227 -19.618 1.00 96.94 331 THR A N 1
ATOM 2508 C CA . THR A 1 331 ? 19.380 18.585 -20.876 1.00 96.94 331 THR A CA 1
ATOM 2509 C C . THR A 1 331 ? 18.750 17.204 -20.945 1.00 96.94 331 THR A C 1
ATOM 2511 O O . THR A 1 331 ? 18.825 16.446 -19.981 1.00 96.94 331 THR A O 1
ATOM 2514 N N . THR A 1 332 ? 18.195 16.837 -22.094 1.00 95.75 332 THR A N 1
ATOM 2515 C CA . THR A 1 332 ? 17.697 15.479 -22.335 1.00 95.75 332 THR A CA 1
ATOM 2516 C C . THR A 1 332 ? 18.741 14.631 -23.067 1.00 95.75 332 THR A C 1
ATOM 2518 O O . THR A 1 332 ? 19.472 15.139 -23.918 1.00 95.75 332 THR A O 1
ATOM 2521 N N . TYR A 1 333 ? 18.808 13.337 -22.762 1.00 95.44 333 TYR A N 1
ATOM 2522 C CA . TYR A 1 333 ? 19.613 12.349 -23.487 1.00 95.44 333 TYR A CA 1
ATOM 2523 C C . TYR A 1 333 ? 18.910 10.983 -23.525 1.00 95.44 333 TYR A C 1
ATOM 2525 O O . TYR A 1 333 ? 17.909 10.787 -22.839 1.00 95.44 333 TYR A O 1
ATOM 2533 N N . GLN A 1 334 ? 19.428 10.053 -24.333 1.00 95.31 334 GLN A N 1
ATOM 2534 C CA . GLN A 1 334 ? 19.041 8.641 -24.288 1.00 95.31 334 GLN A CA 1
ATOM 2535 C C . GLN A 1 334 ? 20.155 7.820 -23.642 1.00 95.31 334 GLN A C 1
ATOM 2537 O O . GLN A 1 334 ? 21.329 8.010 -23.975 1.00 95.31 334 GLN A O 1
ATOM 2542 N N . ASP A 1 335 ? 19.805 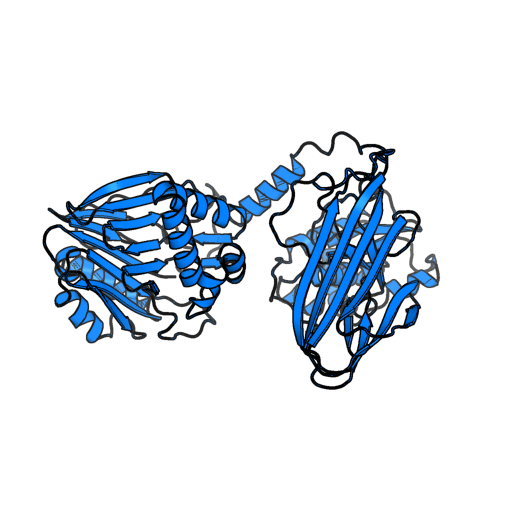6.952 -22.698 1.00 94.94 335 ASP A N 1
ATOM 2543 C CA . ASP A 1 335 ? 20.764 6.044 -22.071 1.00 94.94 335 ASP A CA 1
ATOM 2544 C C . ASP A 1 335 ? 21.103 4.837 -22.971 1.00 94.94 335 ASP A C 1
ATOM 2546 O O . ASP A 1 335 ? 20.651 4.720 -24.111 1.00 94.94 335 ASP A O 1
ATOM 2550 N N . THR A 1 336 ? 21.928 3.918 -22.466 1.00 93.88 336 THR A N 1
ATOM 2551 C CA . THR A 1 336 ? 22.359 2.723 -23.211 1.00 93.88 336 THR A CA 1
ATOM 2552 C C . THR A 1 336 ? 21.248 1.705 -23.468 1.00 93.88 336 THR A C 1
ATOM 2554 O O . THR A 1 336 ? 21.438 0.814 -24.291 1.00 93.88 336 THR A O 1
ATOM 2557 N N . PHE A 1 337 ? 20.117 1.810 -22.770 1.00 94.19 337 PHE A N 1
ATOM 2558 C CA . PHE A 1 337 ? 18.934 0.973 -22.966 1.00 94.19 337 PHE A CA 1
ATOM 2559 C C . PHE A 1 337 ? 17.881 1.658 -23.851 1.00 94.19 337 PHE A C 1
ATOM 2561 O O . PHE A 1 337 ? 16.853 1.054 -24.154 1.00 94.19 337 PHE A O 1
ATOM 2568 N N . GLY A 1 338 ? 18.154 2.889 -24.298 1.00 92.81 338 GLY A N 1
ATOM 2569 C CA . GLY A 1 338 ? 17.254 3.694 -25.116 1.00 92.81 338 GLY A CA 1
ATOM 2570 C C . GLY A 1 338 ? 16.249 4.514 -24.309 1.00 92.81 338 GLY A C 1
ATOM 2571 O O . GLY A 1 338 ? 15.352 5.100 -24.908 1.00 92.81 338 GLY A O 1
ATOM 2572 N N . ASN A 1 339 ? 16.381 4.590 -22.980 1.00 95.25 339 ASN A N 1
ATOM 2573 C CA . ASN A 1 339 ? 15.461 5.360 -22.145 1.00 95.25 339 ASN A CA 1
ATOM 2574 C C . ASN A 1 339 ? 15.749 6.852 -22.258 1.00 95.25 339 ASN A C 1
ATOM 2576 O O . ASN A 1 339 ? 16.903 7.283 -22.281 1.00 95.25 339 ASN A O 1
ATOM 2580 N N . ARG A 1 340 ? 14.684 7.649 -22.273 1.00 94.44 340 ARG A N 1
ATOM 2581 C CA . ARG A 1 340 ? 14.750 9.111 -22.296 1.00 94.44 340 ARG A CA 1
ATOM 2582 C C . ARG A 1 340 ? 14.962 9.643 -20.879 1.00 94.44 340 ARG A C 1
ATOM 2584 O O . ARG A 1 340 ? 14.141 9.428 -19.995 1.00 94.44 340 ARG A O 1
ATOM 2591 N N . CYS A 1 341 ? 16.051 10.378 -20.695 1.00 96.00 341 CYS A N 1
ATOM 2592 C CA . CYS A 1 341 ? 16.497 10.885 -19.404 1.00 96.00 341 CYS A CA 1
ATOM 2593 C C . CYS A 1 341 ? 16.623 12.407 -19.445 1.00 96.00 341 CYS A C 1
ATOM 2595 O O . CYS A 1 341 ? 17.178 12.954 -20.400 1.00 96.00 341 CYS A O 1
ATOM 2597 N N . SER A 1 342 ? 16.195 13.082 -18.382 1.00 96.69 342 SER A N 1
ATOM 2598 C CA . SER A 1 342 ? 16.329 14.532 -18.220 1.00 96.69 342 SER A CA 1
ATOM 2599 C C . SER A 1 342 ? 17.276 14.837 -17.059 1.00 96.69 342 SER A C 1
ATOM 2601 O O . SER A 1 342 ? 17.006 14.467 -15.921 1.00 96.69 342 SER A O 1
ATOM 2603 N N . ARG A 1 343 ? 18.416 15.482 -17.345 1.00 96.88 343 ARG A N 1
ATOM 2604 C CA . ARG A 1 343 ? 19.448 15.828 -16.351 1.00 96.88 343 ARG A CA 1
ATOM 2605 C C . ARG A 1 343 ? 19.509 17.326 -16.087 1.00 96.88 343 ARG A C 1
ATOM 2607 O O . ARG A 1 343 ? 19.415 18.115 -17.028 1.00 96.88 343 ARG A O 1
ATOM 2614 N N . LEU A 1 344 ? 19.744 17.702 -14.838 1.00 97.06 344 LEU A N 1
ATOM 2615 C CA . LEU A 1 344 ? 19.896 19.094 -14.423 1.00 97.06 344 LEU A CA 1
ATOM 2616 C C . LEU A 1 344 ? 20.646 19.221 -13.098 1.00 97.06 344 LEU A C 1
ATOM 2618 O O . LEU A 1 344 ? 20.689 18.283 -12.302 1.00 97.06 344 LEU A O 1
ATOM 2622 N N . ASP A 1 345 ? 21.189 20.413 -12.869 1.00 96.56 345 ASP A N 1
ATOM 2623 C CA . ASP A 1 345 ? 21.708 20.834 -11.573 1.00 96.56 345 ASP A CA 1
ATOM 2624 C C . ASP A 1 345 ? 20.591 21.534 -10.792 1.00 96.56 345 ASP A C 1
ATOM 2626 O O . ASP A 1 345 ? 20.000 22.512 -11.255 1.00 96.56 345 ASP A O 1
ATOM 2630 N N . VAL A 1 346 ? 20.295 21.032 -9.597 1.00 95.50 346 VAL A N 1
ATOM 2631 C CA . VAL A 1 346 ? 19.243 21.544 -8.719 1.00 95.50 346 VAL A CA 1
ATOM 2632 C C . VAL A 1 346 ? 19.876 22.376 -7.610 1.00 95.50 346 VAL A C 1
ATOM 2634 O O . VAL A 1 346 ? 20.759 21.914 -6.882 1.00 95.50 346 VAL A O 1
ATOM 2637 N N . ALA A 1 347 ? 19.435 23.627 -7.490 1.00 93.94 347 ALA A N 1
ATOM 2638 C CA . ALA A 1 347 ? 19.904 24.546 -6.460 1.00 93.94 347 ALA A CA 1
ATOM 2639 C C . ALA A 1 347 ? 19.330 24.195 -5.069 1.00 93.94 347 ALA A C 1
ATOM 2641 O O . ALA A 1 347 ? 18.275 23.565 -4.987 1.00 93.94 347 ALA A O 1
ATOM 2642 N N . PRO A 1 348 ? 19.978 24.630 -3.971 1.00 95.44 348 PRO A N 1
ATOM 2643 C CA . PRO A 1 348 ? 19.446 24.445 -2.626 1.00 95.44 348 PRO A CA 1
ATOM 2644 C C . PRO A 1 348 ? 18.081 25.111 -2.424 1.00 95.44 348 PRO A C 1
ATOM 2646 O O . PRO A 1 348 ? 17.856 26.231 -2.886 1.00 95.44 348 PRO A O 1
ATOM 2649 N N . GLY A 1 349 ? 17.221 24.457 -1.648 1.00 91.50 349 GLY A N 1
ATOM 2650 C CA . GLY A 1 349 ? 15.877 24.899 -1.296 1.00 91.50 349 GLY A CA 1
ATOM 2651 C C . GLY A 1 349 ? 14.787 23.921 -1.750 1.00 91.50 349 GLY A C 1
ATOM 2652 O O . GLY A 1 349 ? 15.086 22.815 -2.206 1.00 91.50 349 GLY A O 1
ATOM 2653 N N . PRO A 1 350 ? 13.510 24.312 -1.609 1.00 92.12 350 PRO A N 1
ATOM 2654 C CA . PRO A 1 350 ? 12.394 23.562 -2.166 1.00 92.12 350 PRO A CA 1
ATOM 2655 C C . PRO A 1 350 ? 12.515 23.481 -3.688 1.00 92.12 350 PRO A C 1
ATOM 2657 O O . PRO A 1 350 ? 12.736 24.498 -4.349 1.00 92.12 350 PRO A O 1
ATOM 2660 N N . PHE A 1 351 ? 12.343 22.283 -4.229 1.00 93.44 351 PHE A N 1
ATOM 2661 C CA . PHE A 1 351 ? 12.362 22.021 -5.660 1.00 93.44 351 PHE A CA 1
ATOM 2662 C C . PHE A 1 351 ? 11.176 21.138 -6.030 1.00 93.44 351 PHE A C 1
ATOM 2664 O O . PHE A 1 351 ? 10.855 20.194 -5.314 1.00 93.44 351 PHE A O 1
ATOM 2671 N N . SER A 1 352 ? 10.516 21.423 -7.142 1.00 92.62 352 SER A N 1
ATOM 2672 C CA . SER A 1 352 ? 9.395 20.630 -7.627 1.00 92.62 352 SER A CA 1
ATOM 2673 C C . SER A 1 352 ? 9.549 20.314 -9.101 1.00 92.62 352 SER A C 1
ATOM 2675 O O . SER A 1 352 ? 9.986 21.159 -9.882 1.00 92.62 352 SER A O 1
ATOM 2677 N N . LEU A 1 353 ? 9.165 19.098 -9.466 1.00 96.56 353 LEU A N 1
ATOM 2678 C CA . LEU A 1 353 ? 9.043 18.627 -10.835 1.00 96.56 353 LEU A CA 1
ATOM 2679 C C . LEU A 1 353 ? 7.567 18.346 -11.090 1.00 96.56 353 LEU A C 1
ATOM 2681 O O . LEU A 1 353 ? 6.954 17.614 -10.320 1.00 96.56 353 LEU A O 1
ATOM 2685 N N . HIS A 1 354 ? 7.037 18.895 -12.179 1.00 94.12 354 HIS A N 1
ATOM 2686 C CA . HIS A 1 354 ? 5.710 18.572 -12.691 1.00 94.12 354 HIS A CA 1
ATOM 2687 C C . HIS A 1 354 ? 5.840 18.030 -14.113 1.00 94.12 354 HIS A C 1
ATOM 2689 O O . HIS A 1 354 ? 6.394 18.704 -14.993 1.00 94.12 354 HIS A O 1
ATOM 2695 N N . TYR A 1 355 ? 5.327 16.822 -14.326 1.00 97.00 355 TYR A N 1
ATOM 2696 C CA . TYR A 1 355 ? 5.228 16.186 -15.631 1.00 97.00 355 TYR A CA 1
ATOM 2697 C C . TYR A 1 355 ? 3.771 15.854 -15.941 1.00 97.00 355 TYR A C 1
ATOM 2699 O O . TYR A 1 355 ? 3.090 15.271 -15.105 1.00 97.00 355 TYR A O 1
ATOM 2707 N N . ASP A 1 356 ? 3.313 16.180 -17.147 1.00 93.25 356 ASP A N 1
ATOM 2708 C CA . ASP A 1 356 ? 1.977 15.833 -17.639 1.00 93.25 356 ASP A CA 1
ATOM 2709 C C . ASP A 1 356 ? 2.053 15.492 -19.128 1.00 93.25 356 ASP A C 1
ATOM 2711 O O . ASP A 1 356 ? 2.788 16.144 -19.880 1.00 93.25 356 ASP A O 1
ATOM 2715 N N . ALA A 1 357 ? 1.321 14.467 -19.555 1.00 94.75 357 ALA A N 1
ATOM 2716 C CA . ALA A 1 357 ? 1.287 14.016 -20.933 1.00 94.75 357 ALA A CA 1
ATOM 2717 C C . ALA A 1 357 ? -0.027 13.337 -21.311 1.00 94.75 357 ALA A C 1
ATOM 2719 O O . ALA A 1 357 ? -0.682 12.709 -20.487 1.00 94.75 357 ALA A O 1
ATOM 2720 N N . ILE A 1 358 ? -0.356 13.393 -22.602 1.00 93.75 358 ILE A N 1
ATOM 2721 C CA . ILE A 1 358 ? -1.397 12.581 -23.231 1.00 93.75 358 ILE A CA 1
ATOM 2722 C C . ILE A 1 358 ? -0.719 11.523 -24.096 1.00 93.75 358 ILE A C 1
ATOM 2724 O O . ILE A 1 358 ? 0.012 11.852 -25.035 1.00 93.75 358 ILE A O 1
ATOM 2728 N N . VAL A 1 359 ? -0.985 10.256 -23.795 1.00 95.75 359 VAL A N 1
ATOM 2729 C CA . VAL A 1 359 ? -0.426 9.103 -24.501 1.00 95.75 359 VAL A CA 1
ATOM 2730 C C . VAL A 1 359 ? -1.550 8.312 -25.149 1.00 95.75 359 VAL A C 1
ATOM 2732 O O . VAL A 1 359 ? -2.548 7.983 -24.512 1.00 95.75 359 VAL A O 1
ATOM 2735 N N . GLU A 1 360 ? -1.393 7.997 -26.426 1.00 94.25 360 GLU A N 1
ATOM 2736 C CA . GLU A 1 360 ? -2.273 7.077 -27.132 1.00 94.25 360 GLU A CA 1
ATOM 2737 C C . GLU A 1 360 ? -1.761 5.643 -26.999 1.00 94.25 360 GLU A C 1
ATOM 2739 O O . GLU A 1 360 ? -0.624 5.359 -27.371 1.00 94.25 360 GLU A O 1
ATOM 2744 N N . VAL A 1 361 ? -2.608 4.736 -26.514 1.00 93.19 361 VAL A N 1
ATOM 2745 C CA . VAL A 1 361 ? -2.284 3.314 -26.320 1.00 93.19 361 VAL A CA 1
ATOM 2746 C C . VAL A 1 361 ? -3.350 2.398 -26.926 1.00 93.19 361 VAL A C 1
ATOM 2748 O O . VAL A 1 361 ? -4.517 2.786 -27.017 1.00 93.19 361 VAL A O 1
ATOM 2751 N N . PRO A 1 362 ? -3.005 1.166 -27.335 1.00 89.88 362 PRO A N 1
ATOM 2752 C CA . PRO A 1 362 ? -3.986 0.151 -27.699 1.00 89.88 362 PRO A CA 1
ATOM 2753 C C . PRO A 1 362 ? -4.910 -0.191 -26.525 1.00 89.88 362 PRO A C 1
ATOM 2755 O O . PRO A 1 362 ? -4.457 -0.331 -25.390 1.00 89.88 362 PRO A O 1
ATOM 2758 N N . ARG A 1 363 ? -6.197 -0.424 -26.812 1.00 85.38 363 ARG A N 1
ATOM 2759 C CA . ARG A 1 363 ? -7.140 -1.013 -25.835 1.00 85.38 363 ARG A CA 1
ATOM 2760 C C . ARG A 1 363 ? -7.039 -2.536 -25.742 1.00 85.38 363 ARG A C 1
ATOM 2762 O O . ARG A 1 363 ? -7.684 -3.152 -24.901 1.00 85.38 363 ARG A O 1
ATOM 2769 N N . ALA A 1 364 ? -6.255 -3.155 -26.625 1.00 84.62 364 ALA A N 1
ATOM 2770 C CA . ALA A 1 364 ? -5.982 -4.581 -26.563 1.00 84.62 364 ALA A CA 1
ATOM 2771 C C . ALA A 1 364 ? -5.202 -4.926 -25.286 1.00 84.62 364 ALA A C 1
ATOM 2773 O O . ALA A 1 364 ? -4.356 -4.150 -24.838 1.00 84.62 364 ALA A O 1
ATOM 2774 N N . LEU A 1 365 ? -5.485 -6.105 -24.732 1.00 85.06 365 LEU A N 1
ATOM 2775 C CA . LEU A 1 365 ? -4.714 -6.665 -23.627 1.00 85.06 365 LEU A CA 1
ATOM 2776 C C . LEU A 1 365 ? -3.258 -6.913 -24.045 1.00 85.06 365 LEU A C 1
ATOM 2778 O O . LEU A 1 365 ? -2.940 -7.048 -25.233 1.00 85.06 365 LEU A O 1
ATOM 2782 N N . ASP A 1 366 ? -2.381 -6.998 -23.047 1.00 86.88 366 ASP A N 1
ATOM 2783 C CA . ASP A 1 366 ? -1.029 -7.526 -23.195 1.00 86.88 366 ASP A CA 1
ATOM 2784 C C . ASP A 1 366 ? -1.065 -8.837 -23.995 1.00 86.88 366 ASP A C 1
ATOM 2786 O O . ASP A 1 366 ? -1.851 -9.741 -23.700 1.00 86.88 366 ASP A O 1
ATOM 2790 N N . GLU A 1 367 ? -0.233 -8.922 -25.036 1.00 87.50 367 GLU A N 1
ATOM 2791 C CA . GLU A 1 367 ? -0.200 -10.098 -25.908 1.00 87.50 367 GLU A CA 1
ATOM 2792 C C . GLU A 1 367 ? 0.325 -11.313 -25.136 1.00 87.50 367 GLU A C 1
ATOM 2794 O O . GLU A 1 367 ? 1.241 -11.188 -24.321 1.00 87.50 367 GLU A O 1
ATOM 2799 N N . ALA A 1 368 ? -0.230 -12.484 -25.439 1.00 88.06 368 ALA A N 1
ATOM 2800 C CA . ALA A 1 368 ? 0.185 -13.756 -24.869 1.00 88.06 368 ALA A CA 1
ATOM 2801 C C . ALA A 1 368 ? 0.402 -14.785 -25.977 1.00 88.06 368 ALA A C 1
ATOM 2803 O O . ALA A 1 368 ? -0.377 -14.837 -26.931 1.00 88.06 368 ALA A O 1
ATOM 2804 N N . ASP A 1 369 ? 1.426 -15.615 -25.815 1.00 89.06 369 ASP A N 1
ATOM 2805 C CA . ASP A 1 369 ? 1.665 -16.787 -26.649 1.00 89.06 369 ASP A CA 1
ATOM 2806 C C . ASP A 1 369 ? 2.028 -17.964 -25.745 1.00 89.06 369 ASP A C 1
ATOM 2808 O O . ASP A 1 369 ? 3.170 -18.128 -25.320 1.00 89.06 369 ASP A O 1
ATOM 2812 N N . PHE A 1 370 ? 1.016 -18.766 -25.417 1.00 88.88 370 PHE A N 1
ATOM 2813 C CA . PHE A 1 370 ? 1.155 -19.906 -24.511 1.00 88.88 370 PHE A CA 1
ATOM 2814 C C . PHE A 1 370 ? 2.053 -21.016 -25.077 1.00 88.88 370 PHE A C 1
ATOM 2816 O O . PHE A 1 370 ? 2.537 -21.847 -24.310 1.00 88.88 370 PHE A O 1
ATOM 2823 N N . ASP A 1 371 ? 2.318 -20.994 -26.386 1.00 90.06 371 ASP A N 1
ATOM 2824 C CA . ASP A 1 371 ? 3.200 -21.938 -27.069 1.00 90.06 371 ASP A CA 1
ATOM 2825 C C . ASP A 1 371 ? 4.632 -21.389 -27.235 1.00 90.06 371 ASP A C 1
ATOM 2827 O O . ASP A 1 371 ? 5.492 -22.074 -27.796 1.00 90.06 371 ASP A O 1
ATOM 2831 N N . ALA A 1 372 ? 4.925 -20.172 -26.748 1.00 93.06 372 ALA A N 1
ATOM 2832 C CA . ALA A 1 372 ? 6.240 -19.555 -26.895 1.00 93.06 372 ALA A CA 1
ATOM 2833 C C . ALA A 1 372 ? 7.332 -20.383 -26.179 1.00 93.06 372 ALA A C 1
ATOM 2835 O O . ALA A 1 372 ? 7.273 -20.561 -24.952 1.00 93.06 372 ALA A O 1
ATOM 2836 N N . PRO A 1 373 ? 8.355 -20.871 -26.910 1.00 96.06 373 PRO A N 1
ATOM 2837 C CA . PRO A 1 373 ? 9.424 -21.667 -26.328 1.00 96.06 373 PRO A CA 1
ATOM 2838 C C . PRO A 1 373 ? 10.475 -20.784 -25.651 1.00 96.06 373 PRO A C 1
ATOM 2840 O O . PRO A 1 373 ? 10.637 -19.605 -25.966 1.00 96.06 373 PRO A O 1
ATOM 2843 N N . GLU A 1 374 ? 11.260 -21.380 -24.762 1.00 96.88 374 GLU A N 1
ATOM 2844 C CA . GLU A 1 374 ? 12.521 -20.776 -24.340 1.00 96.88 374 GLU A CA 1
ATOM 2845 C C . GLU A 1 374 ? 13.591 -20.973 -25.411 1.00 96.88 374 GLU A C 1
ATOM 2847 O O . GLU A 1 374 ? 13.831 -22.091 -25.871 1.00 96.88 374 GLU A O 1
ATOM 2852 N N . ASP A 1 375 ? 14.258 -19.884 -25.780 1.00 95.38 375 ASP A N 1
ATOM 2853 C CA . ASP A 1 375 ? 15.401 -19.938 -26.682 1.00 95.38 375 ASP A CA 1
ATOM 2854 C C . ASP A 1 375 ? 16.634 -20.454 -25.930 1.00 95.38 375 ASP A C 1
ATOM 2856 O O . ASP A 1 375 ? 16.957 -20.000 -24.828 1.00 95.38 375 ASP A O 1
ATOM 2860 N N . ALA A 1 376 ? 17.355 -21.400 -26.531 1.00 95.38 376 ALA A N 1
ATOM 2861 C CA . ALA A 1 376 ? 18.597 -21.881 -25.949 1.00 95.38 376 ALA A CA 1
ATOM 2862 C C . ALA A 1 376 ? 19.663 -20.773 -25.959 1.00 95.38 376 ALA A C 1
ATOM 2864 O O . ALA A 1 376 ? 19.764 -19.996 -26.907 1.00 95.38 376 ALA A O 1
ATOM 2865 N N . VAL A 1 377 ? 20.503 -20.718 -24.919 1.00 97.25 377 VAL A N 1
ATOM 2866 C CA . VAL A 1 377 ? 21.433 -19.593 -24.702 1.00 97.25 377 VAL A CA 1
ATOM 2867 C C . VAL A 1 377 ? 22.371 -19.352 -25.890 1.00 97.25 377 VAL A C 1
ATOM 2869 O O . VAL A 1 377 ? 22.657 -18.201 -26.210 1.00 97.25 377 VAL A O 1
ATOM 2872 N N . GLN A 1 378 ? 22.835 -20.408 -26.567 1.00 97.31 378 GLN A N 1
ATOM 2873 C CA . GLN A 1 378 ? 23.709 -20.279 -27.740 1.00 97.31 378 GLN A CA 1
ATOM 2874 C C . GLN A 1 378 ? 23.025 -19.674 -28.979 1.00 97.31 378 GLN A C 1
ATOM 2876 O O . GLN A 1 378 ? 23.724 -19.241 -29.893 1.00 97.31 378 GLN A O 1
ATOM 2881 N N . ASP A 1 379 ? 21.692 -19.654 -29.001 1.00 96.69 379 ASP A N 1
ATOM 2882 C CA . ASP A 1 379 ? 20.870 -19.174 -30.115 1.00 96.69 379 ASP A CA 1
ATOM 2883 C C . ASP A 1 379 ? 20.280 -17.775 -29.839 1.00 96.69 379 ASP A C 1
ATOM 2885 O O . ASP A 1 379 ? 19.665 -17.169 -30.719 1.00 96.69 379 ASP A O 1
ATOM 2889 N N . LEU A 1 380 ? 20.495 -17.226 -28.635 1.00 97.88 380 LEU A N 1
ATOM 2890 C CA . LEU A 1 380 ? 20.037 -15.889 -28.264 1.00 97.88 380 LEU A CA 1
ATOM 2891 C C . LEU A 1 380 ? 20.778 -14.787 -29.044 1.00 97.88 380 LEU A C 1
ATOM 2893 O O . LEU A 1 380 ? 22.002 -14.857 -29.215 1.00 97.88 380 LEU A O 1
ATOM 2897 N N . PRO A 1 381 ? 20.085 -13.698 -29.430 1.00 97.94 381 PRO A N 1
ATOM 2898 C CA . PRO A 1 381 ? 20.746 -12.496 -29.924 1.00 97.94 381 PRO A CA 1
ATOM 2899 C C . PRO A 1 381 ? 21.740 -11.939 -28.897 1.00 97.94 381 PRO A C 1
ATOM 2901 O O . PRO A 1 381 ? 21.514 -11.990 -27.684 1.00 97.94 381 PRO A O 1
ATOM 2904 N N . SER A 1 382 ? 22.848 -11.368 -29.373 1.00 97.81 382 SER A N 1
ATOM 2905 C CA . SER A 1 382 ? 23.947 -10.924 -28.501 1.00 97.81 382 SER A CA 1
ATOM 2906 C C . SER A 1 382 ? 23.517 -9.842 -27.505 1.00 97.81 382 SER A C 1
ATOM 2908 O O . SER A 1 382 ? 23.974 -9.826 -26.366 1.00 97.81 382 SER A O 1
ATOM 2910 N N . GLU A 1 383 ? 22.608 -8.961 -27.913 1.00 95.31 383 GLU A N 1
ATOM 2911 C CA . GLU A 1 383 ? 22.020 -7.908 -27.090 1.00 95.31 383 GLU A CA 1
ATOM 2912 C C . GLU A 1 383 ? 21.106 -8.442 -25.975 1.00 95.31 383 GLU A C 1
ATOM 2914 O O . GLU A 1 383 ? 20.911 -7.768 -24.964 1.00 95.31 383 GLU A O 1
ATOM 2919 N N . VAL A 1 384 ? 20.581 -9.664 -26.119 1.00 98.00 384 VAL A N 1
ATOM 2920 C CA . VAL A 1 384 ? 19.702 -10.297 -25.125 1.00 98.00 384 VAL A CA 1
ATOM 2921 C C . VAL A 1 384 ? 20.512 -10.947 -23.999 1.00 98.00 384 VAL A C 1
ATOM 2923 O O . VAL A 1 384 ? 20.053 -10.982 -22.856 1.00 98.00 384 VAL A O 1
ATOM 2926 N N . LEU A 1 385 ? 21.751 -11.379 -24.275 1.00 98.06 385 LEU A N 1
ATOM 2927 C CA . LEU A 1 385 ? 22.629 -12.042 -23.298 1.00 98.06 385 LEU A CA 1
ATOM 2928 C C . LEU A 1 385 ? 22.870 -11.205 -22.032 1.00 98.06 385 LEU A C 1
ATOM 2930 O O . LEU A 1 385 ? 23.033 -11.759 -20.946 1.00 98.06 385 LEU A O 1
ATOM 2934 N N . LEU A 1 386 ? 22.845 -9.871 -22.141 1.00 97.75 386 LEU A N 1
ATOM 2935 C CA . LEU A 1 386 ? 22.970 -8.965 -20.995 1.00 97.75 386 LEU A CA 1
ATOM 2936 C C . LEU A 1 386 ? 21.888 -9.215 -19.928 1.00 97.75 386 LEU A C 1
ATOM 2938 O O . LEU A 1 386 ? 22.149 -9.054 -18.736 1.00 97.75 386 LEU A O 1
ATOM 2942 N N . TYR A 1 387 ? 20.692 -9.630 -20.346 1.00 98.56 387 TYR A N 1
ATOM 2943 C CA . TYR A 1 387 ? 19.535 -9.854 -19.480 1.00 98.56 387 TYR A CA 1
ATOM 2944 C C . TYR A 1 387 ? 19.492 -11.252 -18.856 1.00 98.56 387 TYR A C 1
ATOM 2946 O O . TYR A 1 387 ? 18.500 -11.587 -18.211 1.00 98.56 387 TYR A O 1
ATOM 2954 N N . LEU A 1 388 ? 20.554 -12.045 -19.022 1.00 98.50 388 LEU A N 1
ATOM 2955 C CA . LEU A 1 388 ? 20.817 -13.259 -18.243 1.00 98.50 388 LEU A CA 1
ATOM 2956 C C . LEU A 1 388 ? 21.677 -12.980 -17.004 1.00 98.50 388 LEU A C 1
ATOM 2958 O O . LEU A 1 388 ? 21.700 -13.780 -16.072 1.00 98.50 388 LEU A O 1
ATOM 2962 N N . LEU A 1 389 ? 22.400 -11.857 -16.984 1.00 98.31 389 LEU A N 1
ATOM 2963 C CA . LEU A 1 389 ? 23.361 -11.562 -15.926 1.00 98.31 389 LEU A CA 1
ATOM 2964 C C . LEU A 1 389 ? 22.664 -11.106 -14.630 1.00 98.31 389 LEU A C 1
ATOM 2966 O O . LEU A 1 389 ? 21.647 -10.399 -14.689 1.00 98.31 389 LEU A O 1
ATOM 2970 N N . PRO A 1 390 ? 23.228 -11.436 -13.452 1.00 98.44 390 PRO A N 1
ATOM 2971 C CA . PRO A 1 390 ? 22.785 -10.830 -12.205 1.00 98.44 390 PRO A CA 1
ATOM 2972 C C . PRO A 1 390 ? 23.001 -9.311 -12.245 1.00 98.44 390 PRO A C 1
ATOM 2974 O O . PRO A 1 390 ? 23.898 -8.792 -12.919 1.00 98.44 390 PRO A O 1
ATOM 2977 N N . SER A 1 391 ? 22.165 -8.583 -11.513 1.00 98.50 391 SER A N 1
ATOM 2978 C CA . SER A 1 391 ? 22.257 -7.129 -11.363 1.00 98.50 391 SER A CA 1
ATOM 2979 C C . SER A 1 391 ? 22.075 -6.726 -9.894 1.00 98.50 391 SER A C 1
ATOM 2981 O O . SER A 1 391 ? 21.943 -7.584 -9.024 1.00 98.50 391 SER A O 1
ATOM 2983 N N . ARG A 1 392 ? 22.123 -5.425 -9.576 1.00 97.88 392 ARG A N 1
ATOM 2984 C CA . ARG A 1 392 ? 22.168 -4.936 -8.185 1.00 97.88 392 ARG A CA 1
ATOM 2985 C C . ARG A 1 392 ? 20.994 -5.434 -7.343 1.00 97.88 392 ARG A C 1
ATOM 2987 O O . ARG A 1 392 ? 21.192 -5.724 -6.163 1.00 97.88 392 ARG A O 1
ATOM 2994 N N . PHE A 1 393 ? 19.794 -5.472 -7.912 1.00 98.44 393 PHE A N 1
ATOM 2995 C CA . PHE A 1 393 ? 18.594 -5.924 -7.204 1.00 98.44 393 PHE A CA 1
ATOM 2996 C C . PHE A 1 393 ? 18.117 -7.303 -7.655 1.00 98.44 393 PHE A C 1
ATOM 2998 O O . PHE A 1 393 ? 17.466 -7.991 -6.871 1.00 98.44 393 PHE A O 1
ATOM 3005 N N . CYS A 1 394 ? 18.487 -7.730 -8.867 1.00 98.62 394 CYS A N 1
ATOM 3006 C CA . CYS A 1 394 ? 18.178 -9.060 -9.382 1.00 98.62 394 CYS A CA 1
ATOM 3007 C C . CYS A 1 394 ? 19.367 -10.010 -9.173 1.00 98.62 394 CYS A C 1
ATOM 3009 O O . CYS A 1 394 ? 20.173 -10.228 -10.080 1.00 98.62 394 CYS A O 1
ATOM 3011 N N . VAL A 1 395 ? 19.487 -10.543 -7.957 1.00 98.12 395 VAL A N 1
ATOM 3012 C CA . VAL A 1 395 ? 20.595 -11.405 -7.506 1.00 98.12 395 VAL A CA 1
ATOM 3013 C C . VAL A 1 395 ? 20.354 -12.875 -7.879 1.00 98.12 395 VAL A C 1
ATOM 3015 O O . VAL A 1 395 ? 20.201 -13.751 -7.028 1.00 98.12 395 VAL A O 1
ATOM 3018 N N . SER A 1 396 ? 20.255 -13.142 -9.183 1.00 98.25 396 SER A N 1
ATOM 3019 C CA . SER A 1 396 ? 19.928 -14.468 -9.730 1.00 98.25 396 SER A CA 1
ATOM 3020 C C . SER A 1 396 ? 20.953 -15.551 -9.390 1.00 98.25 396 SER A C 1
ATOM 3022 O O . SER A 1 396 ? 20.593 -16.714 -9.262 1.00 98.25 396 SER A O 1
ATOM 3024 N N . ASP A 1 397 ? 22.216 -15.178 -9.203 1.00 97.69 397 ASP A N 1
ATOM 3025 C CA . ASP A 1 397 ? 23.298 -16.054 -8.753 1.00 97.69 397 ASP A CA 1
ATOM 3026 C C . ASP A 1 397 ? 23.118 -16.512 -7.298 1.00 97.69 397 ASP A C 1
ATOM 3028 O O . ASP A 1 397 ? 23.374 -17.672 -6.980 1.00 97.69 397 ASP A O 1
ATOM 3032 N N . VAL A 1 398 ? 22.611 -15.633 -6.428 1.00 98.25 398 VAL A N 1
ATOM 3033 C CA . VAL A 1 398 ? 22.292 -15.953 -5.025 1.00 98.25 398 VAL A CA 1
ATOM 3034 C C . VAL A 1 398 ? 21.051 -16.842 -4.923 1.00 98.25 398 VAL A C 1
ATOM 3036 O O . VAL A 1 398 ? 20.994 -17.733 -4.080 1.00 98.25 398 VAL A O 1
ATOM 3039 N N . LEU A 1 399 ? 20.060 -16.617 -5.788 1.00 98.25 399 LEU A N 1
ATOM 3040 C CA . LEU A 1 399 ? 18.779 -17.334 -5.789 1.00 98.25 399 LEU A CA 1
ATOM 3041 C C . LEU A 1 399 ? 18.757 -18.565 -6.716 1.00 98.25 399 LEU A C 1
ATOM 3043 O O . LEU A 1 399 ? 17.695 -19.155 -6.923 1.00 98.25 399 LEU A O 1
ATOM 3047 N N . ALA A 1 400 ? 19.908 -18.964 -7.268 1.00 97.88 400 ALA A N 1
ATOM 3048 C CA . ALA A 1 400 ? 19.988 -19.991 -8.303 1.00 97.88 400 ALA A CA 1
ATOM 3049 C C . ALA A 1 400 ? 19.458 -21.357 -7.848 1.00 97.88 400 ALA A C 1
ATOM 3051 O O . ALA A 1 400 ? 18.631 -21.960 -8.529 1.00 97.88 400 ALA A O 1
ATOM 3052 N N . GLU A 1 401 ? 19.903 -21.829 -6.681 1.00 97.69 401 GLU A N 1
ATOM 3053 C CA . GLU A 1 401 ? 19.478 -23.121 -6.130 1.00 97.69 401 GLU A CA 1
ATOM 3054 C C . GLU A 1 401 ? 17.965 -23.153 -5.881 1.00 97.69 401 GLU A C 1
ATOM 3056 O O . GLU A 1 401 ? 17.293 -24.112 -6.258 1.00 97.69 401 GLU A O 1
ATOM 3061 N N . GLU A 1 402 ? 17.412 -22.072 -5.329 1.00 98.00 402 GLU A N 1
ATOM 3062 C CA . GLU A 1 402 ? 15.980 -21.962 -5.060 1.00 98.00 402 GLU A CA 1
ATOM 3063 C C . GLU A 1 402 ? 15.154 -22.002 -6.351 1.00 98.00 402 GLU A C 1
ATOM 3065 O O . GLU A 1 402 ? 14.171 -22.742 -6.444 1.00 98.00 402 GLU A O 1
ATOM 3070 N N . ALA A 1 403 ? 15.573 -21.247 -7.370 1.00 98.00 403 ALA A N 1
ATOM 3071 C CA . ALA A 1 403 ? 14.895 -21.219 -8.660 1.00 98.00 403 ALA A CA 1
ATOM 3072 C C . ALA A 1 403 ? 14.918 -22.597 -9.339 1.00 98.00 403 ALA A C 1
ATOM 3074 O O . ALA A 1 403 ? 13.884 -23.083 -9.800 1.00 98.00 403 ALA A O 1
ATOM 3075 N N . ILE A 1 404 ? 16.084 -23.250 -9.367 1.00 96.75 404 ILE A N 1
ATOM 3076 C CA . ILE A 1 404 ? 16.260 -24.572 -9.981 1.00 96.75 404 ILE A CA 1
ATOM 3077 C C . ILE A 1 404 ? 15.412 -25.619 -9.255 1.00 96.75 404 ILE A C 1
ATOM 3079 O O . ILE A 1 404 ? 14.713 -26.390 -9.911 1.00 96.75 404 ILE A O 1
ATOM 3083 N N . ASN A 1 405 ? 15.416 -25.625 -7.921 1.00 97.50 405 ASN A N 1
ATOM 3084 C CA . ASN A 1 405 ? 14.648 -26.588 -7.134 1.00 97.50 405 ASN A CA 1
ATOM 3085 C C . ASN A 1 405 ? 13.135 -26.437 -7.336 1.00 97.50 405 ASN A C 1
ATOM 3087 O O . ASN A 1 405 ? 12.423 -27.439 -7.393 1.00 97.50 405 ASN A O 1
ATOM 3091 N N . ARG A 1 406 ? 12.636 -25.200 -7.456 1.00 96.75 406 ARG A N 1
ATOM 3092 C CA . ARG A 1 406 ? 11.200 -24.937 -7.635 1.00 96.75 406 ARG A CA 1
ATOM 3093 C C . ARG A 1 406 ? 10.712 -25.142 -9.062 1.00 96.75 406 ARG A C 1
ATOM 3095 O O . ARG A 1 406 ? 9.609 -25.645 -9.254 1.00 96.75 406 ARG A O 1
ATOM 3102 N N . PHE A 1 407 ? 11.501 -24.725 -10.049 1.00 97.62 407 PHE A N 1
ATOM 3103 C CA . PHE A 1 407 ? 11.016 -24.554 -11.421 1.00 97.62 407 PHE A CA 1
ATOM 3104 C C . PHE A 1 407 ? 11.834 -25.320 -12.464 1.00 97.62 407 PHE A C 1
ATOM 3106 O O . PHE A 1 407 ? 11.355 -25.519 -13.575 1.00 97.62 407 PHE A O 1
ATOM 3113 N N . GLY A 1 408 ? 13.040 -25.790 -12.134 1.00 94.31 408 GLY A N 1
ATOM 3114 C CA . GLY A 1 408 ? 13.936 -26.456 -13.086 1.00 94.31 408 GLY A CA 1
ATOM 3115 C C . GLY A 1 408 ? 13.412 -27.792 -13.624 1.00 94.31 408 GLY A C 1
ATOM 3116 O O . GLY A 1 408 ? 13.852 -28.234 -14.681 1.00 94.31 408 GLY A O 1
ATOM 3117 N N . GLY A 1 409 ? 12.465 -28.424 -12.922 1.00 94.06 409 GLY A N 1
ATOM 3118 C CA . GLY A 1 409 ? 11.777 -29.638 -13.374 1.00 94.06 409 GLY A CA 1
ATOM 3119 C C . GLY A 1 409 ? 10.534 -29.397 -14.239 1.00 94.06 409 GLY A C 1
ATOM 3120 O O . GLY A 1 409 ? 9.920 -30.371 -14.664 1.00 94.06 409 GLY A O 1
ATOM 3121 N N . LEU A 1 410 ? 10.135 -28.139 -14.462 1.00 93.50 410 LEU A N 1
ATOM 3122 C CA . LEU A 1 410 ? 8.994 -27.788 -15.312 1.00 93.50 410 LEU A CA 1
ATOM 3123 C C . LEU A 1 410 ? 9.405 -27.738 -16.788 1.00 93.50 410 LEU A C 1
ATOM 3125 O O . LEU A 1 410 ? 10.540 -27.368 -17.112 1.00 93.50 410 LEU A O 1
ATOM 3129 N N . ASP A 1 411 ? 8.456 -28.056 -17.672 1.00 91.81 411 ASP A N 1
ATOM 3130 C CA . ASP A 1 411 ? 8.656 -27.973 -19.119 1.00 91.81 411 ASP A CA 1
ATOM 3131 C C . ASP A 1 411 ? 9.052 -26.538 -19.531 1.00 91.81 411 ASP A C 1
ATOM 3133 O O . ASP A 1 411 ? 8.377 -25.586 -19.126 1.00 91.81 411 ASP A O 1
ATOM 3137 N N . PRO A 1 412 ? 10.142 -26.352 -20.303 1.00 95.56 412 PRO A N 1
ATOM 3138 C CA . PRO A 1 412 ? 10.584 -25.035 -20.761 1.00 95.56 412 PRO A CA 1
ATOM 3139 C C . PRO A 1 412 ? 9.532 -24.305 -21.606 1.00 95.56 412 PRO A C 1
ATOM 3141 O O . PRO A 1 412 ? 8.880 -24.921 -22.448 1.00 95.56 412 PRO A O 1
ATOM 3144 N N . GLY A 1 413 ? 9.426 -22.985 -21.446 1.00 92.00 413 GLY A N 1
ATOM 3145 C CA . GLY A 1 413 ? 8.543 -22.126 -22.244 1.00 92.00 413 GLY A CA 1
ATOM 3146 C C . GLY A 1 413 ? 7.698 -21.171 -21.403 1.00 92.00 413 GLY A C 1
ATOM 3147 O O . GLY A 1 413 ? 7.938 -20.976 -20.208 1.00 92.00 413 GLY A O 1
ATOM 3148 N N . TRP A 1 414 ? 6.668 -20.597 -22.031 1.00 94.81 414 TRP A N 1
ATOM 3149 C CA . TRP A 1 414 ? 5.734 -19.648 -21.412 1.00 94.81 414 TRP A CA 1
ATOM 3150 C C . TRP A 1 414 ? 5.231 -20.101 -20.036 1.00 94.81 414 TRP A C 1
ATOM 3152 O O . TRP A 1 414 ? 5.270 -19.346 -19.064 1.00 94.81 414 TRP A O 1
ATOM 3162 N N . HIS A 1 415 ? 4.785 -21.354 -19.928 1.00 91.06 415 HIS A N 1
ATOM 3163 C CA . HIS A 1 415 ? 4.193 -21.879 -18.699 1.00 91.06 415 HIS A CA 1
ATOM 3164 C C . HIS A 1 415 ? 5.169 -21.938 -17.520 1.00 91.06 415 HIS A C 1
ATOM 3166 O O . HIS A 1 415 ? 4.742 -21.766 -16.378 1.00 91.06 415 HIS A O 1
ATOM 3172 N N . ARG A 1 416 ? 6.473 -22.117 -17.763 1.00 97.44 416 ARG A N 1
ATOM 3173 C CA . ARG A 1 416 ? 7.478 -22.075 -16.695 1.00 97.44 416 ARG A CA 1
ATOM 3174 C C . ARG A 1 416 ? 7.676 -20.663 -16.161 1.00 97.44 416 ARG A C 1
ATOM 3176 O O . ARG A 1 416 ? 7.769 -20.478 -14.950 1.00 97.44 416 ARG A O 1
ATOM 3183 N N . VAL A 1 417 ? 7.677 -19.669 -17.046 1.00 98.06 417 VAL A N 1
ATOM 3184 C CA . VAL A 1 417 ? 7.716 -18.252 -16.658 1.00 98.06 417 VAL A CA 1
ATOM 3185 C C . VAL A 1 417 ? 6.446 -17.875 -15.897 1.00 98.06 417 VAL A C 1
ATOM 3187 O O . VAL A 1 417 ? 6.537 -17.273 -14.831 1.00 98.06 417 VAL A O 1
ATOM 3190 N N . GLN A 1 418 ? 5.272 -18.301 -16.370 1.00 96.00 418 GLN A N 1
ATOM 3191 C CA . GLN A 1 418 ? 4.017 -18.085 -15.650 1.00 96.00 418 GLN A CA 1
ATOM 3192 C C . GLN A 1 418 ? 4.044 -18.729 -14.254 1.00 96.00 418 GLN A C 1
ATOM 3194 O O . GLN A 1 418 ? 3.655 -18.086 -13.288 1.00 96.00 418 GLN A O 1
ATOM 3199 N N . ALA A 1 419 ? 4.596 -19.939 -14.107 1.00 87.31 419 ALA A N 1
ATOM 3200 C CA . ALA A 1 419 ? 4.748 -20.578 -12.799 1.00 87.31 419 ALA A CA 1
ATOM 3201 C C . ALA A 1 419 ? 5.668 -19.786 -11.848 1.00 87.31 419 ALA A C 1
ATOM 3203 O O . ALA A 1 419 ? 5.404 -19.725 -10.645 1.00 87.31 419 ALA A O 1
ATOM 3204 N N . VAL A 1 420 ? 6.723 -19.147 -12.370 1.00 98.12 420 VAL A N 1
ATOM 3205 C CA . VAL A 1 420 ? 7.563 -18.215 -11.596 1.00 98.12 420 VAL A CA 1
ATOM 3206 C C . VAL A 1 420 ? 6.741 -17.012 -11.130 1.00 98.12 420 VAL A C 1
ATOM 3208 O O . VAL A 1 420 ? 6.780 -16.665 -9.950 1.00 98.12 420 VAL A O 1
ATOM 3211 N N . VAL A 1 421 ? 5.978 -16.394 -12.034 1.00 95.19 421 VAL A N 1
ATOM 3212 C CA . VAL A 1 421 ? 5.114 -15.234 -11.750 1.00 95.19 421 VAL A CA 1
ATOM 3213 C C . VAL A 1 421 ? 4.063 -15.588 -10.692 1.00 95.19 421 VAL A C 1
ATOM 3215 O O . VAL A 1 421 ? 3.940 -14.871 -9.700 1.00 95.19 421 VAL A O 1
ATOM 3218 N N . ASP A 1 422 ? 3.381 -16.725 -10.839 1.00 81.88 422 ASP A N 1
ATOM 3219 C CA . ASP A 1 422 ? 2.375 -17.232 -9.899 1.00 81.88 422 ASP A CA 1
ATOM 3220 C C . ASP A 1 422 ? 2.966 -17.472 -8.505 1.00 81.88 422 ASP A C 1
ATOM 3222 O O . ASP A 1 422 ? 2.373 -17.100 -7.485 1.00 81.88 422 ASP A O 1
ATOM 3226 N N . ALA A 1 423 ? 4.152 -18.084 -8.450 1.00 86.12 423 ALA A N 1
ATOM 3227 C CA . ALA A 1 423 ? 4.841 -18.373 -7.202 1.00 86.12 423 ALA A CA 1
ATOM 3228 C C . ALA A 1 423 ? 5.289 -17.092 -6.492 1.00 86.12 423 ALA A C 1
ATOM 3230 O O . ALA A 1 423 ? 5.109 -16.981 -5.283 1.00 86.12 423 ALA A O 1
ATOM 3231 N N . VAL A 1 424 ? 5.829 -16.113 -7.225 1.00 94.38 424 VAL A N 1
ATOM 3232 C CA . VAL A 1 424 ? 6.206 -14.809 -6.661 1.00 94.38 424 VAL A CA 1
ATOM 3233 C C . VAL A 1 424 ? 4.977 -14.055 -6.165 1.00 94.38 424 VAL A C 1
ATOM 3235 O O . VAL A 1 424 ? 4.989 -13.572 -5.033 1.00 94.38 424 VAL A O 1
ATOM 3238 N N . ASN A 1 425 ? 3.903 -14.019 -6.959 1.00 91.12 425 ASN A N 1
ATOM 3239 C CA . ASN A 1 425 ? 2.643 -13.382 -6.579 1.00 91.12 425 ASN A CA 1
ATOM 3240 C C . ASN A 1 425 ? 2.049 -13.977 -5.297 1.00 91.12 425 ASN A C 1
ATOM 3242 O O . ASN A 1 425 ? 1.515 -13.259 -4.457 1.00 91.12 425 ASN A O 1
ATOM 3246 N N . SER A 1 426 ? 2.140 -15.300 -5.158 1.00 82.44 426 SER A N 1
ATOM 3247 C CA . SER A 1 426 ? 1.610 -16.027 -4.003 1.00 82.44 426 SER A CA 1
ATOM 3248 C C . SER A 1 426 ? 2.512 -15.929 -2.771 1.00 82.44 426 SER A C 1
ATOM 3250 O O . SER A 1 426 ? 2.021 -16.036 -1.650 1.00 82.44 426 SER A O 1
ATOM 3252 N N . HIS A 1 427 ? 3.822 -15.763 -2.971 1.00 88.56 427 HIS A N 1
ATOM 3253 C CA . HIS A 1 427 ? 4.822 -15.718 -1.903 1.00 88.56 427 HIS A CA 1
ATOM 3254 C C . HIS A 1 427 ? 4.942 -14.335 -1.261 1.00 88.56 427 HIS A C 1
ATOM 3256 O O . HIS A 1 427 ? 5.145 -14.240 -0.053 1.00 88.56 427 HIS A O 1
ATOM 3262 N N . LEU A 1 428 ? 4.834 -13.267 -2.054 1.00 84.75 428 LEU A N 1
ATOM 3263 C CA . LEU A 1 428 ? 4.994 -11.901 -1.569 1.00 84.75 428 LEU A CA 1
ATOM 3264 C C . LEU A 1 428 ? 3.653 -11.260 -1.203 1.00 84.75 428 LEU A C 1
ATOM 3266 O O . LEU A 1 428 ? 2.687 -11.294 -1.962 1.00 84.75 428 LEU A O 1
ATOM 3270 N N . THR A 1 429 ? 3.619 -10.592 -0.053 1.00 81.88 429 THR A N 1
ATOM 3271 C CA . THR A 1 429 ? 2.540 -9.670 0.317 1.00 81.88 429 THR A CA 1
ATOM 3272 C C . THR A 1 429 ? 2.919 -8.246 -0.087 1.00 81.88 429 THR A C 1
ATOM 3274 O O . THR A 1 429 ? 3.998 -7.769 0.261 1.00 81.88 429 THR A O 1
ATOM 3277 N N . PHE A 1 430 ? 2.034 -7.567 -0.821 1.00 76.50 430 PHE A N 1
ATOM 3278 C CA . PHE A 1 430 ? 2.226 -6.163 -1.186 1.00 76.50 430 PHE A CA 1
ATOM 3279 C C . PHE A 1 430 ? 1.996 -5.248 0.025 1.00 76.50 430 PHE A C 1
ATOM 3281 O O . PHE A 1 430 ? 0.961 -5.372 0.683 1.00 76.50 430 PHE A O 1
ATOM 3288 N N . GLY A 1 431 ? 2.921 -4.324 0.289 1.00 74.12 431 GLY A N 1
ATOM 3289 C CA . GLY A 1 431 ? 2.793 -3.332 1.359 1.00 74.12 431 GLY A CA 1
ATOM 3290 C C . GLY A 1 431 ? 3.768 -2.168 1.188 1.00 74.12 431 GLY A C 1
ATOM 3291 O O . GLY A 1 431 ? 4.963 -2.381 0.974 1.00 74.12 431 GLY A O 1
ATOM 3292 N N . TYR A 1 432 ? 3.270 -0.932 1.272 1.00 68.38 432 TYR A N 1
ATOM 3293 C CA . TYR A 1 432 ? 4.131 0.251 1.336 1.00 68.38 432 TYR A CA 1
ATOM 3294 C C . TYR A 1 432 ? 4.906 0.267 2.666 1.00 68.38 432 TYR A C 1
ATOM 3296 O O . TYR A 1 432 ? 4.438 -0.243 3.678 1.00 68.38 432 TYR A O 1
ATOM 3304 N N . GLY A 1 433 ? 6.138 0.786 2.659 1.00 69.94 433 GLY A N 1
ATOM 3305 C CA . GLY A 1 433 ? 7.013 0.811 3.844 1.00 69.94 433 GLY A CA 1
ATOM 3306 C C . GLY A 1 433 ? 7.730 -0.510 4.171 1.00 69.94 433 GLY A C 1
ATOM 3307 O O . GLY A 1 433 ? 8.639 -0.519 5.001 1.00 69.94 433 GLY A O 1
ATOM 3308 N N . ASP A 1 434 ? 7.399 -1.607 3.485 1.00 69.25 434 ASP A N 1
ATOM 3309 C CA . ASP A 1 434 ? 8.036 -2.917 3.672 1.00 69.25 434 ASP A CA 1
ATOM 3310 C C . ASP A 1 434 ? 9.336 -3.110 2.867 1.00 69.25 434 ASP A C 1
ATOM 3312 O O . ASP A 1 434 ? 9.966 -4.166 2.957 1.00 69.25 434 ASP A O 1
ATOM 3316 N N . SER A 1 435 ? 9.763 -2.092 2.111 1.00 78.56 435 SER A N 1
ATOM 3317 C CA . SER A 1 435 ? 10.985 -2.102 1.303 1.00 78.56 435 SER A CA 1
ATOM 3318 C C . SER A 1 435 ? 11.828 -0.838 1.500 1.00 78.56 435 SER A C 1
ATOM 3320 O O . SER A 1 435 ? 11.454 0.109 2.193 1.00 78.56 435 SER A O 1
ATOM 3322 N N . SER A 1 436 ? 13.023 -0.833 0.915 1.00 84.62 436 SER A N 1
ATOM 3323 C CA . SER A 1 436 ? 13.945 0.301 0.948 1.00 84.62 436 SER A CA 1
ATOM 3324 C C . SER A 1 436 ? 14.670 0.447 -0.396 1.00 84.62 436 SER A C 1
ATOM 3326 O O . SER A 1 436 ? 14.716 -0.507 -1.180 1.00 84.62 436 SER A O 1
ATOM 3328 N N . PRO A 1 437 ? 15.320 1.593 -0.675 1.00 85.38 437 PRO A N 1
ATOM 3329 C CA . PRO A 1 437 ? 16.075 1.779 -1.918 1.00 85.38 437 PRO A CA 1
ATOM 3330 C C . PRO A 1 437 ? 17.204 0.757 -2.139 1.00 85.38 437 PRO A C 1
ATOM 3332 O O . PRO A 1 437 ? 17.665 0.575 -3.264 1.00 85.38 437 PRO A O 1
ATOM 3335 N N . THR A 1 438 ? 17.676 0.089 -1.081 1.00 90.31 438 THR A N 1
ATOM 3336 C CA . THR A 1 438 ? 18.744 -0.920 -1.155 1.00 90.31 438 THR A CA 1
ATOM 3337 C C . THR A 1 438 ? 18.233 -2.362 -1.189 1.00 90.31 438 THR A C 1
ATOM 3339 O O . THR A 1 438 ? 19.053 -3.256 -1.429 1.00 90.31 438 THR A O 1
ATOM 3342 N N . TYR A 1 439 ? 16.925 -2.563 -0.998 1.00 93.31 439 TYR A N 1
ATOM 3343 C CA . TYR A 1 439 ? 16.232 -3.849 -0.894 1.00 93.31 439 TYR A CA 1
ATOM 3344 C C . TYR A 1 439 ? 16.345 -4.663 -2.189 1.00 93.31 439 TYR A C 1
ATOM 3346 O O . TYR A 1 439 ? 16.109 -4.126 -3.280 1.00 93.31 439 TYR A O 1
ATOM 3354 N N . THR A 1 440 ? 16.767 -5.925 -2.067 1.00 98.25 440 THR A N 1
ATOM 3355 C CA . THR A 1 440 ? 17.035 -6.856 -3.178 1.00 98.25 440 THR A CA 1
ATOM 3356 C C . THR A 1 440 ? 15.967 -7.936 -3.320 1.00 98.25 440 THR A C 1
ATOM 3358 O O . THR A 1 440 ? 15.178 -8.175 -2.409 1.00 98.25 440 THR A O 1
ATOM 3361 N N . ALA A 1 441 ? 16.000 -8.666 -4.439 1.00 98.19 441 ALA A N 1
ATOM 3362 C CA . ALA A 1 441 ? 15.184 -9.859 -4.640 1.00 98.19 441 ALA A CA 1
ATOM 3363 C C . ALA A 1 441 ? 15.362 -10.915 -3.534 1.00 98.19 441 ALA A C 1
ATOM 3365 O O . ALA A 1 441 ? 14.384 -11.536 -3.127 1.00 98.19 441 ALA A O 1
ATOM 3366 N N . ALA A 1 442 ? 16.584 -11.114 -3.027 1.00 98.19 442 ALA A N 1
ATOM 3367 C CA . ALA A 1 442 ? 16.828 -12.068 -1.945 1.00 98.19 442 ALA A CA 1
ATOM 3368 C C . ALA A 1 442 ? 16.204 -11.607 -0.620 1.00 98.19 442 ALA A C 1
ATOM 3370 O O . ALA A 1 442 ? 15.645 -12.430 0.104 1.00 98.19 442 ALA A O 1
ATOM 3371 N N . ASP A 1 443 ? 16.237 -10.301 -0.334 1.00 97.62 443 ASP A N 1
ATOM 3372 C CA . ASP A 1 443 ? 15.586 -9.737 0.853 1.00 97.62 443 ASP A CA 1
ATOM 3373 C C . ASP A 1 443 ? 14.064 -9.910 0.776 1.00 97.62 443 ASP A C 1
ATOM 3375 O O . ASP A 1 443 ? 13.452 -10.401 1.726 1.00 97.62 443 ASP A O 1
ATOM 3379 N N . ALA A 1 444 ? 13.468 -9.584 -0.378 1.00 96.38 444 ALA A N 1
ATOM 3380 C CA . ALA A 1 444 ? 12.037 -9.756 -0.625 1.00 96.38 444 ALA A CA 1
ATOM 3381 C C . ALA A 1 444 ? 11.619 -11.225 -0.487 1.00 96.38 444 ALA A C 1
ATOM 3383 O O . ALA A 1 444 ? 10.635 -11.542 0.182 1.00 96.38 444 ALA A O 1
ATOM 3384 N N . PHE A 1 445 ? 12.404 -12.140 -1.065 1.00 97.44 445 PHE A N 1
ATOM 3385 C CA . PHE A 1 445 ? 12.161 -13.571 -0.946 1.00 97.44 445 PHE A CA 1
ATOM 3386 C C . PHE A 1 445 ? 12.205 -14.047 0.511 1.00 97.44 445 PHE A C 1
ATOM 3388 O O . PHE A 1 445 ? 11.301 -14.757 0.945 1.00 97.44 445 PHE A O 1
ATOM 3395 N N . ALA A 1 446 ? 13.211 -13.635 1.284 1.00 95.94 446 ALA A N 1
ATOM 3396 C CA . ALA A 1 446 ? 13.336 -14.030 2.684 1.00 95.94 446 ALA A CA 1
ATOM 3397 C C . ALA A 1 446 ? 12.218 -13.448 3.567 1.00 95.94 446 ALA A C 1
ATOM 3399 O O . ALA A 1 446 ? 11.750 -14.116 4.488 1.00 95.94 446 ALA A O 1
ATOM 3400 N N . ALA A 1 447 ? 11.789 -12.213 3.297 1.00 91.69 447 ALA A N 1
ATOM 3401 C CA . ALA A 1 447 ? 10.793 -11.520 4.108 1.00 91.69 447 ALA A CA 1
ATOM 3402 C C . ALA A 1 447 ? 9.339 -11.838 3.723 1.00 91.69 447 ALA A C 1
ATOM 3404 O O . ALA A 1 447 ? 8.446 -11.624 4.542 1.00 91.69 447 ALA A O 1
ATOM 3405 N N . GLY A 1 448 ? 9.083 -12.308 2.497 1.00 91.19 448 GLY A N 1
ATOM 3406 C CA . GLY A 1 448 ? 7.728 -12.589 2.008 1.00 91.19 448 GLY A CA 1
ATOM 3407 C C . GLY A 1 448 ? 6.881 -11.330 1.772 1.00 91.19 448 GLY A C 1
ATOM 3408 O O . GLY A 1 448 ? 5.652 -11.402 1.771 1.00 91.19 448 GLY A O 1
ATOM 3409 N N . LYS A 1 449 ? 7.512 -10.162 1.608 1.00 87.12 449 LYS A N 1
ATOM 3410 C CA . LYS A 1 449 ? 6.838 -8.863 1.454 1.00 87.12 449 LYS A CA 1
ATOM 3411 C C . LYS A 1 449 ? 7.635 -7.895 0.578 1.00 87.12 449 LYS A C 1
ATOM 3413 O O . LYS A 1 449 ? 8.849 -8.045 0.450 1.00 87.12 449 LYS A O 1
ATOM 3418 N N . GLY A 1 450 ? 6.955 -6.922 -0.027 1.00 86.75 450 GLY A N 1
ATOM 3419 C CA . GLY A 1 450 ? 7.578 -5.875 -0.845 1.00 86.75 450 GLY A CA 1
ATOM 3420 C C . GLY A 1 450 ? 6.569 -5.044 -1.642 1.00 86.75 450 GLY A C 1
ATOM 3421 O O . GLY A 1 450 ? 5.362 -5.231 -1.516 1.00 86.75 450 GLY A O 1
ATOM 3422 N N . VAL A 1 451 ? 7.058 -4.145 -2.495 1.00 88.06 451 VAL A N 1
ATOM 3423 C CA . VAL A 1 451 ? 6.241 -3.349 -3.437 1.00 88.06 451 VAL A CA 1
ATOM 3424 C C . VAL A 1 451 ? 6.412 -3.844 -4.880 1.00 88.06 451 VAL A C 1
ATOM 3426 O O . VAL A 1 451 ? 7.182 -4.767 -5.138 1.00 88.06 451 VAL A O 1
ATOM 3429 N N . CYS A 1 452 ? 5.726 -3.235 -5.856 1.00 91.62 452 CYS A N 1
ATOM 3430 C CA . CYS A 1 452 ? 5.717 -3.678 -7.262 1.00 91.62 452 CYS A CA 1
ATOM 3431 C C . CYS A 1 452 ? 7.131 -3.892 -7.846 1.00 91.62 452 CYS A C 1
ATOM 3433 O O . CYS A 1 452 ? 7.379 -4.887 -8.530 1.00 91.62 452 CYS A O 1
ATOM 3435 N N . ARG A 1 453 ? 8.079 -3.010 -7.496 1.00 95.94 453 ARG A N 1
ATOM 3436 C CA . ARG A 1 453 ? 9.510 -3.116 -7.821 1.00 95.94 453 ARG A CA 1
ATOM 3437 C C . ARG A 1 453 ? 10.110 -4.454 -7.382 1.00 95.94 453 ARG A C 1
ATOM 3439 O O . ARG A 1 453 ? 10.807 -5.098 -8.162 1.00 95.94 453 ARG A O 1
ATOM 3446 N N . ASP A 1 454 ? 9.832 -4.866 -6.151 1.00 97.25 454 ASP A N 1
ATOM 3447 C CA . ASP A 1 454 ? 10.450 -6.035 -5.523 1.00 97.25 454 ASP A CA 1
ATOM 3448 C C . ASP A 1 454 ? 9.854 -7.340 -6.072 1.00 97.25 454 ASP A C 1
ATOM 3450 O O . ASP A 1 454 ? 10.580 -8.309 -6.298 1.00 97.25 454 ASP A O 1
ATOM 3454 N N . PHE A 1 455 ? 8.554 -7.336 -6.390 1.00 98.00 455 PHE A N 1
ATOM 3455 C CA . PHE A 1 455 ? 7.890 -8.423 -7.117 1.00 98.00 455 PHE A CA 1
ATOM 3456 C C . PHE A 1 455 ? 8.542 -8.653 -8.487 1.00 98.00 455 PHE A C 1
ATOM 3458 O O . PHE A 1 455 ? 8.898 -9.784 -8.828 1.00 98.00 455 PHE A O 1
ATOM 3465 N N . ALA A 1 456 ? 8.750 -7.581 -9.256 1.00 98.38 456 ALA A N 1
ATOM 3466 C CA . ALA A 1 456 ? 9.431 -7.663 -10.543 1.00 98.38 456 ALA A CA 1
ATOM 3467 C C . ALA A 1 456 ? 10.881 -8.161 -10.387 1.00 98.38 456 ALA A C 1
ATOM 3469 O O . ALA A 1 456 ? 11.298 -9.063 -11.112 1.00 98.38 456 ALA A O 1
ATOM 3470 N N . HIS A 1 457 ? 11.649 -7.646 -9.419 1.00 98.69 457 HIS A N 1
ATOM 3471 C CA . HIS A 1 457 ? 13.039 -8.078 -9.193 1.00 98.69 457 HIS A CA 1
ATOM 3472 C C . HIS A 1 457 ? 13.165 -9.542 -8.779 1.00 98.69 457 HIS A C 1
ATOM 3474 O O . HIS A 1 457 ? 14.096 -10.219 -9.229 1.00 98.69 457 HIS A O 1
ATOM 3480 N N . LEU A 1 458 ? 12.249 -10.051 -7.953 1.00 98.81 458 LEU A N 1
ATOM 3481 C CA . LEU A 1 458 ? 12.265 -11.454 -7.551 1.00 98.81 458 LEU A CA 1
ATOM 3482 C C . LEU A 1 458 ? 11.968 -12.380 -8.735 1.00 98.81 458 LEU A C 1
ATOM 3484 O O . LEU A 1 458 ? 12.728 -13.315 -8.988 1.00 98.81 458 LEU A O 1
ATOM 3488 N N . ALA A 1 459 ? 10.926 -12.084 -9.512 1.00 98.81 459 ALA A N 1
ATOM 3489 C CA . ALA A 1 459 ? 10.587 -12.889 -10.683 1.00 98.81 459 ALA A CA 1
ATOM 3490 C C . ALA A 1 459 ? 11.682 -12.839 -11.764 1.00 98.81 459 ALA A C 1
ATOM 3492 O O . ALA A 1 459 ? 12.033 -13.874 -12.333 1.00 98.81 459 ALA A O 1
ATOM 3493 N N . ILE A 1 460 ? 12.289 -11.667 -11.999 1.00 98.94 460 ILE A N 1
ATOM 3494 C CA . ILE A 1 460 ? 13.443 -11.522 -12.901 1.00 98.94 460 ILE A CA 1
ATOM 3495 C C . ILE A 1 460 ? 14.629 -12.352 -12.398 1.00 98.94 460 ILE A C 1
ATOM 3497 O O . ILE A 1 460 ? 15.250 -13.054 -13.194 1.00 98.94 460 ILE A O 1
ATOM 3501 N N . SER A 1 461 ? 14.931 -12.323 -11.094 1.00 98.88 461 SER A N 1
ATOM 3502 C CA . SER A 1 461 ? 16.006 -13.140 -10.510 1.00 98.88 461 SER A CA 1
ATOM 3503 C C . SER A 1 461 ? 15.799 -14.630 -10.764 1.00 98.88 461 SER A C 1
ATOM 3505 O O . SER A 1 461 ? 16.734 -15.309 -11.184 1.00 98.88 461 SER A O 1
ATOM 3507 N N . PHE A 1 462 ? 14.579 -15.129 -10.556 1.00 98.88 462 PHE A N 1
ATOM 3508 C CA . PHE A 1 462 ? 14.247 -16.529 -10.811 1.00 98.88 462 PHE A CA 1
ATOM 3509 C C . PHE A 1 462 ? 14.307 -16.889 -12.298 1.00 98.88 462 PHE A C 1
ATOM 3511 O O . PHE A 1 462 ? 14.880 -17.920 -12.638 1.00 98.88 462 PHE A O 1
ATOM 3518 N N . CYS A 1 463 ? 13.810 -16.033 -13.195 1.00 98.88 463 CYS A N 1
ATOM 3519 C CA . CYS A 1 463 ? 13.931 -16.266 -14.638 1.00 98.88 463 CYS A CA 1
ATOM 3520 C C . CYS A 1 463 ? 15.402 -16.358 -15.067 1.00 98.88 463 CYS A C 1
ATOM 3522 O O . CYS A 1 463 ? 15.802 -17.324 -15.716 1.00 98.88 463 CYS A O 1
ATOM 3524 N N . ARG A 1 464 ? 16.238 -15.409 -14.633 1.00 98.81 464 ARG A N 1
ATOM 3525 C CA . ARG A 1 464 ? 17.669 -15.393 -14.971 1.00 98.81 464 ARG A CA 1
ATOM 3526 C C . ARG A 1 464 ? 18.427 -16.585 -14.396 1.00 98.81 464 ARG A C 1
ATOM 3528 O O . ARG A 1 464 ? 19.289 -17.132 -15.074 1.00 98.81 464 ARG A O 1
ATOM 3535 N N . ALA A 1 465 ? 18.081 -17.027 -13.187 1.00 98.69 465 ALA A N 1
ATOM 3536 C CA . ALA A 1 465 ? 18.633 -18.239 -12.581 1.00 98.69 465 ALA A CA 1
ATOM 3537 C C . ALA A 1 465 ? 18.330 -19.514 -13.393 1.00 98.69 465 ALA A C 1
ATOM 3539 O O . ALA A 1 465 ? 19.103 -20.469 -13.361 1.00 98.69 465 ALA A O 1
ATOM 3540 N N . LEU A 1 466 ? 17.229 -19.513 -14.148 1.00 98.38 466 LEU A N 1
ATOM 3541 C CA . LEU A 1 466 ? 16.826 -20.586 -15.062 1.00 98.38 466 LEU A CA 1
ATOM 3542 C C . LEU A 1 466 ? 17.367 -20.389 -16.490 1.00 98.38 466 LEU A C 1
ATOM 3544 O O . LEU A 1 466 ? 16.961 -21.107 -17.399 1.00 98.38 466 LEU A O 1
ATOM 3548 N N . ASN A 1 467 ? 18.285 -19.438 -16.696 1.00 98.25 467 ASN A N 1
ATOM 3549 C CA . ASN A 1 467 ? 18.808 -19.017 -18.001 1.00 98.25 467 ASN A CA 1
ATOM 3550 C C . ASN A 1 467 ? 17.748 -18.450 -18.962 1.00 98.25 467 ASN A C 1
ATOM 3552 O O . ASN A 1 467 ? 17.907 -18.540 -20.178 1.00 98.25 467 ASN A O 1
ATOM 3556 N N . ILE A 1 468 ? 16.690 -17.838 -18.430 1.00 98.69 468 ILE A N 1
ATOM 3557 C CA . ILE A 1 468 ? 15.648 -17.177 -19.219 1.00 98.69 468 ILE A CA 1
ATOM 3558 C C . ILE A 1 468 ? 15.909 -15.661 -19.184 1.00 98.69 468 ILE A C 1
ATOM 3560 O O . ILE A 1 468 ? 15.889 -15.072 -18.095 1.00 98.69 468 ILE A O 1
ATOM 3564 N N . PRO A 1 469 ? 16.169 -14.996 -20.328 1.00 98.88 469 PRO A N 1
ATOM 3565 C CA . PRO A 1 469 ? 16.454 -13.567 -20.329 1.00 98.88 469 PRO A CA 1
ATOM 3566 C C . PRO A 1 469 ? 15.226 -12.767 -19.896 1.00 98.88 469 PRO A C 1
ATOM 3568 O O . PRO A 1 469 ? 14.151 -12.876 -20.485 1.00 98.88 469 PRO A O 1
ATOM 3571 N N . ALA A 1 470 ? 15.399 -11.931 -18.877 1.00 98.88 470 ALA A N 1
ATOM 3572 C CA . ALA A 1 470 ? 14.324 -11.131 -18.305 1.00 98.88 470 ALA A CA 1
ATOM 3573 C C . ALA A 1 470 ? 14.813 -9.714 -18.009 1.00 98.88 470 ALA A C 1
ATOM 3575 O O . ALA A 1 470 ? 15.917 -9.529 -17.485 1.00 98.88 470 ALA A O 1
ATOM 3576 N N . ARG A 1 471 ? 13.999 -8.705 -18.321 1.00 98.69 471 ARG A N 1
ATOM 3577 C CA . ARG A 1 471 ? 14.310 -7.289 -18.104 1.00 98.69 471 ARG A CA 1
ATOM 3578 C C . ARG A 1 471 ? 13.231 -6.590 -17.292 1.00 98.69 471 ARG A C 1
ATOM 3580 O O . ARG A 1 471 ? 12.063 -6.971 -17.325 1.00 98.69 471 ARG A O 1
ATOM 3587 N N . TYR A 1 472 ? 13.652 -5.570 -16.561 1.00 98.69 472 TYR A N 1
ATOM 3588 C CA . TYR A 1 472 ? 12.784 -4.747 -15.736 1.00 98.69 472 TYR A CA 1
ATOM 3589 C C . TYR A 1 472 ? 12.175 -3.630 -16.572 1.00 98.69 472 TYR A C 1
ATOM 3591 O O . TYR A 1 472 ? 12.865 -3.023 -17.396 1.00 98.69 472 TYR A O 1
ATOM 3599 N N . VAL A 1 473 ? 10.898 -3.353 -16.334 1.00 97.81 473 VAL A N 1
ATOM 3600 C CA . VAL A 1 473 ? 10.159 -2.279 -16.993 1.00 97.81 473 VAL A CA 1
ATOM 3601 C C . VAL A 1 473 ? 9.385 -1.501 -15.944 1.00 97.81 473 VAL A C 1
ATOM 3603 O O . VAL A 1 473 ? 8.819 -2.096 -15.026 1.00 97.81 473 VAL A O 1
ATOM 3606 N N . PHE A 1 474 ? 9.345 -0.179 -16.081 1.00 95.62 474 PHE A N 1
ATOM 3607 C CA . PHE A 1 474 ? 8.496 0.660 -15.244 1.00 95.62 474 PHE A CA 1
ATOM 3608 C C . PHE A 1 474 ? 7.748 1.705 -16.064 1.00 95.62 474 PHE A C 1
ATOM 3610 O O . PHE A 1 474 ? 8.172 2.097 -17.159 1.00 95.62 474 PHE A O 1
ATOM 3617 N N . GLY A 1 475 ? 6.624 2.153 -15.517 1.00 96.38 475 GLY A N 1
ATOM 3618 C CA . GLY A 1 475 ? 5.804 3.180 -16.128 1.00 96.38 475 GLY A CA 1
ATOM 3619 C C . GLY A 1 475 ? 4.435 3.313 -15.481 1.00 96.38 475 GLY A C 1
ATOM 3620 O O . GLY A 1 475 ? 4.286 3.077 -14.285 1.00 96.38 475 GLY A O 1
ATOM 3621 N N . TYR A 1 476 ? 3.439 3.687 -16.278 1.00 94.88 476 TYR A N 1
ATOM 3622 C CA . TYR A 1 476 ? 2.064 3.884 -15.828 1.00 94.88 476 TYR A CA 1
ATOM 3623 C C . TYR A 1 476 ? 1.190 2.690 -16.227 1.00 94.88 476 TYR A C 1
ATOM 3625 O O . TYR A 1 476 ? 1.316 2.154 -17.335 1.00 94.88 476 TYR A O 1
ATOM 3633 N N . ILE A 1 477 ? 0.274 2.294 -15.341 1.00 91.06 477 ILE A N 1
ATOM 3634 C CA . ILE A 1 477 ? -0.785 1.322 -15.637 1.00 91.06 477 ILE A CA 1
ATOM 3635 C C . ILE A 1 477 ? -2.121 1.998 -15.318 1.00 91.06 477 ILE A C 1
ATOM 3637 O O . ILE A 1 477 ? -2.477 2.078 -14.147 1.00 91.06 477 ILE A O 1
ATOM 3641 N N . PRO A 1 478 ? -2.862 2.492 -16.322 1.00 86.19 478 PRO A N 1
ATOM 3642 C CA . PRO A 1 478 ? -4.187 3.045 -16.086 1.00 86.19 478 PRO A CA 1
ATOM 3643 C C . PRO A 1 478 ? -5.182 1.941 -15.699 1.00 86.19 478 PRO A C 1
ATOM 3645 O O . PRO A 1 478 ? -5.028 0.769 -16.073 1.00 86.19 478 PRO A O 1
ATOM 3648 N N . ASP A 1 479 ? -6.273 2.332 -15.045 1.00 75.75 479 ASP A N 1
ATOM 3649 C CA . ASP A 1 479 ? -7.463 1.488 -14.862 1.00 75.75 479 ASP A CA 1
ATOM 3650 C C . ASP A 1 479 ? -8.349 1.509 -16.113 1.00 75.75 479 ASP A C 1
ATOM 3652 O O . ASP A 1 479 ? -9.551 1.774 -16.090 1.00 75.75 479 ASP A O 1
ATOM 3656 N N . LEU A 1 480 ? -7.723 1.256 -17.263 1.00 75.19 480 LEU A N 1
ATOM 3657 C CA . LEU A 1 480 ? -8.410 1.188 -18.541 1.00 75.19 480 LEU A CA 1
ATOM 3658 C C . LEU A 1 480 ? -9.278 -0.076 -18.590 1.00 75.19 480 LEU A C 1
ATOM 3660 O O . LEU A 1 480 ? -8.769 -1.192 -18.539 1.00 75.19 480 LEU A O 1
ATOM 3664 N N . ASP A 1 481 ? -10.590 0.116 -18.735 1.00 66.44 481 ASP A N 1
ATOM 3665 C CA . ASP A 1 481 ? -11.590 -0.960 -18.795 1.00 66.44 481 ASP A CA 1
ATOM 3666 C C . ASP A 1 481 ? -11.654 -1.821 -17.511 1.00 66.44 481 ASP A C 1
ATOM 3668 O O . ASP A 1 481 ? -12.139 -2.954 -17.527 1.00 66.44 481 ASP A O 1
ATOM 3672 N N . LEU A 1 482 ? -11.209 -1.256 -16.384 1.00 61.88 482 LEU A N 1
ATOM 3673 C CA . LEU A 1 482 ? -11.325 -1.824 -15.043 1.00 61.88 482 LEU A CA 1
ATOM 3674 C C . LEU A 1 482 ? -12.048 -0.836 -14.118 1.00 61.88 482 LEU A C 1
ATOM 3676 O O . LEU A 1 482 ? -12.089 0.361 -14.413 1.00 61.88 482 LEU A O 1
ATOM 3680 N N . PRO A 1 483 ? -12.663 -1.307 -13.017 1.00 48.09 483 PRO A N 1
ATOM 3681 C CA . PRO A 1 483 ? -13.131 -0.405 -11.974 1.00 48.09 483 PRO A CA 1
ATOM 3682 C C . PRO A 1 483 ? -11.974 0.487 -11.516 1.00 48.09 483 PRO A C 1
ATOM 3684 O O . PRO A 1 483 ? -10.865 -0.009 -11.341 1.00 48.09 483 PRO A O 1
ATOM 3687 N N . ILE A 1 484 ? -12.243 1.782 -11.343 1.00 55.19 484 ILE A N 1
ATOM 3688 C CA . ILE A 1 484 ? -11.259 2.732 -10.812 1.00 55.19 484 ILE A CA 1
ATOM 3689 C C . ILE A 1 484 ? -10.848 2.249 -9.419 1.00 55.19 484 ILE A C 1
ATOM 3691 O O . ILE A 1 484 ? -11.718 2.085 -8.558 1.00 55.19 484 ILE A O 1
ATOM 3695 N N . ASP A 1 485 ? -9.552 2.020 -9.216 1.00 47.53 485 ASP A N 1
ATOM 3696 C CA . ASP A 1 485 ? -8.998 1.722 -7.899 1.00 47.53 485 ASP A CA 1
ATOM 3697 C C . ASP A 1 485 ? -9.026 3.016 -7.058 1.00 47.53 485 ASP A C 1
ATOM 3699 O O . ASP A 1 485 ? -8.513 4.045 -7.505 1.00 47.53 485 ASP A O 1
ATOM 3703 N N . PRO A 1 486 ? -9.678 3.037 -5.879 1.00 41.78 486 PRO A N 1
ATOM 3704 C CA . PRO A 1 486 ? -9.686 4.216 -5.018 1.00 41.78 486 PRO A CA 1
ATOM 3705 C C . PRO A 1 486 ? -8.318 4.501 -4.377 1.00 41.78 486 PRO A C 1
ATOM 3707 O O . PRO A 1 486 ? -8.141 5.591 -3.825 1.00 41.78 486 PRO A O 1
ATOM 3710 N N . ALA A 1 487 ? -7.365 3.559 -4.427 1.00 50.97 487 ALA A N 1
ATOM 3711 C CA . ALA A 1 487 ? -5.995 3.793 -3.989 1.00 50.97 487 ALA A CA 1
ATOM 3712 C C . ALA A 1 487 ? -5.320 4.885 -4.836 1.00 50.97 487 ALA A C 1
ATOM 3714 O O . ALA A 1 487 ? -5.564 5.016 -6.036 1.00 50.97 487 ALA A O 1
ATOM 3715 N N . GLU A 1 488 ? -4.444 5.683 -4.217 1.00 56.91 488 GLU A N 1
ATOM 3716 C CA . GLU A 1 488 ? -3.677 6.681 -4.963 1.00 56.91 488 GLU A CA 1
ATOM 3717 C C . GLU A 1 488 ? -2.808 5.992 -6.027 1.00 56.91 488 GLU A C 1
ATOM 3719 O O . GLU A 1 488 ? -2.088 5.031 -5.748 1.00 56.91 488 GLU A O 1
ATOM 3724 N N . MET A 1 489 ? -2.896 6.493 -7.261 1.00 75.94 489 MET A N 1
ATOM 3725 C CA . MET A 1 489 ? -2.090 6.017 -8.379 1.00 75.94 489 MET A CA 1
ATOM 3726 C C . MET A 1 489 ? -0.601 6.213 -8.070 1.00 75.94 489 MET A C 1
ATOM 3728 O O . MET A 1 489 ? -0.188 7.267 -7.583 1.00 75.94 489 MET A O 1
ATOM 3732 N N . ASP A 1 490 ? 0.205 5.216 -8.422 1.00 88.31 490 ASP A N 1
ATOM 3733 C CA . ASP A 1 490 ? 1.664 5.251 -8.327 1.00 88.31 490 ASP A CA 1
ATOM 3734 C C . ASP A 1 490 ? 2.278 4.714 -9.630 1.00 88.31 490 ASP A C 1
ATOM 3736 O O . ASP A 1 490 ? 1.595 4.141 -10.488 1.00 88.31 490 ASP A O 1
ATOM 3740 N N . PHE A 1 491 ? 3.586 4.886 -9.796 1.00 93.06 491 PHE A N 1
ATOM 3741 C CA . PHE A 1 491 ? 4.325 4.184 -10.829 1.00 93.06 491 PHE A CA 1
ATOM 3742 C C . PHE A 1 491 ? 4.259 2.677 -10.594 1.00 93.06 491 PHE A C 1
ATOM 3744 O O . PHE A 1 491 ? 4.379 2.164 -9.481 1.00 93.06 491 PHE A O 1
ATOM 3751 N N . ALA A 1 492 ? 4.136 1.942 -11.688 1.00 92.94 492 ALA A N 1
ATOM 3752 C CA . ALA A 1 492 ? 4.127 0.499 -11.667 1.00 92.94 492 ALA A CA 1
ATOM 3753 C C . ALA A 1 492 ? 5.417 -0.063 -12.253 1.00 92.94 492 ALA A C 1
ATOM 3755 O O . ALA A 1 492 ? 6.027 0.503 -13.162 1.00 92.94 492 ALA A O 1
ATOM 3756 N N . ALA A 1 493 ? 5.785 -1.236 -11.756 1.00 95.88 493 ALA A N 1
ATOM 3757 C CA . ALA A 1 493 ? 6.884 -2.031 -12.261 1.00 95.88 493 ALA A CA 1
ATOM 3758 C C . ALA A 1 493 ? 6.382 -3.409 -12.676 1.00 95.88 493 ALA A C 1
ATOM 3760 O O . ALA A 1 493 ? 5.555 -4.013 -11.991 1.00 95.88 493 ALA A O 1
ATOM 3761 N N . TRP A 1 494 ? 6.904 -3.908 -13.787 1.00 97.56 494 TRP A N 1
ATOM 3762 C CA . TRP A 1 494 ? 6.649 -5.252 -14.288 1.00 97.56 494 TRP A CA 1
ATOM 3763 C C . TRP A 1 494 ? 7.912 -5.796 -14.958 1.00 97.56 494 TRP A C 1
ATOM 3765 O O . TRP A 1 494 ? 8.995 -5.207 -14.860 1.00 97.56 494 TRP A O 1
ATOM 3775 N N . MET A 1 495 ? 7.795 -6.943 -15.622 1.00 98.38 495 MET A N 1
ATOM 3776 C CA . MET A 1 495 ? 8.911 -7.543 -16.338 1.00 98.38 495 MET A CA 1
ATOM 3777 C C . MET A 1 495 ? 8.555 -7.869 -17.781 1.00 98.38 495 MET A C 1
ATOM 3779 O O . MET A 1 495 ? 7.406 -8.136 -18.130 1.00 98.38 495 MET A O 1
ATOM 3783 N N . GLU A 1 496 ? 9.575 -7.873 -18.622 1.00 98.56 496 GLU A N 1
ATOM 3784 C CA . GLU A 1 496 ? 9.499 -8.450 -19.953 1.00 98.56 496 GLU A CA 1
ATOM 3785 C C . GLU A 1 496 ? 10.465 -9.635 -20.034 1.00 98.56 496 GLU A C 1
ATOM 3787 O O . GLU A 1 496 ? 11.590 -9.555 -19.536 1.00 98.56 496 GLU A O 1
ATOM 3792 N N . VAL A 1 497 ? 10.033 -10.731 -20.656 1.00 98.81 497 VAL A N 1
ATOM 3793 C CA . VAL A 1 497 ? 10.793 -11.984 -20.769 1.00 98.81 497 VAL A CA 1
ATOM 3794 C C . VAL A 1 497 ? 10.962 -12.361 -22.230 1.00 98.81 497 VAL A C 1
ATOM 3796 O O . VAL A 1 497 ? 10.016 -12.262 -23.009 1.00 98.81 497 VAL A O 1
ATOM 3799 N N . TRP A 1 498 ? 12.171 -12.760 -22.612 1.00 98.69 498 TRP A N 1
ATOM 3800 C CA . TRP A 1 498 ? 12.473 -13.178 -23.973 1.00 98.69 498 TRP A CA 1
ATOM 3801 C C . TRP A 1 498 ? 12.087 -14.645 -24.180 1.00 98.69 498 TRP A C 1
ATOM 3803 O O . TRP A 1 498 ? 12.689 -15.525 -23.566 1.00 98.69 498 TRP A O 1
ATOM 3813 N N . LEU A 1 499 ? 11.100 -14.900 -25.042 1.00 98.31 499 LEU A N 1
ATOM 3814 C CA . LEU A 1 499 ? 10.653 -16.239 -25.440 1.00 98.31 499 LEU A CA 1
ATOM 3815 C C . LEU A 1 499 ? 10.325 -16.243 -26.937 1.00 98.31 499 LEU A C 1
ATOM 3817 O O . LEU A 1 499 ? 9.703 -15.301 -27.439 1.00 98.31 499 LEU A O 1
ATOM 3821 N N . GLY A 1 500 ? 10.713 -17.301 -27.647 1.00 96.81 500 GLY A N 1
ATOM 3822 C CA . GLY A 1 500 ? 10.412 -17.480 -29.068 1.00 96.81 500 GLY A CA 1
ATOM 3823 C C . GLY A 1 500 ? 10.841 -16.302 -29.947 1.00 96.81 500 GLY A C 1
ATOM 3824 O O . GLY A 1 500 ? 10.106 -15.907 -30.853 1.00 96.81 500 GLY A O 1
ATOM 3825 N N . GLY A 1 501 ? 11.994 -15.693 -29.660 1.00 96.50 501 GLY A N 1
ATOM 3826 C CA . GLY A 1 501 ? 12.532 -14.595 -30.462 1.00 96.50 501 GLY A CA 1
ATOM 3827 C C . GLY A 1 501 ? 11.929 -13.204 -30.207 1.00 96.50 501 GLY A C 1
ATOM 3828 O O . GLY A 1 501 ? 12.150 -12.304 -31.022 1.00 96.50 501 GLY A O 1
ATOM 3829 N N . ARG A 1 502 ? 11.169 -12.990 -29.120 1.00 96.50 502 ARG A N 1
ATOM 3830 C CA . ARG A 1 502 ? 10.662 -11.654 -28.743 1.00 96.50 502 ARG A CA 1
ATOM 3831 C C . ARG A 1 502 ? 10.460 -11.469 -27.239 1.00 96.50 502 ARG A C 1
ATOM 3833 O O . ARG A 1 502 ? 10.392 -12.428 -26.480 1.00 96.50 502 ARG A O 1
ATOM 3840 N N . TRP A 1 503 ? 10.305 -10.210 -26.826 1.00 97.62 503 TRP A N 1
ATOM 3841 C CA . TRP A 1 503 ? 9.936 -9.830 -25.461 1.00 97.62 503 TRP A CA 1
ATOM 3842 C C . TRP A 1 503 ? 8.421 -9.948 -25.229 1.00 97.62 503 TRP A C 1
ATOM 3844 O O . TRP A 1 503 ? 7.618 -9.455 -26.030 1.00 97.62 503 TRP A O 1
ATOM 3854 N N . TRP A 1 504 ? 8.050 -10.560 -24.107 1.00 97.31 504 TRP A N 1
ATOM 3855 C CA . TRP A 1 504 ? 6.678 -10.756 -23.639 1.00 97.31 504 TRP A CA 1
ATOM 3856 C C . TRP A 1 504 ? 6.478 -10.151 -22.257 1.00 97.31 504 TRP A C 1
ATOM 3858 O O . TRP A 1 504 ? 7.345 -10.280 -21.397 1.00 97.31 504 TRP A O 1
ATOM 3868 N N . THR A 1 505 ? 5.339 -9.502 -22.035 1.00 96.56 505 THR A N 1
ATOM 3869 C CA . THR A 1 505 ? 5.022 -8.830 -20.772 1.00 96.56 505 THR A CA 1
ATOM 3870 C C . THR A 1 505 ? 4.483 -9.818 -19.744 1.00 96.56 505 THR A C 1
ATOM 3872 O O . THR A 1 505 ? 3.514 -10.522 -20.008 1.00 96.56 505 THR A O 1
ATOM 3875 N N . PHE A 1 506 ? 5.068 -9.801 -18.549 1.00 97.19 506 PHE A N 1
ATOM 3876 C CA . PHE A 1 506 ? 4.570 -10.501 -17.369 1.00 97.19 506 PHE A CA 1
ATOM 3877 C C . PHE A 1 506 ? 4.503 -9.532 -16.188 1.00 97.19 506 PHE A C 1
ATOM 3879 O O . PHE A 1 506 ? 5.336 -8.633 -16.053 1.00 97.19 506 PHE A O 1
ATOM 3886 N N . ASP A 1 507 ? 3.526 -9.723 -15.306 1.00 95.06 507 ASP A N 1
ATOM 3887 C CA . ASP A 1 507 ? 3.307 -8.850 -14.154 1.00 95.06 507 ASP A CA 1
ATOM 3888 C C . ASP A 1 507 ? 3.209 -9.669 -12.863 1.00 95.06 507 ASP A C 1
ATOM 3890 O O . ASP A 1 507 ? 2.133 -10.159 -12.527 1.00 95.06 507 ASP A O 1
ATOM 3894 N N . PRO A 1 508 ? 4.313 -9.819 -12.115 1.00 93.69 508 PRO A N 1
ATOM 3895 C CA . PRO A 1 508 ? 4.319 -10.601 -10.882 1.00 93.69 508 PRO A CA 1
ATOM 3896 C C . PRO A 1 508 ? 3.464 -10.004 -9.759 1.00 93.69 508 PRO A C 1
ATOM 3898 O O . PRO A 1 508 ? 3.039 -10.746 -8.874 1.00 93.69 508 PRO A O 1
ATOM 3901 N N . ARG A 1 509 ? 3.170 -8.693 -9.772 1.00 89.06 509 ARG A N 1
ATOM 3902 C CA . ARG A 1 509 ? 2.316 -8.056 -8.753 1.00 89.06 509 ARG A CA 1
ATOM 3903 C C . ARG A 1 509 ? 0.845 -8.316 -9.027 1.00 89.06 509 ARG A C 1
ATOM 3905 O O . ARG A 1 509 ? 0.114 -8.700 -8.120 1.00 89.06 509 ARG A O 1
ATOM 3912 N N . ASN A 1 510 ? 0.397 -8.041 -10.247 1.00 84.94 510 ASN A N 1
ATOM 3913 C CA . ASN A 1 510 ? -1.020 -8.140 -10.609 1.00 84.94 510 ASN A CA 1
ATOM 3914 C C . ASN A 1 510 ? -1.424 -9.552 -11.014 1.00 84.94 510 ASN A C 1
ATOM 3916 O O . ASN A 1 510 ? -2.579 -9.931 -10.849 1.00 84.94 510 ASN A O 1
ATOM 3920 N N . ASN A 1 511 ? -0.472 -10.301 -11.564 1.00 87.81 511 ASN A N 1
ATOM 3921 C CA . ASN A 1 511 ? -0.657 -11.614 -12.161 1.00 87.81 511 ASN A CA 1
ATOM 3922 C C . ASN A 1 511 ? -1.839 -11.682 -13.143 1.00 87.81 511 ASN A C 1
ATOM 3924 O O . ASN A 1 511 ? -2.647 -12.609 -13.127 1.00 87.81 511 ASN A O 1
ATOM 3928 N N . ALA A 1 512 ? -1.966 -10.644 -13.970 1.00 80.12 512 ALA A N 1
ATOM 3929 C CA . ALA A 1 512 ? -3.031 -10.508 -14.948 1.00 80.12 512 ALA A CA 1
ATOM 3930 C C . ALA A 1 512 ? -2.554 -9.697 -16.157 1.00 80.12 512 ALA A C 1
ATOM 3932 O O . ALA A 1 512 ? -1.752 -8.766 -16.026 1.00 80.12 512 ALA A O 1
ATOM 3933 N N . HIS A 1 513 ? -3.101 -10.021 -17.328 1.00 80.88 513 HIS A N 1
ATOM 3934 C CA . HIS A 1 513 ? -2.937 -9.214 -18.534 1.00 80.88 513 HIS A CA 1
ATOM 3935 C C . HIS A 1 513 ? -3.665 -7.880 -18.356 1.00 80.88 513 HIS A C 1
ATOM 3937 O O . HIS A 1 513 ? -4.815 -7.852 -17.913 1.00 80.88 513 HIS A O 1
ATOM 3943 N N . ARG A 1 514 ? -3.008 -6.772 -18.704 1.00 85.12 514 ARG A N 1
ATOM 3944 C CA . ARG A 1 514 ? -3.584 -5.424 -18.608 1.00 85.12 514 ARG A CA 1
ATOM 3945 C C . ARG A 1 514 ? -3.695 -4.800 -19.995 1.00 85.12 514 ARG A C 1
ATOM 3947 O O . ARG A 1 514 ? -3.016 -5.203 -20.934 1.00 85.12 514 ARG A O 1
ATOM 3954 N N . SER A 1 515 ? -4.577 -3.822 -20.131 1.00 86.38 515 SER A N 1
ATOM 3955 C CA . SER A 1 515 ? -4.653 -2.924 -21.284 1.00 86.38 515 SER A CA 1
ATOM 3956 C C . SER A 1 515 ? -3.938 -1.611 -20.954 1.00 86.38 515 SER A C 1
ATOM 3958 O O . SER A 1 515 ? -3.874 -1.186 -19.801 1.00 86.38 515 SER A O 1
ATOM 3960 N N . GLY A 1 516 ? -3.388 -0.958 -21.979 1.00 88.81 516 GLY A N 1
ATOM 3961 C CA . GLY A 1 516 ? -2.931 0.427 -21.870 1.00 88.81 516 GLY A CA 1
ATOM 3962 C C . GLY A 1 516 ? -1.682 0.682 -21.020 1.00 88.81 516 GLY A C 1
ATOM 3963 O O . GLY A 1 516 ? -1.516 1.810 -20.565 1.00 88.81 516 GLY A O 1
ATOM 3964 N N . ARG A 1 517 ? -0.800 -0.309 -20.808 1.00 92.44 517 ARG A N 1
ATOM 3965 C CA . ARG A 1 517 ? 0.513 -0.068 -20.174 1.00 92.44 517 ARG A CA 1
ATOM 3966 C C . ARG A 1 517 ? 1.288 0.999 -20.945 1.00 92.44 517 ARG A C 1
ATOM 3968 O O . ARG A 1 517 ? 1.406 0.914 -22.166 1.00 92.44 517 ARG A O 1
ATOM 3975 N N . ILE A 1 518 ? 1.844 1.962 -20.217 1.00 95.88 518 ILE A N 1
ATOM 3976 C CA . ILE A 1 518 ? 2.659 3.046 -20.770 1.00 95.88 518 ILE A CA 1
ATOM 3977 C C . ILE A 1 518 ? 4.047 2.941 -20.160 1.00 95.88 518 ILE A C 1
ATOM 3979 O O . ILE A 1 518 ? 4.240 3.189 -18.974 1.00 95.88 518 ILE A O 1
ATOM 3983 N N . VAL A 1 519 ? 5.018 2.570 -20.977 1.00 96.94 519 VAL A N 1
ATOM 3984 C CA . VAL A 1 519 ? 6.417 2.379 -20.612 1.00 96.94 519 VAL A CA 1
ATOM 3985 C C . VAL A 1 519 ? 7.119 3.727 -20.502 1.00 96.94 519 VAL A C 1
ATOM 3987 O O . VAL A 1 519 ? 7.089 4.538 -21.433 1.00 96.94 519 VAL A O 1
ATOM 3990 N N . ILE A 1 520 ? 7.811 3.934 -19.384 1.00 97.19 520 ILE A N 1
ATOM 3991 C CA . ILE A 1 520 ? 8.772 5.028 -19.209 1.00 97.19 520 ILE A CA 1
ATOM 3992 C C . ILE A 1 520 ? 10.176 4.535 -19.532 1.00 97.19 520 ILE A C 1
ATOM 3994 O O . ILE A 1 520 ? 10.883 5.179 -20.303 1.00 97.19 520 ILE A O 1
ATOM 3998 N N . GLY A 1 521 ? 10.575 3.380 -18.999 1.00 96.31 521 GLY A N 1
ATOM 3999 C CA . GLY A 1 521 ? 11.909 2.855 -19.256 1.00 96.31 521 GLY A CA 1
ATOM 4000 C C . GLY A 1 521 ? 12.058 1.358 -19.036 1.00 96.31 521 GLY A C 1
ATOM 4001 O O . GLY A 1 521 ? 11.262 0.713 -18.348 1.00 96.31 521 GLY A O 1
ATOM 4002 N N . ARG A 1 522 ? 13.111 0.814 -19.648 1.00 97.62 522 ARG A N 1
ATOM 4003 C CA . ARG A 1 522 ? 13.521 -0.588 -19.590 1.00 97.62 522 ARG A CA 1
ATOM 4004 C C . ARG A 1 522 ? 14.988 -0.703 -19.195 1.00 97.62 522 ARG A C 1
ATOM 4006 O O . ARG A 1 522 ? 15.832 0.039 -19.684 1.00 97.62 522 ARG A O 1
ATOM 4013 N N . GLY A 1 523 ? 15.307 -1.669 -18.348 1.00 97.81 523 GLY A N 1
ATOM 4014 C CA . GLY A 1 523 ? 16.664 -1.875 -17.848 1.00 97.81 523 GLY A CA 1
ATOM 4015 C C . GLY A 1 523 ? 16.868 -3.287 -17.322 1.00 97.81 523 GLY A C 1
ATOM 4016 O O . GLY A 1 523 ? 15.979 -4.136 -17.414 1.00 97.81 523 GLY A O 1
ATOM 4017 N N . ARG A 1 524 ? 18.043 -3.582 -16.763 1.00 98.38 524 ARG A N 1
ATOM 4018 C CA . ARG A 1 524 ? 18.263 -4.879 -16.103 1.00 98.38 524 ARG A CA 1
ATOM 4019 C C . ARG A 1 524 ? 17.544 -4.924 -14.761 1.00 98.38 524 ARG A C 1
ATOM 4021 O O . ARG A 1 524 ? 17.014 -5.970 -14.405 1.00 98.38 524 ARG A O 1
ATOM 4028 N N . ASP A 1 525 ? 17.520 -3.816 -14.033 1.00 98.19 525 ASP A N 1
ATOM 4029 C CA . ASP A 1 525 ? 16.733 -3.620 -12.817 1.00 98.19 525 ASP A CA 1
ATOM 4030 C C . ASP A 1 525 ? 16.460 -2.124 -12.587 1.00 98.19 525 ASP A C 1
ATOM 4032 O O . ASP A 1 525 ? 16.710 -1.297 -13.464 1.00 98.19 525 ASP A O 1
ATOM 4036 N N . ALA A 1 526 ? 15.951 -1.770 -11.405 1.00 96.44 526 ALA A N 1
ATOM 4037 C CA . ALA A 1 526 ? 15.595 -0.394 -11.070 1.00 96.44 526 ALA A CA 1
ATOM 4038 C C . ALA A 1 526 ? 16.787 0.585 -10.995 1.00 96.44 526 ALA A C 1
ATOM 4040 O O . ALA A 1 526 ? 16.545 1.786 -10.981 1.00 96.44 526 ALA A O 1
ATOM 4041 N N . VAL A 1 527 ? 18.049 0.131 -10.943 1.00 94.69 527 VAL A N 1
ATOM 4042 C CA . VAL A 1 527 ? 19.213 1.043 -11.012 1.00 94.69 527 VAL A CA 1
ATOM 4043 C C . VAL A 1 527 ? 19.302 1.705 -12.381 1.00 94.69 527 VAL A C 1
ATOM 4045 O O . VAL A 1 527 ? 19.659 2.874 -12.478 1.00 94.69 527 VAL A O 1
ATOM 4048 N N . ASP A 1 528 ? 18.978 0.957 -13.433 1.00 95.44 528 ASP A N 1
ATOM 4049 C CA . ASP A 1 528 ? 19.089 1.439 -14.807 1.00 95.44 528 ASP A CA 1
ATOM 4050 C C . ASP A 1 528 ? 17.944 2.422 -15.156 1.00 95.44 528 ASP A C 1
ATOM 4052 O O . ASP A 1 528 ? 18.067 3.208 -16.092 1.00 95.44 528 ASP A O 1
ATOM 4056 N N . VAL A 1 529 ? 16.840 2.398 -14.394 1.00 94.19 529 VAL A N 1
ATOM 4057 C CA . VAL A 1 529 ? 15.588 3.111 -14.710 1.00 94.19 529 VAL A CA 1
ATOM 4058 C C . VAL A 1 529 ? 14.907 3.754 -13.496 1.00 94.19 529 VAL A C 1
ATOM 4060 O O . VAL A 1 529 ? 13.687 3.732 -13.344 1.00 94.19 529 VAL A O 1
ATOM 4063 N N . ALA A 1 530 ? 15.692 4.297 -12.569 1.00 93.56 530 ALA A N 1
ATOM 4064 C CA . ALA A 1 530 ? 15.138 4.991 -11.412 1.00 93.56 530 ALA A CA 1
ATOM 4065 C C . ALA A 1 530 ? 14.394 6.270 -11.839 1.00 93.56 530 ALA A C 1
ATOM 4067 O O . ALA A 1 530 ? 14.923 7.063 -12.620 1.00 93.56 530 ALA A O 1
ATOM 4068 N N . MET A 1 531 ? 13.212 6.510 -11.256 1.00 94.19 531 MET A N 1
ATOM 4069 C CA . MET A 1 531 ? 12.406 7.722 -11.496 1.00 94.19 531 MET A CA 1
ATOM 4070 C C . MET A 1 531 ? 13.222 9.002 -11.293 1.00 94.19 531 MET A C 1
ATOM 4072 O O . MET A 1 531 ? 13.144 9.946 -12.078 1.00 94.19 531 MET A O 1
ATOM 4076 N N . VAL A 1 532 ? 14.034 9.006 -10.235 1.00 94.88 532 VAL A N 1
ATOM 4077 C CA . VAL A 1 532 ? 15.010 10.044 -9.931 1.00 94.88 532 VAL A CA 1
ATOM 4078 C C . VAL A 1 532 ? 16.286 9.400 -9.398 1.00 94.88 532 VAL A C 1
ATOM 4080 O O . VAL A 1 532 ? 16.253 8.542 -8.518 1.00 94.88 532 VAL A O 1
ATOM 4083 N N . THR A 1 533 ? 17.425 9.831 -9.927 1.00 95.25 533 THR A N 1
ATOM 4084 C CA . THR A 1 533 ? 18.751 9.567 -9.365 1.00 95.25 533 THR A CA 1
ATOM 4085 C C . THR A 1 533 ? 19.370 10.893 -8.964 1.00 95.25 533 THR A C 1
ATOM 4087 O O . THR A 1 533 ? 19.569 11.758 -9.817 1.00 95.25 533 THR A O 1
ATOM 4090 N N . THR A 1 534 ? 19.701 11.056 -7.684 1.00 95.38 534 THR A N 1
ATOM 4091 C CA . THR A 1 534 ? 20.398 12.245 -7.181 1.00 95.38 534 THR A CA 1
ATOM 4092 C C . THR A 1 534 ? 21.838 11.925 -6.808 1.00 95.38 534 THR A C 1
ATOM 4094 O O . THR A 1 534 ? 22.134 10.939 -6.135 1.00 95.38 534 THR A O 1
ATOM 4097 N N . TYR A 1 535 ? 22.758 12.795 -7.215 1.00 95.44 535 TYR A N 1
ATOM 4098 C CA . TYR A 1 535 ? 24.175 12.713 -6.861 1.00 95.44 535 TYR A CA 1
ATOM 4099 C C . TYR A 1 535 ? 24.455 13.552 -5.614 1.00 95.44 535 TYR A C 1
ATOM 4101 O O . TYR A 1 535 ? 25.193 14.534 -5.638 1.00 95.44 535 TYR A O 1
ATOM 4109 N N . GLY A 1 536 ? 23.796 13.159 -4.527 1.00 91.75 536 GLY A N 1
ATOM 4110 C CA . GLY A 1 536 ? 23.786 13.831 -3.235 1.00 91.75 536 GLY A CA 1
ATOM 4111 C C . GLY A 1 536 ? 22.466 13.582 -2.510 1.00 91.75 536 GLY A C 1
ATOM 4112 O O . GLY A 1 536 ? 21.548 12.964 -3.056 1.00 91.75 536 GLY A O 1
ATOM 4113 N N . LEU A 1 537 ? 22.395 14.033 -1.259 1.00 89.44 537 LEU A N 1
ATOM 4114 C CA . LEU A 1 537 ? 21.227 13.825 -0.408 1.00 89.44 537 LEU A CA 1
ATOM 4115 C C . LEU A 1 537 ? 20.137 14.842 -0.742 1.00 89.44 537 LEU A C 1
ATOM 4117 O O . LEU A 1 537 ? 20.399 16.044 -0.768 1.00 89.44 537 LEU A O 1
ATOM 4121 N N . VAL A 1 538 ? 18.928 14.338 -0.960 1.00 90.81 538 VAL A N 1
ATOM 4122 C CA . VAL A 1 538 ? 17.696 15.117 -1.091 1.00 90.81 538 VAL A CA 1
ATOM 4123 C C . VAL A 1 538 ? 16.609 14.443 -0.270 1.00 90.81 538 VAL A C 1
ATOM 4125 O O . VAL A 1 538 ? 16.599 13.215 -0.158 1.00 90.81 538 VAL A O 1
ATOM 4128 N N . ASP A 1 539 ? 15.682 15.234 0.254 1.00 89.44 539 ASP A N 1
ATOM 4129 C CA . ASP A 1 539 ? 14.504 14.706 0.934 1.00 89.44 539 ASP A CA 1
ATOM 4130 C C . ASP A 1 539 ? 13.314 14.784 -0.023 1.00 89.44 539 ASP A C 1
ATOM 4132 O O . ASP A 1 539 ? 12.947 15.875 -0.464 1.00 89.44 539 ASP A O 1
ATOM 4136 N N . LEU A 1 540 ? 12.707 13.644 -0.360 1.00 90.94 540 LEU A N 1
ATOM 4137 C CA . LEU A 1 540 ? 11.421 13.620 -1.057 1.00 90.94 540 LEU A CA 1
ATOM 4138 C C . LEU A 1 540 ? 10.322 13.960 -0.044 1.00 90.94 540 LEU A C 1
ATOM 4140 O O . LEU A 1 540 ? 10.108 13.229 0.918 1.00 90.94 540 LEU A O 1
ATOM 4144 N N . VAL A 1 541 ? 9.646 15.084 -0.259 1.00 85.25 541 VAL A N 1
ATOM 4145 C CA . VAL A 1 541 ? 8.593 15.613 0.621 1.00 85.25 541 VAL A CA 1
ATOM 4146 C C . VAL A 1 541 ? 7.215 15.153 0.163 1.00 85.25 541 VAL A C 1
ATOM 4148 O O . VAL A 1 541 ? 6.353 14.859 0.986 1.00 85.25 541 VAL A O 1
ATOM 4151 N N . HIS A 1 542 ? 6.992 15.116 -1.150 1.00 85.62 542 HIS A N 1
ATOM 4152 C CA . HIS A 1 542 ? 5.713 14.724 -1.726 1.00 85.62 542 HIS A CA 1
ATOM 4153 C C . HIS A 1 542 ? 5.916 14.067 -3.086 1.00 85.62 542 HIS A C 1
ATOM 4155 O O . HIS A 1 542 ? 6.762 14.498 -3.872 1.00 85.62 542 HIS A O 1
ATOM 4161 N N . MET A 1 543 ? 5.105 13.051 -3.353 1.00 90.44 543 MET A N 1
ATOM 4162 C CA . MET A 1 543 ? 4.998 12.385 -4.637 1.00 90.44 543 MET A CA 1
ATOM 4163 C C . MET A 1 543 ? 3.523 12.162 -4.942 1.00 90.44 543 MET A C 1
ATOM 4165 O O . MET A 1 543 ? 2.780 11.715 -4.072 1.00 90.44 543 MET A O 1
ATOM 4169 N N . LYS A 1 544 ? 3.123 12.457 -6.175 1.00 89.88 544 LYS A N 1
ATOM 4170 C CA . LYS A 1 544 ? 1.803 12.136 -6.707 1.00 89.88 544 LYS A CA 1
ATOM 4171 C C . LYS A 1 544 ? 1.938 11.674 -8.147 1.00 89.88 544 LYS A C 1
ATOM 4173 O O . LYS A 1 544 ? 2.717 12.256 -8.896 1.00 89.88 544 LYS A O 1
ATOM 4178 N N . V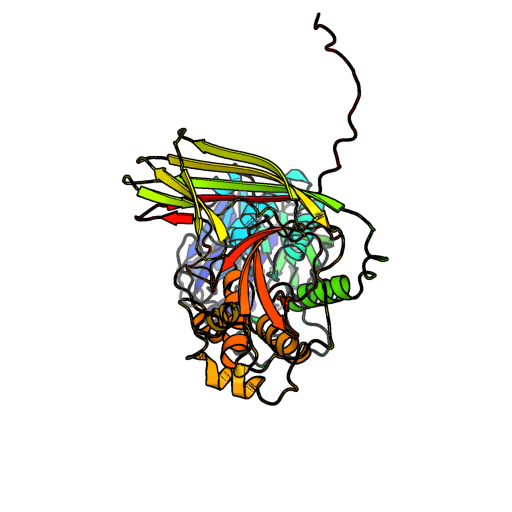AL A 1 545 ? 1.161 10.673 -8.539 1.00 92.69 545 VAL A N 1
ATOM 4179 C CA . VAL A 1 545 ? 1.131 10.127 -9.901 1.00 92.69 545 VAL A CA 1
ATOM 4180 C C . VAL A 1 545 ? -0.323 10.078 -10.376 1.00 92.69 545 VAL A C 1
ATOM 4182 O O . VAL A 1 545 ? -1.243 10.021 -9.563 1.00 92.69 545 VAL A O 1
ATOM 4185 N N . TRP A 1 546 ? -0.558 10.163 -11.684 1.00 90.06 546 TRP A N 1
ATOM 4186 C CA . TRP A 1 546 ? -1.876 9.956 -12.293 1.00 90.06 546 TRP A CA 1
ATOM 4187 C C . TRP A 1 546 ? -1.761 9.233 -13.638 1.00 90.06 546 TRP A C 1
ATOM 4189 O O . TRP A 1 546 ? -0.738 9.328 -14.320 1.00 90.06 546 TRP A O 1
ATOM 4199 N N . ALA A 1 547 ? -2.815 8.500 -14.004 1.00 91.69 547 ALA A N 1
ATOM 4200 C CA . ALA A 1 547 ? -2.940 7.767 -15.263 1.00 91.69 547 ALA A CA 1
ATOM 4201 C C . ALA A 1 547 ? -4.427 7.604 -15.633 1.00 91.69 547 ALA A C 1
ATOM 4203 O O . ALA A 1 547 ? -5.007 6.525 -15.519 1.00 91.69 547 ALA A O 1
ATOM 4204 N N . ASP A 1 548 ? -5.050 8.700 -16.059 1.00 88.25 548 ASP A N 1
ATOM 4205 C CA . ASP A 1 548 ? -6.495 8.799 -16.260 1.00 88.25 548 ASP A CA 1
ATOM 4206 C C . ASP A 1 548 ? -6.881 8.578 -17.724 1.00 88.25 548 ASP A C 1
ATOM 4208 O O . ASP A 1 548 ? -6.278 9.148 -18.635 1.00 88.25 548 ASP A O 1
ATOM 4212 N N 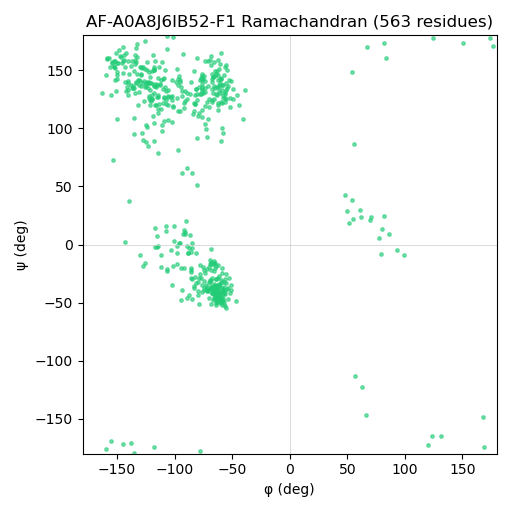. VAL A 1 549 ? -7.943 7.815 -17.980 1.00 85.75 549 VAL A N 1
ATOM 4213 C CA . VAL A 1 549 ? -8.511 7.708 -19.332 1.00 85.75 549 VAL A CA 1
ATOM 4214 C C . VAL A 1 549 ? -9.181 9.032 -19.708 1.00 85.75 549 VAL A C 1
ATOM 4216 O O . VAL A 1 549 ? -10.080 9.499 -19.008 1.00 85.75 549 VAL A O 1
ATOM 4219 N N . VAL A 1 550 ? -8.790 9.624 -20.838 1.00 84.38 550 VAL A N 1
ATOM 4220 C CA . VAL A 1 550 ? -9.384 10.862 -21.361 1.00 84.38 550 VAL A CA 1
ATOM 4221 C C . VAL A 1 550 ? -10.101 10.614 -22.685 1.00 84.38 550 VAL A C 1
ATOM 4223 O O . VAL A 1 550 ? -9.681 9.803 -23.512 1.00 84.38 550 VAL A O 1
ATOM 4226 N N . LEU A 1 551 ? -11.222 11.309 -22.892 1.00 71.88 551 LEU A N 1
ATOM 4227 C CA . LEU A 1 551 ? -11.932 11.256 -24.167 1.00 71.88 551 LEU A CA 1
ATOM 4228 C C . LEU A 1 551 ? -11.113 12.004 -25.231 1.00 71.88 551 LEU A C 1
ATOM 4230 O O . LEU A 1 551 ? -10.626 13.099 -24.940 1.00 71.88 551 LEU A O 1
ATOM 4234 N N . PRO A 1 552 ? -10.969 11.456 -26.453 1.00 57.69 552 PRO A N 1
ATOM 4235 C CA . PRO A 1 552 ? -10.321 12.176 -27.539 1.00 57.69 552 PRO A CA 1
ATOM 4236 C C . PRO A 1 552 ? -11.080 13.478 -27.783 1.00 57.69 552 PRO A C 1
ATOM 4238 O O . PRO A 1 552 ? -12.311 13.475 -27.859 1.00 57.69 552 PRO A O 1
ATOM 4241 N N . ASP A 1 553 ? -10.343 14.580 -27.896 1.00 46.22 553 ASP A N 1
ATOM 4242 C CA . ASP A 1 553 ? -10.891 15.911 -28.136 1.00 46.22 553 ASP A CA 1
ATOM 4243 C C . ASP A 1 553 ? -11.699 15.888 -29.448 1.00 46.22 553 ASP A C 1
ATOM 4245 O O . ASP A 1 553 ? -11.161 15.982 -30.555 1.00 46.22 553 ASP A O 1
ATOM 4249 N N . THR A 1 554 ? -13.019 15.701 -29.360 1.00 36.97 554 THR A N 1
ATOM 4250 C CA . THR A 1 554 ? -13.908 15.896 -30.503 1.00 36.97 554 THR A CA 1
ATOM 4251 C C . THR A 1 554 ? -13.973 17.395 -30.717 1.00 36.97 554 THR A C 1
ATOM 4253 O O . THR A 1 554 ? -14.759 18.070 -30.054 1.00 36.97 554 THR A O 1
ATOM 4256 N N . GLY A 1 555 ? -13.091 17.915 -31.573 1.00 35.19 555 GLY A N 1
ATOM 4257 C CA . GLY A 1 555 ? -12.955 19.341 -31.840 1.00 35.19 555 GLY A CA 1
ATOM 4258 C C . GLY A 1 555 ? -14.310 20.041 -31.917 1.00 35.19 555 GLY A C 1
ATOM 4259 O O . GLY A 1 555 ? -15.063 19.861 -32.875 1.00 35.19 555 GLY A O 1
ATOM 4260 N N . GLN A 1 556 ? -14.630 20.845 -30.901 1.00 30.77 556 GLN A N 1
ATOM 4261 C CA . GLN A 1 556 ? -15.699 21.820 -31.022 1.00 30.77 556 GLN A CA 1
ATOM 4262 C C . GLN A 1 556 ? -15.193 22.936 -31.930 1.00 30.77 556 GLN A C 1
ATOM 4264 O O . GLN A 1 556 ? -14.473 23.843 -31.510 1.00 30.77 556 GLN A O 1
ATOM 4269 N N . GLU A 1 557 ? -15.598 22.871 -33.196 1.00 35.47 557 GLU A N 1
ATOM 4270 C CA . GLU A 1 557 ? -15.633 24.039 -34.060 1.00 35.47 557 GLU A CA 1
ATOM 4271 C C . GLU A 1 557 ? -16.408 25.173 -33.364 1.00 35.47 557 GLU A C 1
ATOM 4273 O O . GLU A 1 557 ? -17.596 25.068 -33.066 1.00 35.47 557 GLU A O 1
ATOM 4278 N N . GLY A 1 558 ? -15.704 26.279 -33.119 1.00 39.22 558 GLY A N 1
ATOM 4279 C CA . GLY A 1 558 ? -16.240 27.636 -33.147 1.00 39.22 558 GLY A CA 1
ATOM 4280 C C . GLY A 1 558 ? -17.443 27.956 -32.256 1.00 39.22 558 GLY A C 1
ATOM 4281 O O . GLY A 1 558 ? -18.564 28.103 -32.738 1.00 39.22 558 GLY A O 1
ATOM 4282 N N . ARG A 1 559 ? -17.188 28.326 -30.997 1.00 29.81 559 ARG A N 1
ATOM 4283 C CA . ARG A 1 559 ? -17.954 29.410 -30.359 1.00 29.81 559 ARG A CA 1
ATOM 4284 C C . ARG A 1 559 ? -16.998 30.469 -29.831 1.00 29.81 559 ARG A C 1
ATOM 4286 O O . ARG A 1 559 ? -16.328 30.283 -28.823 1.00 29.81 559 ARG A O 1
ATOM 4293 N N . GLY A 1 560 ? -16.920 31.571 -30.578 1.00 30.83 560 GLY A N 1
ATOM 4294 C CA . GLY A 1 560 ? -16.132 32.747 -30.228 1.00 30.83 560 GLY A CA 1
ATOM 4295 C C . GLY A 1 560 ? -16.546 33.376 -28.889 1.00 30.83 560 GLY A C 1
ATOM 4296 O O . GLY A 1 560 ? -17.625 33.089 -28.359 1.00 30.83 560 GLY A O 1
ATOM 4297 N N . PRO A 1 561 ? -15.692 34.251 -28.333 1.00 33.00 561 PRO A N 1
ATOM 4298 C CA . PRO A 1 561 ? -15.873 34.800 -26.998 1.00 33.00 561 PRO A CA 1
ATOM 4299 C C . PRO A 1 561 ? -17.106 35.706 -26.965 1.00 33.00 561 PRO A C 1
ATOM 4301 O O . PRO A 1 561 ? -17.204 36.682 -27.708 1.00 33.00 561 PRO A O 1
ATOM 4304 N N . THR A 1 562 ? -18.055 35.395 -26.083 1.00 28.14 562 THR A N 1
ATOM 4305 C CA . THR A 1 562 ? -19.176 36.297 -25.797 1.00 28.14 562 THR A CA 1
ATOM 4306 C C . THR A 1 562 ? -18.676 37.372 -24.822 1.00 28.14 562 THR A C 1
ATOM 4308 O O . THR A 1 562 ? -18.126 37.016 -23.777 1.00 28.14 562 THR A O 1
ATOM 4311 N N . PRO A 1 563 ? -18.793 38.674 -25.136 1.00 37.50 563 PRO A N 1
ATOM 4312 C CA . PRO A 1 563 ? -18.223 39.725 -24.306 1.00 37.50 563 PRO A CA 1
ATOM 4313 C C . PRO A 1 563 ? -19.040 39.891 -23.022 1.00 37.50 563 PRO A C 1
ATOM 4315 O O . PRO A 1 563 ? -20.270 39.946 -23.053 1.00 37.50 563 PRO A O 1
ATOM 4318 N N . ARG A 1 564 ? -18.335 39.998 -21.893 1.00 37.00 564 ARG A N 1
ATOM 4319 C CA . ARG A 1 564 ? -18.920 40.355 -20.598 1.00 37.00 564 ARG A CA 1
ATOM 4320 C C . ARG A 1 564 ? -19.489 41.778 -20.667 1.00 37.00 564 ARG A C 1
ATOM 4322 O O . ARG A 1 564 ? -18.782 42.700 -21.076 1.00 37.00 564 ARG A O 1
ATOM 4329 N N . ARG A 1 565 ? -20.745 41.938 -20.251 1.00 34.38 565 ARG A N 1
ATOM 4330 C CA . ARG A 1 565 ? -21.296 43.195 -19.736 1.00 34.38 565 ARG A CA 1
ATOM 4331 C C . ARG A 1 565 ? -21.587 43.026 -18.261 1.00 34.38 565 ARG A C 1
ATOM 4333 O O . ARG A 1 565 ? -22.016 41.907 -17.900 1.00 34.38 565 ARG A O 1
#

Secondary structure (DSSP, 8-state):
--EEEEEEEEEEE-HHHHHHHHHHHHHHHHTTTS-S-EEEEEEETTEEEEEEESS-GGG-HHHHHHHHH--EEEEEEEE--PPTTS---GGGSSPEEETTTEEEEEEEEEESSSGGGGGS-HHHHHH--S--HHHHHHHHHHHHHHHH-HHHHHHHHHHHHHHHSEEEEEEEEEE-SSEEEEEE-B--PPTT-------SGGGSTTTT-EEEEEETTEEEEESS--TTS--EEEPTTEEEEEETTT--EEEEE------HHHHHHHHHHHHHHS---SS--SSEEEEEEEEEEEEEESS-EEEEE--SPP-BTTBEEEEEEEEEES----EEEE-TT--EEEEEEEPSEEEEEEEEEEEEEESSBPP--TTPPPPPGGGS-TTTGGGGS--SS--TTTTHHHHHHHHTTSPSSHHHHHHHHHHHHHHPEE-TTS--TT--HHHHHHHTEE-HHHHHHHHHHHHHHTT--EEEEEEE---TTSPPPSSPP--EEEEEEEETTEEEEE-TTT-S--B--EEEEEESSTTTT-SEEEES--EEEEEEEEEEEE---------PPPPP-

Mean predicted aligned error: 16.64 Å

Solvent-accessible surface area (backbone atoms only — not comparable to full-atom values): 30339 Å² total; per-residue (Å²): 93,41,45,47,37,34,36,21,15,62,61,64,43,23,54,39,71,76,34,32,72,62,10,42,50,52,57,33,57,49,16,73,75,19,36,56,6,29,13,37,32,34,39,61,85,98,39,61,45,75,51,69,45,67,52,24,43,69,77,28,69,66,48,63,46,43,38,67,64,49,60,25,33,34,41,43,36,32,33,29,24,72,60,92,91,61,82,87,46,79,82,73,47,40,50,47,75,47,93,74,49,36,37,35,37,66,40,55,47,46,41,68,41,69,62,49,52,77,73,43,54,73,71,54,62,70,67,55,88,64,85,52,34,61,61,45,50,49,53,42,44,55,49,32,22,70,75,59,37,61,68,54,10,48,25,50,47,45,50,48,48,40,68,78,42,43,50,57,19,64,24,29,39,40,39,47,89,59,33,39,35,38,38,29,33,54,57,67,82,62,93,88,67,76,74,75,94,63,92,50,72,82,75,42,90,67,57,79,40,36,26,34,34,76,54,90,59,25,32,38,39,24,41,55,88,52,51,87,65,73,63,42,77,52,58,78,15,28,28,41,39,30,30,34,87,69,24,48,73,46,80,39,83,33,56,76,47,66,37,70,67,45,46,53,46,45,50,49,45,46,66,69,62,37,77,68,74,85,59,67,61,87,58,70,44,40,31,41,33,36,37,40,40,34,33,42,25,82,49,74,27,47,37,39,37,37,82,51,64,52,75,49,102,66,29,43,68,74,47,75,50,79,48,46,41,67,82,64,74,68,48,75,50,66,52,98,72,67,29,52,35,42,34,34,71,43,67,57,41,73,39,33,42,43,38,44,31,38,33,38,20,43,43,45,57,56,70,82,56,80,82,30,36,59,60,54,74,93,76,51,57,77,84,49,57,66,28,39,54,62,47,97,33,21,43,10,78,81,43,24,67,61,29,40,75,74,49,63,85,49,69,80,22,38,63,39,54,48,51,43,29,53,50,47,39,71,53,40,45,80,41,87,87,60,63,54,100,82,59,29,18,64,55,30,63,76,68,33,31,19,42,44,60,41,36,23,27,34,39,36,14,37,36,20,37,71,63,34,31,25,32,28,33,34,29,44,66,36,56,60,98,46,79,78,69,89,65,83,54,62,81,40,39,26,31,34,35,51,36,63,91,42,78,39,74,48,34,23,67,76,71,58,78,50,26,45,64,42,52,26,32,48,27,73,35,63,86,70,50,38,55,64,48,62,69,58,78,64,44,81,75,45,78,49,38,46,45,43,84,43,80,78,83,75,77,79,79,82,82,76,89,78,81,88,128

Nearest PDB structures (foldseek):
  3isr-assembly1_B  TM=8.955E-01  e=1.392E-26  Cytophaga hutchinsonii ATCC 33406
  4zfj-assembly3_I  TM=8.361E-01  e=3.359E-15  Mycolicibacterium smegmatis MC2 155
  4zfl-assembly1_B  TM=8.373E-01  e=5.189E-15  Mycolicibacterium smegmatis MC2 155
  4zfk-assembly1_A  TM=8.085E-01  e=3.359E-15  Mycolicibacterium smegmatis MC2 155
  1ecb-assembly2_D  TM=7.016E-01  e=3.409E-10  Escherichia coli

pLDDT: mean 85.2, std 17.38, range [28.14, 98.94]

Foldseek 3Di:
DKKKKKKAFQFWDFLCVVQPPQLVVVVLVVLVQLAQWKKKWADDDQFIDMDIDRGRLNPDPVNVCRRHPDTHRIMMMMRHDDDPPDDSDPLPTAQDDDPRFKTKDFDKAKPPLCVLVVLDDPVLVVVRPDSGSRSSLVRQLCVQCVVPNNQRSLLVSQVCSLQQIAMQWRFMWMDGDWKIKTAAEHEDDDPPDDPDDDPDCSPDPLQSKKKWFDDPQMIMIISDDGHDTPIDTDDHQKMWIQTNNRRDIDIHRNDYHYHPVVSVVVVVCCVVVVPDPPPQPFDKFKKKWWKKWKWAAAAKWKKKAQADFDDDPFKHWPDKDKAKVVGFDWDWDADPQRFIMIIGIDHGGMMMIIMITIMIGGSDWFDDDQPFFFDDPVRDDPVLNVQLDADQALRLVVCLVVLCVQQVPDDGGDVSLLSLLVCLQVQEDEDPPPDDPNHHLVNRNVVSYDHQQNLQSVSSSSCSSSVWRKKKWKHFAACRVHPHNPDFGDIHIWMWTDTNHDTGTAGSNVSDIGTDGTTRDMGSGCVSPPSMDIPDDMGTPDMGIGIGTDDPCPDDPDDDDDDDD

Radius of gyration: 28.58 Å; Cα contacts (8 Å, |Δi|>4): 1254; chains: 1; bounding box: 57×73×78 Å

Sequence (565 aa):
MCRLVGWVSTTPITVAEALGESGLAELTELSRLHADGWGIAWWEGERLRSQTSQQPAHSSPEFTGAVRAVRSDAVLLHLRWATPGITVGAANTHPFLADDRWAFGHNGAVRPAEDLLAFLTQDQRAALNGDTDSERLMHLLLTRTGAHGLDDGLRLTVADVGRDLTPSSLNSLLLGPDELTALCCHYVPPPGTTPAPSLLPEDQPGYFDLCWARLGDAAIVASEPLGQHQWEPIPNGTALVLRRSDAEVRAVEVGTFPPAALAREQSRRELAAAPHPTAPTPGTAHIRVGCDFVFNVPVPVAAVFQVEPQDEPRQRLLAHSLSFLPAAEHTTYQDTFGNRCSRLDVAPGPFSLHYDAIVEVPRALDEADFDAPEDAVQDLPSEVLLYLLPSRFCVSDVLAEEAINRFGGLDPGWHRVQAVVDAVNSHLTFGYGDSSPTYTAADAFAAGKGVCRDFAHLAISFCRALNIPARYVFGYIPDLDLPIDPAEMDFAAWMEVWLGGRWWTFDPRNNAHRSGRIVIGRGRDAVDVAMVTTYGLVDLVHMKVWADVVLPDTGQEGRGPTPRR